Protein AF-0000000074209593 (afdb_homodimer)

Nearest PDB structures (foldseek):
  1hqg-assembly1_A  TM=8.660E-01  e=4.423E-20  Rattus norvegicus
  1p8m-assembly1_C  TM=8.486E-01  e=1.398E-20  Rattus norvegicus
  3e9b-assembly1_C  TM=8.714E-01  e=4.691E-19  Rattus norvegicus
  1p8q-assembly1_C  TM=8.360E-01  e=1.400E-19  Rattus norvegicus
  1p8r-assembly1_A  TM=8.738E-01  e=9.918E-19  Rattus norvegicus

Radius of gyration: 25.09 Å; Cα contacts (8 Å, |Δi|>4): 1438; chains: 2; bounding box: 45×84×55 Å

Sequence (590 aa):
MASTAGWAVVGVPSSAAAHSRGLEKAPAALRAAGLLDALRAAGVDVRDDGDLPTATWRAHRGPGEPNDVGRVIDGLRGVRHRVGAVLARGERALVLGGECTVALGVVDAVAERHPDVALVYVDGGQDLQLPPDHPDEPVLDSMGVAHLLDLPGTWGPLAAVDHRRPLLTADRLVYLGYSDDEEDVHGLVPAVRIPAAQVLADPEDAARRALMAVGGTPFVLHLDVDVLDYLTLPVADVPTYGRGLVPATLDRLLRALAAEPSLRAMTCVEVNPDHADEAGLRGVVRLLAGALAAGMASTAGWAVVGVPSSAAAHSRGLEKAPAALRAAGLLDALRAAGVDVRDDGDLPTATWRAHRGPGEPNDVGRVIDGLRGVRHRVGAVLARGERALVLGGECTVALGVVDAVAERHPDVALVYVDGGQDLQLPPDHPDEPVLDSMGVAHLLDLPGTWGPLAAVDHRRPLLTADRLVYLGYSDDEEDVHGLVPAVRIPAAQVLADPEDAARRALMAVGGTPFVLHLDVDVLDYLTLPVADVPTYGRGLVPATLDRLLRALAAEPSLRAMTCVEVNPDHADEAGLRGVVRLLAGALAAG

pLDDT: mean 94.93, std 7.93, range [33.31, 98.88]

Secondary structure (DSSP, 8-state):
----PPEEEEEE-B-TTSSSS-GGGHHHHHHHTTHHHHHHHTT--EEEEEEPPPB-----B-TTS-BTHHHHHHHHHHHHHHHHHHHHTT-EEEEEESSTTHHHHHHHHHHHH-TT-EEEEE-SS-----GGG-TT---GGGTHHHHHTT-TT--HHHHTSSS-SSS--GGGEEEES--SSP--TTS----EEE-HHHHHH-HHHHHHHHHHHHTTS-EEEEEEGGGB-TTTSTTBSS---SSSB-HHHHHHHHHHHHT-TTEEEEEEE-B-GGG--HHHHHHHHHHHHHHHHT-/----PPEEEEEE-B-TTSSSS-GGGHHHHHHHTTHHHHHHHTT--EEEEEEPPPB-----B-TTS-BTHHHHHHHHHHHHHHHHHHHHTT-EEEEEESSTTHHHHHHHHHHHH-TT-EEEEE-SS-----GGG-TT---GGGTHHHHHTT-TT--HHHHTSSS-SSS--GGGEEEES--SSP--TTS----EEE-HHHHHH-HHHHHHHHHHHHTTS-EEEEEEGGGB-TTT-TTBSS---SSSB-HHHHHHHHHHHHT-TTEEEEEEE-B-GGG--HHHHHHHHHHHHHHHHT-

InterPro domains:
  IPR006035 Ureohydrolase [PF00491] (7-277)
  IPR006035 Ureohydrolase [PS51409] (1-295)
  IPR006035 Ureohydrolase [PTHR43782] (6-281)
  IPR023696 Ureohydrolase domain superfamily [SSF52768] (5-289)

Solvent-accessible surface area (backbone atoms only — not comparable to full-atom values): 28598 Å² total; per-residue (Å²): 123,87,75,78,59,37,36,32,34,34,22,36,16,23,7,39,33,35,90,45,43,40,18,33,46,22,34,62,51,40,50,72,55,36,32,66,60,44,27,46,73,42,67,33,56,69,45,82,68,50,65,52,81,74,34,69,40,65,73,45,61,54,92,96,42,46,32,30,49,69,60,41,48,55,50,29,52,50,41,18,52,52,46,34,55,39,46,71,72,56,27,25,36,38,34,31,25,6,40,53,40,51,53,50,14,46,49,51,29,49,30,75,79,33,80,73,43,22,39,41,39,34,17,30,60,74,23,42,52,37,54,80,83,34,70,58,53,41,43,44,35,42,22,30,49,25,21,34,44,46,42,94,58,46,59,63,71,70,24,47,72,75,86,47,75,51,66,41,56,43,77,38,33,29,43,33,25,30,59,62,74,80,57,62,80,82,70,80,64,81,39,54,74,42,40,15,71,56,30,67,74,34,23,63,59,44,33,49,52,47,48,59,62,50,61,76,39,44,25,35,40,38,33,34,53,32,17,30,11,29,68,75,53,42,25,30,69,62,72,30,46,86,49,34,36,47,69,71,45,49,35,51,25,38,26,60,51,49,42,40,84,36,56,45,33,34,38,46,17,30,40,12,58,68,43,28,55,71,70,36,47,36,48,53,38,49,41,53,21,54,13,48,31,73,80,124,85,77,78,61,36,36,34,35,36,23,36,17,23,8,38,34,35,92,46,45,41,18,34,48,23,36,60,50,39,49,72,54,38,31,66,60,44,26,45,74,40,67,32,56,68,45,82,67,50,65,53,80,74,35,69,40,64,74,45,60,55,92,97,42,46,34,30,49,68,60,40,48,54,51,28,53,51,42,17,52,53,46,33,52,40,46,70,72,57,28,25,35,38,34,29,26,6,40,54,41,52,53,52,15,46,50,50,28,49,30,75,80,32,80,70,43,22,38,42,39,35,18,30,61,72,24,43,51,38,55,80,83,34,70,57,54,42,43,44,35,42,21,30,48,25,20,33,44,49,42,96,59,45,61,62,71,68,24,48,71,75,85,48,76,50,65,41,55,43,75,36,33,30,44,35,23,30,60,62,76,81,57,62,80,79,70,80,62,79,38,54,73,41,40,14,71,55,30,66,74,34,23,63,60,46,32,50,54,48,47,58,62,51,61,74,39,45,25,35,41,38,33,34,52,32,17,30,11,29,68,75,50,41,24,28,68,62,73,32,47,86,49,35,34,46,71,71,44,48,34,51,25,37,26,58,53,49,43,40,83,38,55,45,33,34,38,47,17,31,39,12,58,67,43,28,55,72,69,35,46,39,49,52,36,50,39,54,22,53,13,49,30,74,78

Structure (mmCIF, N/CA/C/O backbone):
data_AF-0000000074209593-model_v1
#
loop_
_entity.id
_entity.type
_entity.pdbx_description
1 polymer Arginase
#
loop_
_atom_site.group_PDB
_atom_site.id
_atom_site.type_symbol
_atom_site.label_atom_id
_atom_site.label_alt_id
_atom_site.label_comp_id
_atom_site.label_asym_id
_atom_site.label_entity_id
_atom_site.label_seq_id
_atom_site.pdbx_PDB_ins_code
_atom_site.Cartn_x
_atom_site.Cartn_y
_atom_site.Cartn_z
_atom_site.occupancy
_atom_site.B_iso_or_equiv
_atom_site.auth_seq_id
_atom_site.auth_comp_id
_atom_site.auth_asym_id
_atom_site.auth_atom_id
_atom_site.pdbx_PDB_model_num
ATOM 1 N N . MET A 1 1 ? -3.158 -47.656 -9.617 1 33.31 1 MET A N 1
ATOM 2 C CA . MET A 1 1 ? -3.748 -46.312 -9.469 1 33.31 1 MET A CA 1
ATOM 3 C C . MET A 1 1 ? -2.682 -45.25 -9.562 1 33.31 1 MET A C 1
ATOM 5 O O . MET A 1 1 ? -1.603 -45.375 -8.984 1 33.31 1 MET A O 1
ATOM 9 N N . ALA A 1 2 ? -2.525 -44.594 -10.594 1 43.81 2 ALA A N 1
ATOM 10 C CA . ALA A 1 2 ? -1.405 -43.656 -10.781 1 43.81 2 ALA A CA 1
ATOM 11 C C . ALA A 1 2 ? -1.171 -42.844 -9.531 1 43.81 2 ALA A C 1
ATOM 13 O O . ALA A 1 2 ? -2.09 -42.188 -9.031 1 43.81 2 ALA A O 1
ATOM 14 N N . SER A 1 3 ? -0.456 -43.062 -8.5 1 48.91 3 SER A N 1
ATOM 15 C CA . SER A 1 3 ? -0.186 -42.469 -7.195 1 48.91 3 SER A CA 1
ATOM 16 C C . SER A 1 3 ? -0.128 -40.969 -7.277 1 48.91 3 SER A C 1
ATOM 18 O O . SER A 1 3 ? 0.628 -40.406 -8.078 1 48.91 3 SER A O 1
ATOM 20 N N . THR A 1 4 ? -1.317 -40.25 -6.961 1 61.5 4 THR A N 1
ATOM 21 C CA . THR A 1 4 ? -1.372 -38.781 -7.031 1 61.5 4 THR A CA 1
ATOM 22 C C . THR A 1 4 ? -0.168 -38.188 -6.328 1 61.5 4 THR A C 1
ATOM 24 O O . THR A 1 4 ? 0.173 -38.562 -5.207 1 61.5 4 THR A O 1
ATOM 27 N N . ALA A 1 5 ? 0.755 -37.5 -7.059 1 81.88 5 ALA A N 1
ATOM 28 C CA . ALA A 1 5 ? 1.965 -36.875 -6.535 1 81.88 5 ALA A CA 1
ATOM 29 C C . ALA A 1 5 ? 1.644 -35.969 -5.348 1 81.88 5 ALA A C 1
ATOM 31 O O . ALA A 1 5 ? 0.637 -35.25 -5.355 1 81.88 5 ALA A O 1
ATOM 32 N N . GLY A 1 6 ? 2.238 -36.25 -4.203 1 94.75 6 GLY A N 1
ATOM 33 C CA . GLY A 1 6 ? 2.105 -35.438 -3.023 1 94.75 6 GLY A CA 1
ATOM 34 C C . GLY A 1 6 ? 2.559 -34 -3.254 1 94.75 6 GLY A C 1
ATOM 35 O O . GLY A 1 6 ? 3.109 -33.688 -4.309 1 94.75 6 GLY A O 1
ATOM 36 N N . TRP A 1 7 ? 2.148 -33.188 -2.389 1 97.81 7 TRP A N 1
ATOM 37 C CA . TRP A 1 7 ? 2.537 -31.781 -2.428 1 97.81 7 TRP A CA 1
ATOM 38 C C . TRP A 1 7 ? 3.619 -31.484 -1.395 1 97.81 7 TRP A C 1
ATOM 40 O O . TRP A 1 7 ? 3.59 -32.031 -0.284 1 97.81 7 TRP A O 1
ATOM 50 N N . ALA A 1 8 ? 4.562 -30.734 -1.728 1 98.56 8 ALA A N 1
ATOM 51 C CA . ALA A 1 8 ? 5.523 -30.156 -0.787 1 98.56 8 ALA A CA 1
ATOM 52 C C . ALA A 1 8 ? 5.328 -28.656 -0.653 1 98.56 8 ALA A C 1
ATOM 54 O O . ALA A 1 8 ? 5.289 -27.938 -1.654 1 98.56 8 ALA A O 1
ATOM 55 N N . VAL A 1 9 ? 5.203 -28.188 0.573 1 98.88 9 VAL A N 1
ATOM 56 C CA . VAL A 1 9 ? 5.043 -26.766 0.836 1 98.88 9 VAL A CA 1
ATOM 57 C C . VAL A 1 9 ? 6.414 -26.125 1.008 1 98.88 9 VAL A C 1
ATOM 59 O O . VAL A 1 9 ? 7.203 -26.531 1.859 1 98.88 9 VAL A O 1
ATOM 62 N N . VAL A 1 10 ? 6.691 -25.156 0.182 1 98.88 10 VAL A N 1
ATOM 63 C CA . VAL A 1 10 ? 7.934 -24.391 0.245 1 98.88 10 VAL A CA 1
ATOM 64 C C . VAL A 1 10 ? 7.621 -22.922 0.55 1 98.88 10 VAL A C 1
ATOM 66 O O . VAL A 1 10 ? 6.863 -22.281 -0.179 1 98.88 10 VAL A O 1
ATOM 69 N N . GLY A 1 11 ? 8.18 -22.406 1.601 1 98.88 11 GLY A N 1
ATOM 70 C CA . GLY A 1 11 ? 7.996 -21 1.929 1 98.88 11 GLY A CA 1
ATOM 71 C C . GLY A 1 11 ? 9.07 -20.109 1.339 1 98.88 11 GLY A C 1
ATOM 72 O O . GLY A 1 11 ? 10.258 -20.438 1.395 1 98.88 11 GLY A O 1
ATOM 73 N N . VAL A 1 12 ? 8.672 -19.047 0.752 1 98.81 12 VAL A N 1
ATOM 74 C CA . VAL A 1 12 ? 9.547 -17.984 0.257 1 98.81 12 VAL A CA 1
ATOM 75 C C . VAL A 1 12 ? 9.234 -16.672 0.971 1 98.81 12 VAL A C 1
ATOM 77 O O . VAL A 1 12 ? 8.547 -15.812 0.42 1 98.81 12 VAL A O 1
ATOM 80 N N . PRO A 1 13 ? 9.773 -16.5 2.197 1 98.75 13 PRO A N 1
ATOM 81 C CA . PRO A 1 13 ? 9.5 -15.281 2.973 1 98.75 13 PRO A CA 1
ATOM 82 C C . PRO A 1 13 ? 10.273 -14.07 2.459 1 98.75 13 PRO A C 1
ATOM 84 O O . PRO A 1 13 ? 11.297 -13.688 3.039 1 98.75 13 PRO A O 1
ATOM 87 N N . SER A 1 14 ? 9.734 -13.414 1.412 1 98.62 14 SER A N 1
ATOM 88 C CA . SER A 1 14 ? 10.477 -12.32 0.786 1 98.62 14 SER A CA 1
ATOM 89 C C . SER A 1 14 ? 9.555 -11.156 0.437 1 98.62 14 SER A C 1
ATOM 91 O O . SER A 1 14 ? 8.453 -11.367 -0.067 1 98.62 14 SER A O 1
ATOM 93 N N . SER A 1 15 ? 10.016 -9.969 0.782 1 98.44 15 SER A N 1
ATOM 94 C CA . SER A 1 15 ? 9.422 -8.734 0.289 1 98.44 15 SER A CA 1
ATOM 95 C C . SER A 1 15 ? 10.43 -7.91 -0.509 1 98.44 15 SER A C 1
ATOM 97 O O . SER A 1 15 ? 10.203 -6.727 -0.775 1 98.44 15 SER A O 1
ATOM 99 N N . ALA A 1 16 ? 11.492 -8.516 -0.944 1 97.81 16 ALA A N 1
ATOM 100 C CA . ALA A 1 16 ? 12.594 -7.793 -1.562 1 97.81 16 ALA A CA 1
ATOM 101 C C . ALA A 1 16 ? 12.141 -7.082 -2.834 1 97.81 16 ALA A C 1
ATOM 103 O O . ALA A 1 16 ? 12.586 -5.965 -3.123 1 97.81 16 ALA A O 1
ATOM 104 N N . ALA A 1 17 ? 11.234 -7.703 -3.537 1 97.44 17 ALA A N 1
ATOM 105 C CA . ALA A 1 17 ? 10.797 -7.141 -4.812 1 97.44 17 ALA A CA 1
ATOM 106 C C . ALA A 1 17 ? 9.508 -6.352 -4.645 1 97.44 17 ALA A C 1
ATOM 108 O O . ALA A 1 17 ? 8.961 -5.828 -5.621 1 97.44 17 ALA A O 1
ATOM 109 N N . ALA A 1 18 ? 8.984 -6.301 -3.391 1 97.31 18 ALA A N 1
ATOM 110 C CA . ALA A 1 18 ? 7.672 -5.719 -3.133 1 97.31 18 ALA A CA 1
ATOM 111 C C . ALA A 1 18 ? 7.77 -4.211 -2.934 1 97.31 18 ALA A C 1
ATOM 113 O O . ALA A 1 18 ? 8.844 -3.625 -3.088 1 97.31 18 ALA A O 1
ATOM 114 N N . HIS A 1 19 ? 6.66 -3.592 -2.689 1 95.56 19 HIS A N 1
ATOM 115 C CA . HIS A 1 19 ? 6.574 -2.152 -2.48 1 95.56 19 HIS A CA 1
ATOM 116 C C . HIS A 1 19 ? 7.07 -1.766 -1.091 1 95.56 19 HIS A C 1
ATOM 118 O O . HIS A 1 19 ? 7.523 -0.638 -0.88 1 95.56 19 HIS A O 1
ATOM 124 N N . SER A 1 20 ? 6.914 -2.609 -0.165 1 95.69 20 SER A N 1
ATOM 125 C CA . SER A 1 20 ? 7.309 -2.408 1.226 1 95.69 20 SER A CA 1
ATOM 126 C C . SER A 1 20 ? 7.438 -3.738 1.961 1 95.69 20 SER A C 1
ATOM 128 O O . SER A 1 20 ? 7.312 -4.805 1.354 1 95.69 20 SER A O 1
ATOM 130 N N . ARG A 1 21 ? 7.707 -3.674 3.227 1 96.31 21 ARG A N 1
ATOM 131 C CA . ARG A 1 21 ? 7.805 -4.832 4.109 1 96.31 21 ARG A CA 1
ATOM 132 C C . ARG A 1 21 ? 6.438 -5.461 4.34 1 96.31 21 ARG A C 1
ATOM 134 O O . ARG A 1 21 ? 5.406 -4.816 4.133 1 96.31 21 ARG A O 1
ATOM 141 N N . GLY A 1 22 ? 6.418 -6.711 4.742 1 97.44 22 GLY A N 1
ATOM 142 C CA . GLY A 1 22 ? 5.191 -7.355 5.191 1 97.44 22 GLY A CA 1
ATOM 143 C C . GLY A 1 22 ? 5.004 -8.742 4.609 1 97.44 22 GLY A C 1
ATOM 144 O O . GLY A 1 22 ? 4.664 -9.68 5.332 1 97.44 22 GLY A O 1
ATOM 145 N N . LEU A 1 23 ? 5.32 -8.891 3.361 1 98.44 23 LEU A N 1
ATOM 146 C CA . LEU A 1 23 ? 5.047 -10.125 2.641 1 98.44 23 LEU A CA 1
ATOM 147 C C . LEU A 1 23 ? 5.914 -11.266 3.17 1 98.44 23 LEU A C 1
ATOM 149 O O . LEU A 1 23 ? 5.527 -12.43 3.094 1 98.44 23 LEU A O 1
ATOM 153 N N . GLU A 1 24 ? 7.109 -10.93 3.701 1 98.5 24 GLU A N 1
ATOM 154 C CA . GLU A 1 24 ? 8.023 -11.953 4.195 1 98.5 24 GLU A CA 1
ATOM 155 C C . GLU A 1 24 ? 7.418 -12.711 5.379 1 98.5 24 GLU A C 1
ATOM 157 O O . GLU A 1 24 ? 7.895 -13.781 5.746 1 98.5 24 GLU A O 1
ATOM 162 N N . LYS A 1 25 ? 6.355 -12.234 5.898 1 98.44 25 LYS A N 1
ATOM 163 C CA . LYS A 1 25 ? 5.715 -12.852 7.055 1 98.44 25 LYS A CA 1
ATOM 164 C C . LYS A 1 25 ? 4.699 -13.906 6.625 1 98.44 25 LYS A C 1
ATOM 166 O O . LYS A 1 25 ? 4.23 -14.695 7.445 1 98.44 25 LYS A O 1
ATOM 171 N N . ALA A 1 26 ? 4.352 -14.023 5.402 1 98.69 26 ALA A N 1
ATOM 172 C CA . ALA A 1 26 ? 3.193 -14.766 4.914 1 98.69 26 ALA A CA 1
ATOM 173 C C . ALA A 1 26 ? 3.355 -16.266 5.16 1 98.69 26 ALA A C 1
ATOM 175 O O . ALA A 1 26 ? 2.445 -16.906 5.676 1 98.69 26 ALA A O 1
ATOM 176 N N . PRO A 1 27 ? 4.559 -16.844 4.82 1 98.81 27 PRO A N 1
ATOM 177 C CA . PRO A 1 27 ? 4.652 -18.297 5.02 1 98.81 27 PRO A CA 1
ATOM 178 C C . PRO A 1 27 ? 4.387 -18.703 6.465 1 98.81 27 PRO A C 1
ATOM 180 O O . PRO A 1 27 ? 3.594 -19.625 6.715 1 98.81 27 PRO A O 1
ATOM 183 N N . ALA A 1 28 ? 4.98 -18.016 7.363 1 98.69 28 ALA A N 1
ATOM 184 C CA . ALA A 1 28 ? 4.793 -18.344 8.773 1 98.69 28 ALA A CA 1
ATOM 185 C C . ALA A 1 28 ? 3.348 -18.094 9.203 1 98.69 28 ALA A C 1
ATOM 187 O O . ALA A 1 28 ? 2.771 -18.891 9.945 1 98.69 28 ALA A O 1
ATOM 188 N N . ALA A 1 29 ? 2.793 -17 8.75 1 98.69 29 ALA A N 1
ATOM 189 C CA . ALA A 1 29 ? 1.434 -16.641 9.141 1 98.69 29 ALA A CA 1
ATOM 190 C C . ALA A 1 29 ? 0.425 -17.672 8.633 1 98.69 29 ALA A C 1
ATOM 192 O O . ALA A 1 29 ? -0.509 -18.031 9.352 1 98.69 29 ALA A O 1
ATOM 193 N N . LEU A 1 30 ? 0.586 -18.156 7.441 1 98.81 30 LEU A N 1
ATOM 194 C CA . LEU A 1 30 ? -0.33 -19.141 6.871 1 98.81 30 LEU A CA 1
ATOM 195 C C . LEU A 1 30 ? -0.199 -20.484 7.582 1 98.81 30 LEU A C 1
ATOM 197 O O . LEU A 1 30 ? -1.199 -21.156 7.824 1 98.81 30 LEU A O 1
ATOM 201 N N . ARG A 1 31 ? 1.032 -20.891 7.906 1 98.81 31 ARG A N 1
ATOM 202 C CA . ARG A 1 31 ? 1.226 -22.094 8.695 1 98.81 31 ARG A CA 1
ATOM 203 C C . ARG A 1 31 ? 0.547 -21.969 10.055 1 98.81 31 ARG A C 1
ATOM 205 O O . ARG A 1 31 ? -0.139 -22.891 10.5 1 98.81 31 ARG A O 1
ATOM 212 N N . ALA A 1 32 ? 0.765 -20.781 10.648 1 98.62 32 ALA A N 1
ATOM 213 C CA . ALA A 1 32 ? 0.166 -20.547 11.953 1 98.62 32 ALA A CA 1
ATOM 214 C C . ALA A 1 32 ? -1.357 -20.547 11.875 1 98.62 32 ALA A C 1
ATOM 216 O O . ALA A 1 32 ? -2.037 -20.938 12.82 1 98.62 32 ALA A O 1
ATOM 217 N N . ALA A 1 33 ? -1.859 -20.188 10.742 1 98.69 33 ALA A N 1
ATOM 218 C CA . ALA A 1 33 ? -3.305 -20.141 10.539 1 98.69 33 ALA A CA 1
ATOM 219 C C . ALA A 1 33 ? -3.848 -21.547 10.242 1 98.69 33 ALA A C 1
ATOM 221 O O . ALA A 1 33 ? -5.047 -21.719 10.016 1 98.69 33 ALA A O 1
ATOM 222 N N . GLY A 1 34 ? -2.988 -22.531 10.148 1 98.69 34 GLY A N 1
ATOM 223 C CA . GLY A 1 34 ? -3.432 -23.922 10.078 1 98.69 34 GLY A CA 1
ATOM 224 C C . GLY A 1 34 ? -3.375 -24.5 8.68 1 98.69 34 GLY A C 1
ATOM 225 O O . GLY A 1 34 ? -4.109 -25.438 8.367 1 98.69 34 GLY A O 1
ATOM 226 N N . LEU A 1 35 ? -2.523 -23.984 7.879 1 98.75 35 LEU A N 1
ATOM 227 C CA . LEU A 1 35 ? -2.512 -24.375 6.473 1 98.75 35 LEU A CA 1
ATOM 228 C C . LEU A 1 35 ? -2.252 -25.875 6.332 1 98.75 35 LEU A C 1
ATOM 230 O O . LEU A 1 35 ? -3.004 -26.578 5.652 1 98.75 35 LEU A O 1
ATOM 234 N N . LEU A 1 36 ? -1.218 -26.391 6.973 1 98.69 36 LEU A N 1
ATOM 235 C CA . LEU A 1 36 ? -0.842 -27.797 6.809 1 98.69 36 LEU A CA 1
ATOM 236 C C . LEU A 1 36 ? -1.941 -28.719 7.324 1 98.69 36 LEU A C 1
ATOM 238 O O . LEU A 1 36 ? -2.281 -29.703 6.676 1 98.69 36 LEU A O 1
ATOM 242 N N . ASP A 1 37 ? -2.488 -28.359 8.438 1 98.62 37 ASP A N 1
ATOM 243 C CA . ASP A 1 37 ? -3.584 -29.156 8.992 1 98.62 37 ASP A CA 1
ATOM 244 C C . ASP A 1 37 ? -4.797 -29.141 8.062 1 98.62 37 ASP A C 1
ATOM 246 O O . ASP A 1 37 ? -5.449 -30.172 7.867 1 98.62 37 ASP A O 1
ATOM 250 N N . ALA A 1 38 ? -5.086 -28 7.531 1 98.69 38 ALA A N 1
ATOM 251 C CA . ALA A 1 38 ? -6.223 -27.875 6.625 1 98.69 38 ALA A CA 1
ATOM 252 C C . ALA A 1 38 ? -6.02 -28.719 5.363 1 98.69 38 ALA A C 1
ATOM 254 O O . ALA A 1 38 ? -6.957 -29.359 4.879 1 98.69 38 ALA A O 1
ATOM 255 N N . LEU A 1 39 ? -4.82 -28.688 4.844 1 98.38 39 LEU A N 1
ATOM 256 C CA . LEU A 1 39 ? -4.504 -29.484 3.664 1 98.38 39 LEU A CA 1
ATOM 257 C C . LEU A 1 39 ? -4.66 -30.969 3.955 1 98.38 39 LEU A C 1
ATOM 259 O O . LEU A 1 39 ? -5.281 -31.703 3.178 1 98.38 39 LEU A O 1
ATOM 263 N N . ARG A 1 40 ? -4.164 -31.422 5.047 1 97.88 40 ARG A N 1
ATOM 264 C CA . ARG A 1 40 ? -4.281 -32.812 5.43 1 97.88 40 ARG A CA 1
ATOM 265 C C . ARG A 1 40 ? -5.738 -33.219 5.645 1 97.88 40 ARG A C 1
ATOM 267 O O . ARG A 1 40 ? -6.172 -34.281 5.207 1 97.88 40 ARG A O 1
ATOM 274 N N . ALA A 1 41 ? -6.43 -32.344 6.27 1 97.81 41 ALA A N 1
ATOM 275 C CA . ALA A 1 41 ? -7.848 -32.594 6.52 1 97.81 41 ALA A CA 1
ATOM 276 C C . ALA A 1 41 ? -8.625 -32.688 5.211 1 97.81 41 ALA A C 1
ATOM 278 O O . ALA A 1 41 ? -9.617 -33.438 5.129 1 97.81 41 ALA A O 1
ATOM 279 N N . ALA A 1 42 ? -8.141 -32.031 4.242 1 97 42 ALA A N 1
ATOM 280 C CA . ALA A 1 42 ? -8.781 -32.062 2.932 1 97 42 ALA A CA 1
ATOM 281 C C . ALA A 1 42 ? -8.352 -33.281 2.125 1 97 42 ALA A C 1
ATOM 283 O O . ALA A 1 42 ? -8.758 -33.469 0.974 1 97 42 ALA A O 1
ATOM 284 N N . GLY A 1 43 ? -7.492 -34.094 2.65 1 95.75 43 GLY A N 1
ATOM 285 C CA . GLY A 1 43 ? -7.07 -35.312 2.01 1 95.75 43 GLY A CA 1
ATOM 286 C C . GLY A 1 43 ? -5.824 -35.156 1.157 1 95.75 43 GLY A C 1
ATOM 287 O O . GLY A 1 43 ? -5.492 -36.031 0.357 1 95.75 43 GLY A O 1
ATOM 288 N N . VAL A 1 44 ? -5.16 -34.031 1.326 1 96.44 44 VAL A N 1
ATOM 289 C CA . VAL A 1 44 ? -3.961 -33.781 0.541 1 96.44 44 VAL A CA 1
ATOM 290 C C . VAL A 1 44 ? -2.75 -34.406 1.207 1 96.44 44 VAL A C 1
ATOM 292 O O . VAL A 1 44 ? -2.541 -34.25 2.412 1 96.44 44 VAL A O 1
ATOM 295 N N . ASP A 1 45 ? -2.045 -35.25 0.46 1 96.5 45 ASP A N 1
ATOM 296 C CA . ASP A 1 45 ? -0.731 -35.688 0.917 1 96.5 45 ASP A CA 1
ATOM 297 C C . ASP A 1 45 ? 0.286 -34.562 0.847 1 96.5 45 ASP A C 1
ATOM 299 O O . ASP A 1 45 ? 0.713 -34.156 -0.241 1 96.5 45 ASP A O 1
ATOM 303 N N . VAL A 1 46 ? 0.614 -34 2.039 1 97.5 46 VAL A N 1
ATOM 304 C CA . VAL A 1 46 ? 1.41 -32.781 2.029 1 97.5 46 VAL A CA 1
ATOM 305 C C . VAL A 1 46 ? 2.574 -32.906 3.008 1 97.5 46 VAL A C 1
ATOM 307 O O . VAL A 1 46 ? 2.416 -33.469 4.098 1 97.5 46 VAL A O 1
ATOM 310 N N . ARG A 1 47 ? 3.682 -32.469 2.619 1 96.81 47 ARG A N 1
ATOM 311 C CA . ARG A 1 47 ? 4.859 -32.344 3.469 1 96.81 47 ARG A CA 1
ATOM 312 C C . ARG A 1 47 ? 5.324 -30.891 3.539 1 96.81 47 ARG A C 1
ATOM 314 O O . ARG A 1 47 ? 5.215 -30.156 2.559 1 96.81 47 ARG A O 1
ATOM 321 N N . ASP A 1 48 ? 5.871 -30.531 4.664 1 98.56 48 ASP A N 1
ATOM 322 C CA . ASP A 1 48 ? 6.43 -29.188 4.84 1 98.56 48 ASP A CA 1
ATOM 323 C C . ASP A 1 48 ? 7.926 -29.172 4.539 1 98.56 48 ASP A C 1
ATOM 325 O O . ASP A 1 48 ? 8.719 -29.781 5.266 1 98.56 48 ASP A O 1
ATOM 329 N N . ASP A 1 49 ? 8.258 -28.5 3.494 1 98.19 49 ASP A N 1
ATOM 330 C CA . ASP A 1 49 ? 9.648 -28.469 3.061 1 98.19 49 ASP A CA 1
ATOM 331 C C . ASP A 1 49 ? 10.352 -27.219 3.572 1 98.19 49 ASP A C 1
ATOM 333 O O . ASP A 1 49 ? 11.398 -26.812 3.045 1 98.19 49 ASP A O 1
ATOM 337 N N . GLY A 1 50 ? 9.781 -26.547 4.5 1 98.38 50 GLY A N 1
ATOM 338 C CA . GLY A 1 50 ? 10.391 -25.422 5.207 1 98.38 50 GLY A CA 1
ATOM 339 C C . GLY A 1 50 ? 10.445 -24.156 4.387 1 98.38 50 GLY A C 1
ATOM 340 O O . GLY A 1 50 ? 9.625 -23.953 3.484 1 98.38 50 GLY A O 1
ATOM 341 N N . ASP A 1 51 ? 11.297 -23.219 4.824 1 98.69 51 ASP A N 1
ATOM 342 C CA . ASP A 1 51 ? 11.375 -21.891 4.234 1 98.69 51 ASP A CA 1
ATOM 343 C C . ASP A 1 51 ? 12.758 -21.625 3.648 1 98.69 51 ASP A C 1
ATOM 345 O O . ASP A 1 51 ? 13.758 -22.141 4.16 1 98.69 51 ASP A O 1
ATOM 349 N N . LEU A 1 52 ? 12.719 -20.906 2.543 1 98.62 52 LEU A N 1
ATOM 350 C CA . LEU A 1 52 ? 13.961 -20.266 2.104 1 98.62 52 LEU A CA 1
ATOM 351 C C . LEU A 1 52 ? 14.367 -19.156 3.055 1 98.62 52 LEU A C 1
ATOM 353 O O . LEU A 1 52 ? 13.586 -18.766 3.934 1 98.62 52 LEU A O 1
ATOM 357 N N . PRO A 1 53 ? 15.617 -18.625 2.9 1 98.06 53 PRO A N 1
ATOM 358 C CA . PRO A 1 53 ? 16.031 -17.5 3.742 1 98.06 53 PRO A CA 1
ATOM 359 C C . PRO A 1 53 ? 15.133 -16.266 3.57 1 98.06 53 PRO A C 1
ATOM 361 O O . PRO A 1 53 ? 14.703 -15.969 2.453 1 98.06 53 PRO A O 1
ATOM 364 N N . THR A 1 54 ? 14.883 -15.617 4.668 1 98.44 54 THR A N 1
ATOM 365 C CA . THR A 1 54 ? 14.016 -14.445 4.664 1 98.44 54 THR A CA 1
ATOM 366 C C . THR A 1 54 ? 14.711 -13.266 3.984 1 98.44 54 THR A C 1
ATOM 368 O O . THR A 1 54 ? 15.898 -13.031 4.199 1 98.44 54 THR A O 1
ATOM 371 N N . ALA A 1 55 ? 14.039 -12.57 3.137 1 98.38 55 ALA A N 1
ATOM 372 C CA . ALA A 1 55 ? 14.5 -11.328 2.52 1 98.38 55 ALA A CA 1
ATOM 373 C C . ALA A 1 55 ? 13.492 -10.203 2.725 1 98.38 55 ALA A C 1
ATOM 375 O O . ALA A 1 55 ? 12.492 -10.125 2.018 1 98.38 55 ALA A O 1
ATOM 376 N N . THR A 1 56 ? 13.805 -9.305 3.658 1 98.12 56 THR A N 1
ATOM 377 C CA . THR A 1 56 ? 12.922 -8.188 3.967 1 98.12 56 THR A CA 1
ATOM 378 C C . THR A 1 56 ? 13.273 -6.969 3.115 1 98.12 56 THR A C 1
ATOM 380 O O . THR A 1 56 ? 14.445 -6.66 2.92 1 98.12 56 THR A O 1
ATOM 383 N N . TRP A 1 57 ? 12.32 -6.297 2.666 1 97.94 57 TRP A N 1
ATOM 384 C CA . TRP A 1 57 ? 12.5 -5.109 1.84 1 97.94 57 TRP A CA 1
ATOM 385 C C . TRP A 1 57 ? 13.539 -4.172 2.445 1 97.94 57 TRP A C 1
ATOM 387 O O . TRP A 1 57 ? 13.578 -3.984 3.664 1 97.94 57 TRP A O 1
ATOM 397 N N . ARG A 1 58 ? 14.305 -3.574 1.656 1 97.38 58 ARG A N 1
ATOM 398 C CA . ARG A 1 58 ? 15.242 -2.518 2.02 1 97.38 58 ARG A CA 1
ATOM 399 C C . ARG A 1 58 ? 15.5 -1.584 0.841 1 97.38 58 ARG A C 1
ATOM 401 O O . ARG A 1 58 ? 15.344 -1.979 -0.316 1 97.38 58 ARG A O 1
ATOM 408 N N . ALA A 1 59 ? 15.844 -0.394 1.169 1 96.12 59 ALA A N 1
ATOM 409 C CA . ALA A 1 59 ? 16.25 0.545 0.128 1 96.12 59 ALA A CA 1
ATOM 410 C C . ALA A 1 59 ? 17.641 0.22 -0.387 1 96.12 59 ALA A C 1
ATOM 412 O O . ALA A 1 59 ? 18.625 0.356 0.343 1 96.12 59 ALA A O 1
ATOM 413 N N . HIS A 1 60 ? 17.734 -0.255 -1.533 1 96 60 HIS A N 1
ATOM 414 C CA . HIS A 1 60 ? 19 -0.582 -2.199 1 96 60 HIS A CA 1
ATOM 415 C C . HIS A 1 60 ? 18.844 -0.503 -3.715 1 96 60 HIS A C 1
ATOM 417 O O . HIS A 1 60 ? 18.766 -1.532 -4.391 1 96 60 HIS A O 1
ATOM 423 N N . ARG A 1 61 ? 18.828 0.698 -4.191 1 93.12 61 ARG A N 1
ATOM 424 C CA . ARG A 1 61 ? 18.625 0.893 -5.625 1 93.12 61 ARG A CA 1
ATOM 425 C C . ARG A 1 61 ? 19.859 1.508 -6.266 1 93.12 61 ARG A C 1
ATOM 427 O O . ARG A 1 61 ? 20.312 2.58 -5.855 1 93.12 61 ARG A O 1
ATOM 434 N N . GLY A 1 62 ? 20.406 0.77 -7.195 1 88.25 62 GLY A N 1
ATOM 435 C CA . GLY A 1 62 ? 21.469 1.35 -8.016 1 88.25 62 GLY A CA 1
ATOM 436 C C . GLY A 1 62 ? 20.922 2.221 -9.141 1 88.25 62 GLY A C 1
ATOM 437 O O . GLY A 1 62 ? 19.719 2.223 -9.414 1 88.25 62 GLY A O 1
ATOM 438 N N . PRO A 1 63 ? 21.797 3.051 -9.781 1 85.25 63 PRO A N 1
ATOM 439 C CA . PRO A 1 63 ? 21.359 3.908 -10.883 1 85.25 63 PRO A CA 1
ATOM 440 C C . PRO A 1 63 ? 20.734 3.121 -12.031 1 85.25 63 PRO A C 1
ATOM 442 O O . PRO A 1 63 ? 21.375 2.227 -12.594 1 85.25 63 PRO A O 1
ATOM 445 N N . GLY A 1 64 ? 19.531 3.445 -12.281 1 84.44 64 GLY A N 1
ATOM 446 C CA . GLY A 1 64 ? 18.844 2.842 -13.422 1 84.44 64 GLY A CA 1
ATOM 447 C C . GLY A 1 64 ? 18.391 1.416 -13.156 1 84.44 64 GLY A C 1
ATOM 448 O O . GLY A 1 64 ? 17.984 0.709 -14.078 1 84.44 64 GLY A O 1
ATOM 449 N N . GLU A 1 65 ? 18.531 0.957 -11.953 1 90.12 65 GLU A N 1
ATOM 450 C CA . GLU A 1 65 ? 18.172 -0.419 -11.617 1 90.12 65 GLU A CA 1
ATOM 451 C C . GLU A 1 65 ? 16.906 -0.471 -10.766 1 90.12 65 GLU A C 1
ATOM 453 O O . GLU A 1 65 ? 16.578 0.486 -10.062 1 90.12 65 GLU A O 1
ATOM 458 N N . PRO A 1 66 ? 16.188 -1.592 -10.945 1 94.62 66 PRO A N 1
ATOM 459 C CA . PRO A 1 66 ? 15.133 -1.801 -9.953 1 94.62 66 PRO A CA 1
ATOM 460 C C . PRO A 1 66 ? 15.68 -1.929 -8.531 1 94.62 66 PRO A C 1
ATOM 462 O O . PRO A 1 66 ? 16.859 -2.213 -8.344 1 94.62 66 PRO A O 1
ATOM 465 N N . ASN A 1 67 ? 14.867 -1.69 -7.562 1 96.19 67 ASN A N 1
ATOM 466 C CA . ASN A 1 67 ? 15.289 -1.734 -6.164 1 96.19 67 ASN A CA 1
ATOM 467 C C . ASN A 1 67 ? 15.688 -3.145 -5.746 1 96.19 67 ASN A C 1
ATOM 469 O O . ASN A 1 67 ? 14.953 -4.102 -5.984 1 96.19 67 ASN A O 1
ATOM 473 N N . ASP A 1 68 ? 16.891 -3.377 -5.207 1 96.56 68 ASP A N 1
ATOM 474 C CA . ASP A 1 68 ? 17.406 -4.574 -4.555 1 96.56 68 ASP A CA 1
ATOM 475 C C . ASP A 1 68 ? 17.422 -5.762 -5.516 1 96.56 68 ASP A C 1
ATOM 477 O O . ASP A 1 68 ? 17.188 -6.902 -5.105 1 96.56 68 ASP A O 1
ATOM 481 N N . VAL A 1 69 ? 17.594 -5.539 -6.773 1 95.06 69 VAL A N 1
ATOM 482 C CA . VAL A 1 69 ? 17.469 -6.527 -7.836 1 95.06 69 VAL A CA 1
ATOM 483 C C . VAL A 1 69 ? 18.422 -7.688 -7.59 1 95.06 69 VAL A C 1
ATOM 485 O O . VAL A 1 69 ? 18.094 -8.844 -7.855 1 95.06 69 VAL A O 1
ATOM 488 N N . GLY A 1 70 ? 19.656 -7.445 -7.086 1 94.44 70 GLY A N 1
ATOM 489 C CA . GLY A 1 70 ? 20.594 -8.516 -6.801 1 94.44 70 GLY A CA 1
ATOM 490 C C . GLY A 1 70 ? 20.062 -9.539 -5.82 1 94.44 70 GLY A C 1
ATOM 491 O O . GLY A 1 70 ? 20.156 -10.742 -6.051 1 94.44 70 GLY A O 1
ATOM 492 N N . ARG A 1 71 ? 19.531 -9.078 -4.789 1 96.81 71 ARG A N 1
ATOM 493 C CA . ARG A 1 71 ? 18.984 -9.969 -3.773 1 96.81 71 ARG A CA 1
ATOM 494 C C . ARG A 1 71 ? 17.766 -10.703 -4.297 1 96.81 71 ARG A C 1
ATOM 496 O O . ARG A 1 71 ? 17.531 -11.867 -3.945 1 96.81 71 ARG A O 1
ATOM 503 N N . VAL A 1 72 ? 16.906 -10.078 -5.125 1 96.69 72 VAL A N 1
ATOM 504 C CA . VAL A 1 72 ? 15.766 -10.727 -5.746 1 96.69 72 VAL A CA 1
ATOM 505 C C . VAL A 1 72 ? 16.234 -11.906 -6.598 1 96.69 72 VAL A C 1
ATOM 507 O O . VAL A 1 72 ? 15.711 -13.016 -6.473 1 96.69 72 VAL A O 1
ATOM 510 N N . ILE A 1 73 ? 17.266 -11.68 -7.375 1 95.5 73 ILE A N 1
ATOM 511 C CA . ILE A 1 73 ? 17.797 -12.711 -8.258 1 95.5 73 ILE A CA 1
ATOM 512 C C . ILE A 1 73 ? 18.312 -13.891 -7.43 1 95.5 73 ILE A C 1
ATOM 514 O O . ILE A 1 73 ? 18.031 -15.047 -7.742 1 95.5 73 ILE A O 1
ATOM 518 N N . ASP A 1 74 ? 19.016 -13.57 -6.367 1 96.31 74 ASP A N 1
ATOM 519 C CA . ASP A 1 74 ? 19.531 -14.617 -5.484 1 96.31 74 ASP A CA 1
ATOM 520 C C . ASP A 1 74 ? 18.391 -15.445 -4.891 1 96.31 74 ASP A C 1
ATOM 522 O O . ASP A 1 74 ? 18.484 -16.672 -4.812 1 96.31 74 ASP A O 1
ATOM 526 N N . GLY A 1 75 ? 17.359 -14.773 -4.465 1 96.69 75 GLY A N 1
ATOM 527 C CA . GLY A 1 75 ? 16.188 -15.461 -3.94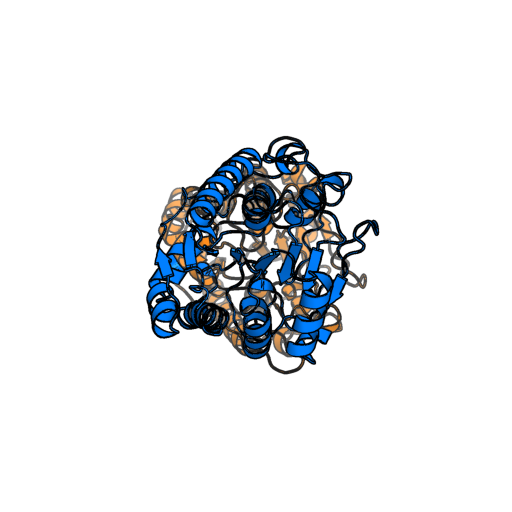3 1 96.69 75 GLY A CA 1
ATOM 528 C C . GLY A 1 75 ? 15.539 -16.375 -4.961 1 96.69 75 GLY A C 1
ATOM 529 O O . GLY A 1 75 ? 15.133 -17.5 -4.633 1 96.69 75 GLY A O 1
ATOM 530 N N . LEU A 1 76 ? 15.453 -15.93 -6.188 1 96.12 76 LEU A N 1
ATOM 531 C CA . LEU A 1 76 ? 14.82 -16.703 -7.246 1 96.12 76 LEU A CA 1
ATOM 532 C C . LEU A 1 76 ? 15.641 -17.938 -7.59 1 96.12 76 LEU A C 1
ATOM 534 O O . LEU A 1 76 ? 15.086 -18.984 -7.914 1 96.12 76 LEU A O 1
ATOM 538 N N . ARG A 1 77 ? 16.969 -17.812 -7.516 1 96.19 77 ARG A N 1
ATOM 539 C CA . ARG A 1 77 ? 17.812 -18.984 -7.691 1 96.19 77 ARG A CA 1
ATOM 540 C C . ARG A 1 77 ? 17.531 -20.031 -6.613 1 96.19 77 ARG A C 1
ATOM 542 O O . ARG A 1 77 ? 17.5 -21.234 -6.891 1 96.19 77 ARG A O 1
ATOM 549 N N . GLY A 1 78 ? 17.359 -19.5 -5.406 1 97.25 78 GLY A N 1
ATOM 550 C CA . GLY A 1 78 ? 16.984 -20.391 -4.32 1 97.25 78 GLY A CA 1
ATOM 551 C C . GLY A 1 78 ? 15.648 -21.078 -4.555 1 97.25 78 GLY A C 1
ATOM 552 O O . GLY A 1 78 ? 15.523 -22.281 -4.305 1 97.25 78 GLY A O 1
ATOM 553 N N . VAL A 1 79 ? 14.672 -20.344 -5.016 1 97.75 79 VAL A N 1
ATOM 554 C CA . VAL A 1 79 ? 13.352 -20.906 -5.32 1 97.75 79 VAL A CA 1
ATOM 555 C C . VAL A 1 79 ? 13.492 -22 -6.375 1 97.75 79 VAL A C 1
ATOM 557 O O . VAL A 1 79 ? 12.938 -23.094 -6.215 1 97.75 79 VAL A O 1
ATOM 560 N N . ARG A 1 80 ? 14.211 -21.672 -7.434 1 97.06 80 ARG A N 1
ATOM 561 C CA . ARG A 1 80 ? 14.422 -22.625 -8.516 1 97.06 80 ARG A CA 1
ATOM 562 C C . ARG A 1 80 ? 15.016 -23.922 -7.98 1 97.06 80 ARG A C 1
ATOM 564 O O . ARG A 1 80 ? 14.531 -25.016 -8.305 1 97.06 80 ARG A O 1
ATOM 571 N N . HIS A 1 81 ? 16.031 -23.797 -7.172 1 97.56 81 HIS A N 1
ATOM 572 C CA . HIS A 1 81 ? 16.703 -24.953 -6.637 1 97.56 81 HIS A CA 1
ATOM 573 C C . HIS A 1 81 ? 15.781 -25.781 -5.75 1 97.56 81 HIS A C 1
ATOM 575 O O . HIS A 1 81 ? 15.695 -27 -5.902 1 97.56 81 HIS A O 1
ATOM 581 N N . ARG A 1 82 ? 15.094 -25.141 -4.895 1 98.38 82 ARG A N 1
ATOM 582 C CA . ARG A 1 82 ? 14.234 -25.844 -3.943 1 98.38 82 ARG A CA 1
ATOM 583 C C . ARG A 1 82 ? 13.062 -26.516 -4.656 1 98.38 82 ARG A C 1
ATOM 585 O O . ARG A 1 82 ? 12.719 -27.656 -4.363 1 98.38 82 ARG A O 1
ATOM 592 N N . VAL A 1 83 ? 12.414 -25.766 -5.523 1 98.12 83 VAL A N 1
ATOM 593 C CA . VAL A 1 83 ? 11.297 -26.328 -6.277 1 98.12 83 VAL A CA 1
ATOM 594 C C . VAL A 1 83 ? 11.797 -27.469 -7.168 1 98.12 83 VAL A C 1
ATOM 596 O O . VAL A 1 83 ? 11.141 -28.5 -7.289 1 98.12 83 VAL A O 1
ATOM 599 N N . GLY A 1 84 ? 12.977 -27.25 -7.781 1 97.62 84 GLY A N 1
ATOM 600 C CA . GLY A 1 84 ? 13.586 -28.328 -8.547 1 97.62 84 GLY A CA 1
ATOM 601 C C . GLY A 1 84 ? 13.75 -29.609 -7.746 1 97.62 84 GLY A C 1
ATOM 602 O O . GLY A 1 84 ? 13.484 -30.703 -8.25 1 97.62 84 GLY A O 1
ATOM 603 N N . ALA A 1 85 ? 14.188 -29.484 -6.52 1 98.38 85 ALA A N 1
ATOM 604 C CA . ALA A 1 85 ? 14.367 -30.625 -5.641 1 98.38 85 ALA A CA 1
ATOM 605 C C . ALA A 1 85 ? 13.039 -31.312 -5.34 1 98.38 85 ALA A C 1
ATOM 607 O O . ALA A 1 85 ? 12.961 -32.531 -5.277 1 98.38 85 ALA A O 1
ATOM 608 N N . VAL A 1 86 ? 12.008 -30.547 -5.113 1 98.38 86 VAL A N 1
ATOM 609 C CA . VAL A 1 86 ? 10.672 -31.078 -4.867 1 98.38 86 VAL A CA 1
ATOM 610 C C . VAL A 1 86 ? 10.219 -31.906 -6.07 1 98.38 86 VAL A C 1
ATOM 612 O O . VAL A 1 86 ? 9.75 -33.031 -5.918 1 98.38 86 VAL A O 1
ATOM 615 N N . LEU A 1 87 ? 10.398 -31.344 -7.258 1 97.94 87 LEU A N 1
ATOM 616 C CA . LEU A 1 87 ? 9.977 -32 -8.492 1 97.94 87 LEU A CA 1
ATOM 617 C C . LEU A 1 87 ? 10.789 -33.281 -8.734 1 97.94 87 LEU A C 1
ATOM 619 O O . LEU A 1 87 ? 10.258 -34.25 -9.242 1 97.94 87 LEU A O 1
ATOM 623 N N . ALA A 1 88 ? 12.039 -33.25 -8.328 1 97.44 88 ALA A N 1
ATOM 624 C CA . ALA A 1 88 ? 12.914 -34.406 -8.5 1 97.44 88 ALA A CA 1
ATOM 625 C C . ALA A 1 88 ? 12.445 -35.562 -7.648 1 97.44 88 ALA A C 1
ATOM 627 O O . ALA A 1 88 ? 12.68 -36.719 -7.992 1 97.44 88 ALA A O 1
ATOM 628 N N . ARG A 1 89 ? 11.773 -35.281 -6.598 1 96.81 89 ARG A N 1
ATOM 629 C CA . ARG A 1 89 ? 11.234 -36.312 -5.723 1 96.81 89 ARG A CA 1
ATOM 630 C C . ARG A 1 89 ? 9.891 -36.812 -6.238 1 96.81 89 ARG A C 1
ATOM 632 O O . ARG A 1 89 ? 9.273 -37.688 -5.613 1 96.81 89 ARG A O 1
ATOM 639 N N . GLY A 1 90 ? 9.406 -36.25 -7.344 1 96.12 90 GLY A N 1
ATOM 640 C CA . GLY A 1 90 ? 8.133 -36.656 -7.922 1 96.12 90 GLY A CA 1
ATOM 641 C C . GLY A 1 90 ? 6.941 -36 -7.277 1 96.12 90 GLY A C 1
ATOM 642 O O . GLY A 1 90 ? 5.801 -36.375 -7.496 1 96.12 90 GLY A O 1
ATOM 643 N N . GLU A 1 91 ? 7.18 -34.969 -6.473 1 97.31 91 GLU A N 1
ATOM 644 C CA . GLU A 1 91 ? 6.125 -34.25 -5.781 1 97.31 91 GLU A CA 1
ATOM 645 C C . GLU A 1 91 ? 5.777 -32.969 -6.523 1 97.31 91 GLU A C 1
ATOM 647 O O . GLU A 1 91 ? 6.52 -32.531 -7.406 1 97.31 91 GLU A O 1
ATOM 652 N N . ARG A 1 92 ? 4.625 -32.438 -6.258 1 97.94 92 ARG A N 1
ATOM 653 C CA . ARG A 1 92 ? 4.242 -31.094 -6.695 1 97.94 92 ARG A CA 1
ATOM 654 C C . ARG A 1 92 ? 4.582 -30.047 -5.637 1 97.94 92 ARG A C 1
ATOM 656 O O . ARG A 1 92 ? 4.656 -30.359 -4.445 1 97.94 92 ARG A O 1
ATOM 663 N N . ALA A 1 93 ? 4.812 -28.859 -6.059 1 98.44 93 ALA A N 1
ATOM 664 C CA . ALA A 1 93 ? 5.223 -27.828 -5.117 1 98.44 93 ALA A CA 1
ATOM 665 C C . ALA A 1 93 ? 4.098 -26.828 -4.871 1 98.44 93 ALA A C 1
ATOM 667 O O . ALA A 1 93 ? 3.465 -26.344 -5.816 1 98.44 93 ALA A O 1
ATOM 668 N N . LEU A 1 94 ? 3.738 -26.547 -3.654 1 98.81 94 LEU A N 1
ATOM 669 C CA . LEU A 1 94 ? 2.992 -25.375 -3.229 1 98.81 94 LEU A CA 1
ATOM 670 C C . LEU A 1 94 ? 3.926 -24.328 -2.625 1 98.81 94 LEU A C 1
ATOM 672 O O . LEU A 1 94 ? 4.445 -24.516 -1.523 1 98.81 94 LEU A O 1
ATOM 676 N N . VAL A 1 95 ? 4.129 -23.281 -3.342 1 98.88 95 VAL A N 1
ATOM 677 C CA . VAL A 1 95 ? 5.078 -22.266 -2.928 1 98.88 95 VAL A CA 1
ATOM 678 C C . VAL A 1 95 ? 4.332 -21.094 -2.27 1 98.88 95 VAL A C 1
ATOM 680 O O . VAL A 1 95 ? 3.492 -20.453 -2.904 1 98.88 95 VAL A O 1
ATOM 683 N N . LEU A 1 96 ? 4.527 -20.906 -0.979 1 98.62 96 LEU A N 1
ATOM 684 C CA . LEU A 1 96 ? 3.99 -19.766 -0.242 1 98.62 96 LEU A CA 1
ATOM 685 C C . LEU A 1 96 ? 4.957 -18.594 -0.28 1 98.62 96 LEU A C 1
ATOM 687 O O . LEU A 1 96 ? 6.008 -18.625 0.361 1 98.62 96 LEU A O 1
ATOM 691 N N . GLY A 1 97 ? 4.559 -17.719 -1.052 1 88.5 97 GLY A N 1
ATOM 692 C CA . GLY A 1 97 ? 5.59 -16.766 -1.413 1 88.5 97 GLY A CA 1
ATOM 693 C C . GLY A 1 97 ? 5.301 -15.359 -0.909 1 88.5 97 GLY A C 1
ATOM 694 O O . GLY A 1 97 ? 4.184 -15.07 -0.482 1 88.5 97 GLY A O 1
ATOM 695 N N . GLY A 1 98 ? 5.98 -14.648 -0.799 1 91.19 98 GLY A N 1
ATOM 696 C CA . GLY A 1 98 ? 6.336 -13.25 -0.997 1 91.19 98 GLY A CA 1
ATOM 697 C C . GLY A 1 98 ? 5.59 -12.602 -2.148 1 91.19 98 GLY A C 1
ATOM 698 O O . GLY A 1 98 ? 4.367 -12.703 -2.238 1 91.19 98 GLY A O 1
ATOM 699 N N . GLU A 1 99 ? 6.297 -12.102 -3.139 1 96.25 99 GLU A N 1
ATOM 700 C CA . GLU A 1 99 ? 5.777 -11.281 -4.23 1 96.25 99 GLU A CA 1
ATOM 701 C C . GLU A 1 99 ? 5.816 -12.039 -5.555 1 96.25 99 GLU A C 1
ATOM 703 O O . GLU A 1 99 ? 6.172 -13.219 -5.594 1 96.25 99 GLU A O 1
ATOM 708 N N . CYS A 1 100 ? 5.359 -11.5 -6.613 1 97.81 100 CYS A N 1
ATOM 709 C CA . CYS A 1 100 ? 4.988 -12.195 -7.844 1 97.81 100 CYS A CA 1
ATOM 710 C C . CYS A 1 100 ? 6.227 -12.648 -8.609 1 97.81 100 CYS A C 1
ATOM 712 O O . CYS A 1 100 ? 6.148 -13.539 -9.453 1 97.81 100 CYS A O 1
ATOM 714 N N . THR A 1 101 ? 7.438 -12.125 -8.344 1 97.12 101 THR A N 1
ATOM 715 C CA . THR A 1 101 ? 8.625 -12.57 -9.062 1 97.12 101 THR A CA 1
ATOM 716 C C . THR A 1 101 ? 8.922 -14.031 -8.773 1 97.12 101 THR A C 1
ATOM 718 O O . THR A 1 101 ? 9.656 -14.688 -9.516 1 97.12 101 THR A O 1
ATOM 721 N N . VAL A 1 102 ? 8.391 -14.586 -7.691 1 97.25 102 VAL A N 1
ATOM 722 C CA . VAL A 1 102 ? 8.586 -15.977 -7.293 1 97.25 102 VAL A CA 1
ATOM 723 C C . VAL A 1 102 ? 8.203 -16.906 -8.445 1 97.25 102 VAL A C 1
ATOM 725 O O . VAL A 1 102 ? 8.812 -17.953 -8.633 1 97.25 102 VAL A O 1
ATOM 728 N N . ALA A 1 103 ? 7.246 -16.469 -9.227 1 97.06 103 ALA A N 1
ATOM 729 C CA . ALA A 1 103 ? 6.781 -17.25 -10.375 1 97.06 103 ALA A CA 1
ATOM 730 C C . ALA A 1 103 ? 7.926 -17.531 -11.344 1 97.06 103 ALA A C 1
ATOM 732 O O . ALA A 1 103 ? 7.969 -18.594 -11.969 1 97.06 103 ALA A O 1
ATOM 733 N N . LEU A 1 104 ? 8.914 -16.578 -11.477 1 96.5 104 LEU A N 1
ATOM 734 C CA . LEU A 1 104 ? 10.047 -16.766 -12.375 1 96.5 104 LEU A CA 1
ATOM 735 C C . LEU A 1 104 ? 10.875 -17.984 -11.961 1 96.5 104 LEU A C 1
ATOM 737 O O . LEU A 1 104 ? 11.195 -18.844 -12.789 1 96.5 104 LEU A O 1
ATOM 741 N N . GLY A 1 105 ? 11.188 -18.047 -10.648 1 96.44 105 GLY A N 1
ATOM 742 C CA . GLY A 1 105 ? 11.969 -19.172 -10.148 1 96.44 105 GLY A CA 1
ATOM 743 C C . GLY A 1 105 ? 11.242 -20.5 -10.273 1 96.44 105 GLY A C 1
ATOM 744 O O . GLY A 1 105 ? 11.852 -21.516 -10.609 1 96.44 105 GLY A O 1
ATOM 745 N N . VAL A 1 106 ? 9.93 -20.469 -10.023 1 97.75 106 VAL A N 1
ATOM 746 C CA . VAL A 1 106 ? 9.133 -21.688 -10.07 1 97.75 106 VAL A CA 1
ATOM 747 C C . VAL A 1 106 ? 9.023 -22.188 -11.516 1 97.75 106 VAL A C 1
ATOM 749 O O . VAL A 1 106 ? 9.234 -23.359 -11.789 1 97.75 106 VAL A O 1
ATOM 752 N N . VAL A 1 107 ? 8.688 -21.25 -12.453 1 97.62 107 VAL A N 1
ATOM 753 C CA . VAL A 1 107 ? 8.57 -21.609 -13.859 1 97.62 107 VAL A CA 1
ATOM 754 C C . VAL A 1 107 ? 9.906 -22.156 -14.367 1 97.62 107 VAL A C 1
ATOM 756 O O . VAL A 1 107 ? 9.945 -23.141 -15.102 1 97.62 107 VAL A O 1
ATOM 759 N N . ASP A 1 108 ? 10.969 -21.484 -13.961 1 96.5 108 ASP A N 1
ATOM 760 C CA . ASP A 1 108 ? 12.305 -21.922 -14.367 1 96.5 108 ASP A CA 1
ATOM 761 C C . ASP A 1 108 ? 12.57 -23.359 -13.922 1 96.5 108 ASP A C 1
ATOM 763 O O . ASP A 1 108 ? 13.07 -24.172 -14.703 1 96.5 108 ASP A O 1
ATOM 767 N N . ALA A 1 109 ? 12.258 -23.688 -12.695 1 97.06 109 ALA A N 1
ATOM 768 C CA . ALA A 1 109 ? 12.445 -25.031 -12.164 1 97.06 109 ALA A CA 1
ATOM 769 C C . ALA A 1 109 ? 11.648 -26.047 -12.961 1 97.06 109 ALA A C 1
ATOM 771 O O . ALA A 1 109 ? 12.164 -27.125 -13.305 1 97.06 109 ALA A O 1
ATOM 772 N N . VAL A 1 110 ? 10.383 -25.734 -13.25 1 97.12 110 VAL A N 1
ATOM 773 C CA . VAL A 1 110 ? 9.516 -26.656 -13.977 1 97.12 110 VAL A CA 1
ATOM 774 C C . VAL A 1 110 ? 10.008 -26.797 -15.422 1 97.12 110 VAL A C 1
ATOM 776 O O . VAL A 1 110 ? 10 -27.891 -15.984 1 97.12 110 VAL A O 1
ATOM 779 N N . ALA A 1 111 ? 10.469 -25.703 -16 1 95.75 111 ALA A N 1
ATOM 780 C CA . ALA A 1 111 ? 10.906 -25.672 -17.391 1 95.75 111 ALA A CA 1
ATOM 781 C C . ALA A 1 111 ? 12.109 -26.578 -17.609 1 95.75 111 ALA A C 1
ATOM 783 O O . ALA A 1 111 ? 12.289 -27.125 -18.703 1 95.75 111 ALA A O 1
ATOM 784 N N . GLU A 1 112 ? 12.922 -26.703 -16.609 1 93.38 112 GLU A N 1
ATOM 785 C CA . GLU A 1 112 ? 14.086 -27.578 -16.719 1 93.38 112 GLU A CA 1
ATOM 786 C C . GLU A 1 112 ? 13.672 -29.016 -17.031 1 93.38 112 GLU A C 1
ATOM 788 O O . GLU A 1 112 ? 14.367 -29.719 -17.75 1 93.38 112 GLU A O 1
ATOM 793 N N . ARG A 1 113 ? 12.547 -29.406 -16.547 1 94 113 ARG A N 1
ATOM 794 C CA . ARG A 1 113 ? 12.055 -30.766 -16.703 1 94 113 ARG A CA 1
ATOM 795 C C . ARG A 1 113 ? 11.016 -30.859 -17.812 1 94 113 ARG A C 1
ATOM 797 O O . ARG A 1 113 ? 10.859 -31.906 -18.453 1 94 113 ARG A O 1
ATOM 804 N N . HIS A 1 114 ? 10.375 -29.766 -17.953 1 95.31 114 HIS A N 1
ATOM 805 C CA . HIS A 1 114 ? 9.305 -29.672 -18.938 1 95.31 114 HIS A CA 1
ATOM 806 C C . HIS A 1 114 ? 9.445 -28.422 -19.797 1 95.31 114 HIS A C 1
ATOM 808 O O . HIS A 1 114 ? 8.828 -27.391 -19.516 1 95.31 114 HIS A O 1
ATOM 814 N N . PRO A 1 115 ? 10.156 -28.531 -20.891 1 94.12 115 PRO A N 1
ATOM 815 C CA . PRO A 1 115 ? 10.469 -27.359 -21.703 1 94.12 115 PRO A CA 1
ATOM 816 C C . PRO A 1 115 ? 9.219 -26.688 -22.281 1 94.12 115 PRO A C 1
ATOM 818 O O . PRO A 1 115 ? 9.266 -25.516 -22.672 1 94.12 115 PRO A O 1
ATOM 821 N N . ASP A 1 116 ? 8.117 -27.422 -22.344 1 95.62 116 ASP A N 1
ATOM 822 C CA . ASP A 1 116 ? 6.883 -26.875 -22.906 1 95.62 116 ASP A CA 1
ATOM 823 C C . ASP A 1 116 ? 5.949 -26.391 -21.797 1 95.62 116 ASP A C 1
ATOM 825 O O . ASP A 1 116 ? 4.738 -26.297 -22 1 95.62 116 ASP A O 1
ATOM 829 N N . VAL A 1 117 ? 6.508 -26.047 -20.672 1 97.31 117 VAL A N 1
ATOM 830 C CA . VAL A 1 117 ? 5.738 -25.625 -19.516 1 97.31 117 VAL A CA 1
ATOM 831 C C . VAL A 1 117 ? 4.852 -24.438 -19.891 1 97.31 117 VAL A C 1
ATOM 833 O O . VAL A 1 117 ? 5.246 -23.594 -20.688 1 97.31 117 VAL A O 1
ATOM 836 N N . ALA A 1 118 ? 3.645 -24.406 -19.344 1 98.56 118 ALA A N 1
ATOM 837 C CA . ALA A 1 118 ? 2.746 -23.25 -19.438 1 98.56 118 ALA A CA 1
ATOM 838 C C . ALA A 1 118 ? 2.568 -22.578 -18.078 1 98.56 118 ALA A C 1
ATOM 840 O O . ALA A 1 118 ? 2.93 -23.156 -17.047 1 98.56 118 ALA A O 1
ATOM 841 N N . LEU A 1 119 ? 2.162 -21.375 -18.125 1 98.75 119 LEU A N 1
ATOM 842 C CA . LEU A 1 119 ? 1.876 -20.594 -16.922 1 98.75 119 LEU A CA 1
ATOM 843 C C . LEU A 1 119 ? 0.44 -20.094 -16.938 1 98.75 119 LEU A C 1
ATOM 845 O O . LEU A 1 119 ? 0.041 -19.375 -17.844 1 98.75 119 LEU A O 1
ATOM 849 N N . VAL A 1 120 ? -0.357 -20.547 -16 1 98.88 120 VAL A N 1
ATOM 850 C CA . VAL A 1 120 ? -1.665 -19.969 -15.727 1 98.88 120 VAL A CA 1
ATOM 851 C C . VAL A 1 120 ? -1.541 -18.922 -14.609 1 98.88 120 VAL A C 1
ATOM 853 O O . VAL A 1 120 ? -1.229 -19.266 -13.461 1 98.88 120 VAL A O 1
ATOM 856 N N . TYR A 1 121 ? -1.772 -17.703 -14.969 1 98.69 121 TYR A N 1
ATOM 857 C CA . TYR A 1 121 ? -1.47 -16.547 -14.125 1 98.69 121 TYR A CA 1
ATOM 858 C C . TYR A 1 121 ? -2.746 -15.922 -13.57 1 98.69 121 TYR A C 1
ATOM 860 O O . TYR A 1 121 ? -3.309 -15 -14.172 1 98.69 121 TYR A O 1
ATOM 868 N N . VAL A 1 122 ? -3.199 -16.391 -12.391 1 98.75 122 VAL A N 1
ATOM 869 C CA . VAL A 1 122 ? -4.359 -15.852 -11.695 1 98.75 122 VAL A CA 1
ATOM 870 C C . VAL A 1 122 ? -3.932 -14.672 -10.828 1 98.75 122 VAL A C 1
ATOM 872 O O . VAL A 1 122 ? -3.408 -14.852 -9.727 1 98.75 122 VAL A O 1
ATOM 875 N N . ASP A 1 123 ? -4.164 -13.539 -11.305 1 98 123 ASP A N 1
ATOM 876 C CA . ASP A 1 123 ? -3.627 -12.312 -10.727 1 98 123 ASP A CA 1
ATOM 877 C C . ASP A 1 123 ? -4.457 -11.102 -11.141 1 98 123 ASP A C 1
ATOM 879 O O . ASP A 1 123 ? -4.953 -11.039 -12.266 1 98 123 ASP A O 1
ATOM 883 N N . GLY A 1 124 ? -4.609 -10.203 -10.172 1 96.88 124 GLY A N 1
ATOM 884 C CA . GLY A 1 124 ? -5.273 -8.953 -10.492 1 96.88 124 GLY A CA 1
ATOM 885 C C . GLY A 1 124 ? -4.477 -8.094 -11.453 1 96.88 124 GLY A C 1
ATOM 886 O O . GLY A 1 124 ? -5.031 -7.199 -12.102 1 96.88 124 GLY A O 1
ATOM 887 N N . GLY A 1 125 ? -3.227 -8.273 -11.523 1 95.44 125 GLY A N 1
ATOM 888 C CA . GLY A 1 125 ? -2.336 -7.609 -12.453 1 95.44 125 GLY A CA 1
ATOM 889 C C . GLY A 1 125 ? -1.744 -8.547 -13.492 1 95.44 125 GLY A C 1
ATOM 890 O O . GLY A 1 125 ? -1.899 -9.766 -13.391 1 95.44 125 GLY A O 1
ATOM 891 N N . GLN A 1 126 ? -1.142 -7.918 -14.523 1 96.69 126 GLN A N 1
ATOM 892 C CA . GLN A 1 126 ? -0.528 -8.734 -15.57 1 96.69 126 GLN A CA 1
ATOM 893 C C . GLN A 1 126 ? 0.994 -8.695 -15.469 1 96.69 126 GLN A C 1
ATOM 895 O O . GLN A 1 126 ? 1.683 -9.461 -16.156 1 96.69 126 GLN A O 1
ATOM 900 N N . ASP A 1 127 ? 1.521 -7.82 -14.625 1 96.56 127 ASP A N 1
ATOM 901 C CA . ASP A 1 127 ? 2.939 -7.727 -14.281 1 96.56 127 ASP A CA 1
ATOM 902 C C . ASP A 1 127 ? 3.795 -7.59 -15.539 1 96.56 127 ASP A C 1
ATOM 904 O O . ASP A 1 127 ? 4.777 -8.32 -15.711 1 96.56 127 ASP A O 1
ATOM 908 N N . LEU A 1 128 ? 3.367 -6.656 -16.375 1 96.75 128 LEU A N 1
ATOM 909 C CA . LEU A 1 128 ? 4.039 -6.426 -17.656 1 96.75 128 LEU A CA 1
ATOM 910 C C . LEU A 1 128 ? 4.738 -5.066 -17.656 1 96.75 128 LEU A C 1
ATOM 912 O O . LEU A 1 128 ? 5.102 -4.555 -18.719 1 96.75 128 LEU A O 1
ATOM 916 N N . GLN A 1 129 ? 4.879 -4.492 -16.438 1 94.56 129 GLN A N 1
ATOM 917 C CA . GLN A 1 129 ? 5.582 -3.217 -16.375 1 94.56 129 GLN A CA 1
ATOM 918 C C . GLN A 1 129 ? 7.051 -3.381 -16.766 1 94.56 129 GLN A C 1
ATOM 920 O O . GLN A 1 129 ? 7.652 -4.426 -16.5 1 94.56 129 GLN A O 1
ATOM 925 N N . LEU A 1 130 ? 7.559 -2.43 -17.375 1 93.75 130 LEU A N 1
ATOM 926 C CA . LEU A 1 130 ? 8.953 -2.402 -17.797 1 93.75 130 LEU A CA 1
ATOM 927 C C . LEU A 1 130 ? 9.695 -1.227 -17.172 1 93.75 130 LEU A C 1
ATOM 929 O O . LEU A 1 130 ? 9.133 -0.134 -17.047 1 93.75 130 LEU A O 1
ATOM 933 N N . PRO A 1 131 ? 10.953 -1.457 -16.797 1 90.56 131 PRO A N 1
ATOM 934 C CA . PRO A 1 131 ? 11.719 -0.405 -16.125 1 90.56 131 PRO A CA 1
ATOM 935 C C . PRO A 1 131 ? 11.742 0.904 -16.922 1 90.56 131 PRO A C 1
ATOM 937 O O . PRO A 1 131 ? 11.547 1.978 -16.344 1 90.56 131 PRO A O 1
ATOM 940 N N . PRO A 1 132 ? 11.906 0.913 -18.188 1 90.06 132 PRO A N 1
ATOM 941 C CA . PRO A 1 132 ? 11.984 2.184 -18.922 1 90.06 132 PRO A CA 1
ATOM 942 C C . PRO A 1 132 ? 10.656 2.938 -18.922 1 90.06 132 PRO A C 1
ATOM 944 O O . PRO A 1 132 ? 10.641 4.168 -19.031 1 90.06 132 PRO A O 1
ATOM 947 N N . ASP A 1 133 ? 9.516 2.188 -18.859 1 89.94 133 ASP A N 1
ATOM 948 C CA . ASP A 1 133 ? 8.195 2.807 -18.938 1 89.94 133 ASP A CA 1
ATOM 949 C C . ASP A 1 133 ? 7.766 3.359 -17.578 1 89.94 133 ASP A C 1
ATOM 951 O O . ASP A 1 133 ? 6.852 4.184 -17.5 1 89.94 133 ASP A O 1
ATOM 955 N N . HIS A 1 134 ? 8.375 2.881 -16.547 1 86.62 134 HIS A N 1
ATOM 956 C CA . HIS A 1 134 ? 8.016 3.291 -15.195 1 86.62 134 HIS A CA 1
ATOM 957 C C . HIS A 1 134 ? 9.258 3.506 -14.344 1 86.62 134 HIS A C 1
ATOM 959 O O . HIS A 1 134 ? 9.43 2.842 -13.312 1 86.62 134 HIS A O 1
ATOM 965 N N . PRO A 1 135 ? 10.07 4.457 -14.75 1 83.38 135 PRO A N 1
ATOM 966 C CA . PRO A 1 135 ? 11.352 4.641 -14.062 1 83.38 135 PRO A CA 1
ATOM 967 C C . PRO A 1 135 ? 11.18 5.012 -12.594 1 83.38 135 PRO A C 1
ATOM 969 O O . PRO A 1 135 ? 12.07 4.754 -11.781 1 83.38 135 PRO A O 1
ATOM 972 N N . ASP A 1 136 ? 10.055 5.562 -12.234 1 84.88 136 ASP A N 1
ATOM 973 C CA . ASP A 1 136 ? 9.812 6.008 -10.867 1 84.88 136 ASP A CA 1
ATOM 974 C C . ASP A 1 136 ? 9.148 4.906 -10.039 1 84.88 136 ASP A C 1
ATOM 976 O O . ASP A 1 136 ? 8.719 5.145 -8.914 1 84.88 136 ASP A O 1
ATOM 980 N N . GLU A 1 137 ? 9.016 3.77 -10.609 1 88.94 137 GLU A N 1
ATOM 981 C CA . GLU A 1 137 ? 8.508 2.588 -9.922 1 88.94 137 GLU A CA 1
ATOM 982 C C . GLU A 1 137 ? 9.477 1.415 -10.047 1 88.94 137 GLU A C 1
ATOM 984 O O . GLU A 1 137 ? 9.195 0.445 -10.758 1 88.94 137 GLU A O 1
ATOM 989 N N . PRO A 1 138 ? 10.57 1.493 -9.281 1 93.38 138 PRO A N 1
ATOM 990 C CA . PRO A 1 138 ? 11.609 0.468 -9.383 1 93.38 138 PRO A CA 1
ATOM 991 C C . PRO A 1 138 ? 11.234 -0.825 -8.656 1 93.38 138 PRO A C 1
ATOM 993 O O . PRO A 1 138 ? 12.086 -1.441 -8.008 1 93.38 138 PRO A O 1
ATOM 996 N N . VAL A 1 139 ? 10.031 -1.244 -8.664 1 95.38 139 VAL A N 1
ATOM 997 C CA . VAL A 1 139 ? 9.461 -2.385 -7.949 1 95.38 139 VAL A CA 1
ATOM 998 C C . VAL A 1 139 ? 9.359 -3.584 -8.891 1 95.38 139 VAL A C 1
ATOM 1000 O O . VAL A 1 139 ? 8.602 -3.559 -9.859 1 95.38 139 VAL A O 1
ATOM 1003 N N . LEU A 1 140 ? 10.055 -4.582 -8.617 1 96.69 140 LEU A N 1
ATOM 1004 C CA . LEU A 1 140 ? 10.133 -5.738 -9.508 1 96.69 140 LEU A CA 1
ATOM 1005 C C . LEU A 1 140 ? 8.844 -6.551 -9.461 1 96.69 140 LEU A C 1
ATOM 1007 O O . LEU A 1 140 ? 8.555 -7.312 -10.383 1 96.69 140 LEU A O 1
ATOM 1011 N N . ASP A 1 141 ? 8.125 -6.398 -8.398 1 96.56 141 ASP A N 1
ATOM 1012 C CA . ASP A 1 141 ? 6.898 -7.148 -8.148 1 96.56 141 ASP A CA 1
ATOM 1013 C C . ASP A 1 141 ? 5.914 -7.012 -9.305 1 96.56 141 ASP A C 1
ATOM 1015 O O . ASP A 1 141 ? 5.121 -7.918 -9.57 1 96.56 141 ASP A O 1
ATOM 1019 N N . SER A 1 142 ? 5.918 -5.938 -10.062 1 95.44 142 SER A N 1
ATOM 1020 C CA . SER A 1 142 ? 4.977 -5.68 -11.148 1 95.44 142 SER A CA 1
ATOM 1021 C C . SER A 1 142 ? 5.59 -6.016 -12.508 1 95.44 142 SER A C 1
ATOM 1023 O O . SER A 1 142 ? 4.992 -5.75 -13.547 1 95.44 142 SER A O 1
ATOM 1025 N N . MET A 1 143 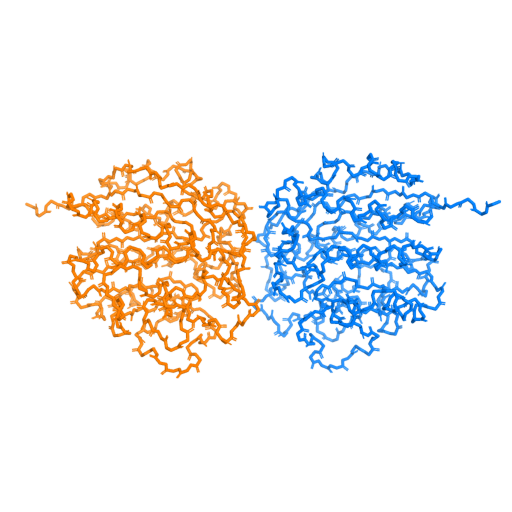? 6.797 -6.668 -12.516 1 96.25 143 MET A N 1
ATOM 1026 C CA . MET A 1 143 ? 7.559 -6.785 -13.75 1 96.25 143 MET A CA 1
ATOM 1027 C C . MET A 1 143 ? 7.824 -8.25 -14.094 1 96.25 143 MET A C 1
ATOM 1029 O O . MET A 1 143 ? 8.422 -8.555 -15.125 1 96.25 143 MET A O 1
ATOM 1033 N N . GLY A 1 144 ? 7.398 -9.141 -13.273 1 96.12 144 GLY A N 1
ATOM 1034 C CA . GLY A 1 144 ? 7.789 -10.539 -13.352 1 96.12 144 GLY A CA 1
ATOM 1035 C C . GLY A 1 144 ? 7.492 -11.164 -14.703 1 96.12 144 GLY A C 1
ATOM 1036 O O . GLY A 1 144 ? 8.352 -11.828 -15.289 1 96.12 144 GLY A O 1
ATOM 1037 N N . VAL A 1 145 ? 6.27 -10.977 -15.234 1 97.38 145 VAL A N 1
ATOM 1038 C CA . VAL A 1 145 ? 5.871 -11.625 -16.484 1 97.38 145 VAL A CA 1
ATOM 1039 C C . VAL A 1 145 ? 6.625 -11 -17.656 1 97.38 145 VAL A C 1
ATOM 1041 O O . VAL A 1 145 ? 7.043 -11.711 -18.578 1 97.38 145 VAL A O 1
ATOM 1044 N N . ALA A 1 146 ? 6.809 -9.664 -17.594 1 97 146 ALA A N 1
ATOM 1045 C CA . ALA A 1 146 ? 7.613 -9.023 -18.625 1 97 146 ALA A CA 1
ATOM 1046 C C . ALA A 1 146 ? 8.992 -9.672 -18.75 1 97 146 ALA A C 1
ATOM 1048 O O . ALA A 1 146 ? 9.484 -9.898 -19.844 1 97 146 ALA A O 1
ATOM 1049 N N . HIS A 1 147 ? 9.578 -9.992 -17.625 1 96.12 147 HIS A N 1
ATOM 1050 C CA . HIS A 1 147 ? 10.914 -10.578 -17.594 1 96.12 147 HIS A CA 1
ATOM 1051 C C . HIS A 1 147 ? 10.875 -12.055 -17.984 1 96.12 147 HIS A C 1
ATOM 1053 O O . HIS A 1 147 ? 11.781 -12.547 -18.656 1 96.12 147 HIS A O 1
ATOM 1059 N N . LEU A 1 148 ? 9.812 -12.703 -17.531 1 96.19 148 LEU A N 1
ATOM 1060 C CA . LEU A 1 148 ? 9.594 -14.094 -17.938 1 96.19 148 LEU A CA 1
ATOM 1061 C C . LEU A 1 148 ? 9.586 -14.227 -19.453 1 96.19 148 LEU A C 1
ATOM 1063 O O . LEU A 1 148 ? 10.094 -15.203 -20 1 96.19 148 LEU A O 1
ATOM 1067 N N . LEU A 1 149 ? 9.023 -13.227 -20.141 1 96.88 149 LEU A N 1
ATOM 1068 C CA . LEU A 1 149 ? 8.867 -13.227 -21.578 1 96.88 149 LEU A CA 1
ATOM 1069 C C . LEU A 1 149 ? 10.062 -12.57 -22.266 1 96.88 149 LEU A C 1
ATOM 1071 O O . LEU A 1 149 ? 10.164 -12.578 -23.484 1 96.88 149 LEU A O 1
ATOM 1075 N N . ASP A 1 150 ? 10.922 -11.992 -21.453 1 96.12 150 ASP A N 1
ATOM 1076 C CA . ASP A 1 150 ? 12.086 -11.258 -21.922 1 96.12 150 ASP A CA 1
ATOM 1077 C C . ASP A 1 150 ? 11.688 -10.18 -22.938 1 96.12 150 ASP A C 1
ATOM 1079 O O . ASP A 1 150 ? 12.227 -10.125 -24.047 1 96.12 150 ASP A O 1
ATOM 1083 N N . LEU A 1 151 ? 10.703 -9.398 -22.609 1 96.25 151 LEU A N 1
ATOM 1084 C CA . LEU A 1 151 ? 10.258 -8.32 -23.469 1 96.25 151 LEU A CA 1
ATOM 1085 C C . LEU A 1 151 ? 11.344 -7.262 -23.641 1 96.25 151 LEU A C 1
ATOM 1087 O O . LEU A 1 151 ? 12.227 -7.141 -22.781 1 96.25 151 LEU A O 1
ATOM 1091 N N . PRO A 1 152 ? 11.281 -6.465 -24.734 1 95.19 152 PRO A N 1
ATOM 1092 C CA . PRO A 1 152 ? 12.227 -5.348 -24.859 1 95.19 152 PRO A CA 1
ATOM 1093 C C . PRO A 1 152 ? 12.133 -4.371 -23.688 1 95.19 152 PRO A C 1
ATOM 1095 O O . PRO A 1 152 ? 11.039 -3.902 -23.359 1 95.19 152 PRO A O 1
ATOM 1098 N N . GLY A 1 153 ? 13.25 -4.125 -23.031 1 93.12 153 GLY A N 1
ATOM 1099 C CA . GLY A 1 153 ? 13.266 -3.178 -21.922 1 93.12 153 GLY A CA 1
ATOM 1100 C C . GLY A 1 153 ? 13.422 -3.846 -20.562 1 93.12 153 GLY A C 1
ATOM 1101 O O . GLY A 1 153 ? 13.578 -3.168 -19.547 1 93.12 153 GLY A O 1
ATOM 1102 N N . THR A 1 154 ? 13.359 -5.16 -20.531 1 94 154 THR A N 1
ATOM 1103 C CA . THR A 1 154 ? 13.555 -5.891 -19.281 1 94 154 THR A CA 1
ATOM 1104 C C . THR A 1 154 ? 14.992 -5.727 -18.781 1 94 154 THR A C 1
ATOM 1106 O O . THR A 1 154 ? 15.867 -5.309 -19.531 1 94 154 THR A O 1
ATOM 1109 N N . TRP A 1 155 ? 15.141 -5.934 -17.547 1 90.88 155 TRP A N 1
ATOM 1110 C CA . TRP A 1 155 ? 16.469 -5.984 -16.953 1 90.88 155 TRP A CA 1
ATOM 1111 C C . TRP A 1 155 ? 17.109 -7.355 -17.141 1 90.88 155 TRP A C 1
ATOM 1113 O O . TRP A 1 155 ? 16.625 -8.352 -16.594 1 90.88 155 TRP A O 1
ATOM 1123 N N . GLY A 1 156 ? 18.156 -7.469 -17.859 1 88.88 156 GLY A N 1
ATOM 1124 C CA . GLY A 1 156 ? 18.766 -8.688 -18.375 1 88.88 156 GLY A CA 1
ATOM 1125 C C . GLY A 1 156 ? 19 -9.742 -17.312 1 88.88 156 GLY A C 1
ATOM 1126 O O . GLY A 1 156 ? 18.578 -10.891 -17.453 1 88.88 156 GLY A O 1
ATOM 1127 N N . PRO A 1 157 ? 19.625 -9.375 -16.281 1 87 157 PRO A N 1
ATOM 1128 C CA . PRO A 1 157 ? 19.969 -10.367 -15.266 1 87 157 PRO A CA 1
ATOM 1129 C C . PRO A 1 157 ? 18.75 -11.039 -14.656 1 87 157 PRO A C 1
ATOM 1131 O O . PRO A 1 157 ? 18.812 -12.203 -14.25 1 87 157 PRO A O 1
ATOM 1134 N N . LEU A 1 158 ? 17.578 -10.375 -14.594 1 89.38 158 LEU A N 1
ATOM 1135 C CA . LEU A 1 158 ? 16.375 -10.992 -14.062 1 89.38 158 LEU A CA 1
ATOM 1136 C C . LEU A 1 158 ? 15.719 -11.883 -15.109 1 89.38 158 LEU A C 1
ATOM 1138 O O . LEU A 1 158 ? 15.125 -12.914 -14.773 1 89.38 158 LEU A O 1
ATOM 1142 N N . ALA A 1 159 ? 15.859 -11.461 -16.375 1 87.69 159 ALA A N 1
ATOM 1143 C CA . ALA A 1 159 ? 15.281 -12.227 -17.469 1 87.69 159 ALA A CA 1
ATOM 1144 C C . ALA A 1 159 ? 16.062 -13.516 -17.703 1 87.69 159 ALA A C 1
ATOM 1146 O O . ALA A 1 159 ? 15.57 -14.43 -18.375 1 87.69 159 ALA A O 1
ATOM 1147 N N . ALA A 1 160 ? 17.312 -13.578 -17.234 1 78.94 160 ALA A N 1
ATOM 1148 C CA . ALA A 1 160 ? 18.188 -14.734 -17.406 1 78.94 160 ALA A CA 1
ATOM 1149 C C . ALA A 1 160 ? 18.547 -15.375 -16.078 1 78.94 160 ALA A C 1
ATOM 1151 O O . ALA A 1 160 ? 19.719 -15.438 -15.695 1 78.94 160 ALA A O 1
ATOM 1152 N N . VAL A 1 161 ? 17.594 -15.781 -15.445 1 69.31 161 VAL A N 1
ATOM 1153 C CA . VAL A 1 161 ? 17.875 -16.328 -14.125 1 69.31 161 VAL A CA 1
ATOM 1154 C C . VAL A 1 161 ? 18.781 -17.547 -14.25 1 69.31 161 VAL A C 1
ATOM 1156 O O . VAL A 1 161 ? 19.781 -17.672 -13.547 1 69.31 161 VAL A O 1
ATOM 1159 N N . ASP A 1 162 ? 18.406 -18.5 -15.164 1 72.25 162 ASP A N 1
ATOM 1160 C CA . ASP A 1 162 ? 19.359 -19.594 -15.25 1 72.25 162 ASP A CA 1
ATOM 1161 C C . ASP A 1 162 ? 19.281 -20.297 -16.609 1 72.25 162 ASP A C 1
ATOM 1163 O O . ASP A 1 162 ? 20.219 -20.219 -17.406 1 72.25 162 ASP A O 1
ATOM 1167 N N . HIS A 1 163 ? 18.156 -20.719 -16.922 1 69.5 163 HIS A N 1
ATOM 1168 C CA . HIS A 1 163 ? 18.125 -21.828 -17.875 1 69.5 163 HIS A CA 1
ATOM 1169 C C . HIS A 1 163 ? 18.016 -21.312 -19.312 1 69.5 163 HIS A C 1
ATOM 1171 O O . HIS A 1 163 ? 18.781 -21.734 -20.188 1 69.5 163 HIS A O 1
ATOM 1177 N N . ARG A 1 164 ? 17 -20.547 -19.531 1 84.56 164 ARG A N 1
ATOM 1178 C CA . ARG A 1 164 ? 16.797 -20.094 -20.906 1 84.56 164 ARG A CA 1
ATOM 1179 C C . ARG A 1 164 ? 16.172 -18.719 -20.938 1 84.56 164 ARG A C 1
ATOM 1181 O O . ARG A 1 164 ? 15.57 -18.266 -19.953 1 84.56 164 ARG A O 1
ATOM 1188 N N . ARG A 1 165 ? 16.375 -18.125 -22.016 1 90.31 165 ARG A N 1
ATOM 1189 C CA . ARG A 1 165 ? 15.859 -16.797 -22.328 1 90.31 165 ARG A CA 1
ATOM 1190 C C . ARG A 1 165 ? 15.305 -16.734 -23.75 1 90.31 165 ARG A C 1
ATOM 1192 O O . ARG A 1 165 ? 16.031 -17 -24.703 1 90.31 165 ARG A O 1
ATOM 1199 N N . PRO A 1 166 ? 13.891 -16.438 -23.859 1 93.81 166 PRO A N 1
ATOM 1200 C CA . PRO A 1 166 ? 12.906 -16.219 -22.797 1 93.81 166 PRO A CA 1
ATOM 1201 C C . PRO A 1 166 ? 12.547 -17.516 -22.062 1 93.81 166 PRO A C 1
ATOM 1203 O O . PRO A 1 166 ? 12.672 -18.609 -22.625 1 93.81 166 PRO A O 1
ATOM 1206 N N . LEU A 1 167 ? 12.172 -17.359 -20.922 1 93.94 167 LEU A N 1
ATOM 1207 C CA . LEU A 1 167 ? 11.773 -18.5 -20.109 1 93.94 167 LEU A CA 1
ATOM 1208 C C . LEU A 1 167 ? 10.43 -19.047 -20.562 1 93.94 167 LEU A C 1
ATOM 1210 O O . LEU A 1 167 ? 10.164 -20.25 -20.438 1 93.94 167 LEU A O 1
ATOM 1214 N N . LEU A 1 168 ? 9.617 -18.188 -21.047 1 95.12 168 LEU A N 1
ATOM 1215 C CA . LEU A 1 168 ? 8.273 -18.516 -21.516 1 95.12 168 LEU A CA 1
ATOM 1216 C C . LEU A 1 168 ? 7.918 -17.703 -22.766 1 95.12 168 LEU A C 1
ATOM 1218 O O . LEU A 1 168 ? 8.375 -16.578 -22.922 1 95.12 168 LEU A O 1
ATOM 1222 N N . THR A 1 169 ? 7.16 -18.344 -23.641 1 95.75 169 THR A N 1
ATOM 1223 C CA . THR A 1 169 ? 6.586 -17.594 -24.75 1 95.75 169 THR A CA 1
ATOM 1224 C C . THR A 1 169 ? 5.121 -17.25 -24.484 1 95.75 169 THR A C 1
ATOM 1226 O O . THR A 1 169 ? 4.457 -17.938 -23.703 1 95.75 169 THR A O 1
ATOM 1229 N N . ALA A 1 170 ? 4.648 -16.172 -25.062 1 97 170 ALA A N 1
ATOM 1230 C CA . ALA A 1 170 ? 3.332 -15.617 -24.766 1 97 170 ALA A CA 1
ATOM 1231 C C . ALA A 1 170 ? 2.232 -16.641 -25.016 1 97 170 ALA A C 1
ATOM 1233 O O . ALA A 1 170 ? 1.2 -16.641 -24.344 1 97 170 ALA A O 1
ATOM 1234 N N . ASP A 1 171 ? 2.436 -17.547 -25.969 1 96.69 171 ASP A N 1
ATOM 1235 C CA . ASP A 1 171 ? 1.418 -18.531 -26.312 1 96.69 171 ASP A CA 1
ATOM 1236 C C . ASP A 1 171 ? 1.304 -19.594 -25.219 1 96.69 171 ASP A C 1
ATOM 1238 O O . ASP A 1 171 ? 0.367 -20.406 -25.234 1 96.69 171 ASP A O 1
ATOM 1242 N N . ARG A 1 172 ? 2.225 -19.609 -24.25 1 97.5 172 ARG A N 1
ATOM 1243 C CA . ARG A 1 172 ? 2.197 -20.547 -23.125 1 97.5 172 ARG A CA 1
ATOM 1244 C C . ARG A 1 172 ? 1.725 -19.875 -21.844 1 97.5 172 ARG A C 1
ATOM 1246 O O . ARG A 1 172 ? 1.833 -20.438 -20.766 1 97.5 172 ARG A O 1
ATOM 1253 N N . LEU A 1 173 ? 1.246 -18.656 -22 1 98.31 173 LEU A N 1
ATOM 1254 C CA . LEU A 1 173 ? 0.772 -17.844 -20.891 1 98.31 173 LEU A CA 1
ATOM 1255 C C . LEU A 1 173 ? -0.735 -17.641 -20.969 1 98.31 173 LEU A C 1
ATOM 1257 O O . LEU A 1 173 ? -1.267 -17.344 -22.047 1 98.31 173 LEU A O 1
ATOM 1261 N N . VAL A 1 174 ? -1.459 -17.828 -19.859 1 98.56 174 VAL A N 1
ATOM 1262 C CA . VAL A 1 174 ? -2.881 -17.516 -19.734 1 98.56 174 VAL A CA 1
ATOM 1263 C C . VAL A 1 174 ? -3.115 -16.594 -18.547 1 98.56 174 VAL A C 1
ATOM 1265 O O . VAL A 1 174 ? -2.721 -16.922 -17.422 1 98.56 174 VAL A O 1
ATOM 1268 N N . TYR A 1 175 ? -3.713 -15.438 -18.797 1 98.25 175 TYR A N 1
ATOM 1269 C CA . TYR A 1 175 ? -4.105 -14.531 -17.719 1 98.25 175 TYR A CA 1
ATOM 1270 C C . TYR A 1 175 ? -5.539 -14.805 -17.281 1 98.25 175 TYR A C 1
ATOM 1272 O O . TYR A 1 175 ? -6.438 -14.938 -18.109 1 98.25 175 TYR A O 1
ATOM 1280 N N . LEU A 1 176 ? -5.75 -14.875 -15.969 1 98.25 176 LEU A N 1
ATOM 1281 C CA . LEU A 1 176 ? -7.082 -15.047 -15.398 1 98.25 176 LEU A CA 1
ATOM 1282 C C . LEU A 1 176 ? -7.34 -14.031 -14.289 1 98.25 176 LEU A C 1
ATOM 1284 O O . LEU A 1 176 ? -6.559 -13.938 -13.336 1 98.25 176 LEU A O 1
ATOM 1288 N N . GLY A 1 177 ? -8.383 -13.258 -14.445 1 97.69 177 GLY A N 1
ATOM 1289 C CA . GLY A 1 177 ? -8.922 -12.531 -13.305 1 97.69 177 GLY A CA 1
ATOM 1290 C C . GLY A 1 177 ? -8.414 -11.109 -13.203 1 97.69 177 GLY A C 1
ATOM 1291 O O . GLY A 1 177 ? -8.719 -10.398 -12.25 1 97.69 177 GLY A O 1
ATOM 1292 N N . TYR A 1 178 ? -7.664 -10.594 -14.195 1 95.06 178 TYR A N 1
ATOM 1293 C CA . TYR A 1 178 ? -7.176 -9.219 -14.148 1 95.06 178 TYR A CA 1
ATOM 1294 C C . TYR A 1 178 ? -8.32 -8.227 -14.344 1 95.06 178 TYR A C 1
ATOM 1296 O O . TYR A 1 178 ? -9.289 -8.523 -15.039 1 95.06 178 TYR A O 1
ATOM 1304 N N . SER A 1 179 ? -8.32 -7.152 -13.57 1 87.44 179 SER A N 1
ATOM 1305 C CA . SER A 1 179 ? -9.43 -6.203 -13.625 1 87.44 179 SER A CA 1
ATOM 1306 C C . SER A 1 179 ? -8.969 -4.84 -14.117 1 87.44 179 SER A C 1
ATOM 1308 O O . SER A 1 179 ? -9.781 -3.938 -14.32 1 87.44 179 SER A O 1
ATOM 1310 N N . ASP A 1 180 ? -7.648 -4.625 -14.164 1 77.12 180 ASP A N 1
ATOM 1311 C CA . ASP A 1 180 ? -7.168 -3.314 -14.586 1 77.12 180 ASP A CA 1
ATOM 1312 C C . ASP A 1 180 ? -6.996 -3.256 -16.109 1 77.12 180 ASP A C 1
ATOM 1314 O O . ASP A 1 180 ? -7.195 -4.254 -16.797 1 77.12 180 ASP A O 1
ATOM 1318 N N . ASP A 1 181 ? -6.762 -2.016 -16.469 1 78 181 ASP A N 1
ATOM 1319 C CA . ASP A 1 181 ? -6.531 -1.804 -17.891 1 78 181 ASP A CA 1
ATOM 1320 C C . ASP A 1 181 ? -5.34 -2.623 -18.375 1 78 181 ASP A C 1
ATOM 1322 O O . ASP A 1 181 ? -4.508 -3.059 -17.578 1 78 181 ASP A O 1
ATOM 1326 N N . GLU A 1 182 ? -5.457 -2.902 -19.531 1 80 182 GLU A N 1
ATOM 1327 C CA . GLU A 1 182 ? -4.414 -3.732 -20.125 1 80 182 GLU A CA 1
ATOM 1328 C C . GLU A 1 182 ? -3.033 -3.117 -19.938 1 80 182 GLU A C 1
ATOM 1330 O O . GLU A 1 182 ? -2.795 -1.975 -20.328 1 80 182 GLU A O 1
ATOM 1335 N N . GLU A 1 183 ? -2.172 -3.848 -19.203 1 90.25 183 GLU A N 1
ATOM 1336 C CA . GLU A 1 183 ? -0.791 -3.457 -18.938 1 90.25 183 GLU A CA 1
ATOM 1337 C C . GLU A 1 183 ? 0.095 -3.703 -20.156 1 90.25 183 GLU A C 1
ATOM 1339 O O . GLU A 1 183 ? 1.243 -3.254 -20.203 1 90.25 183 GLU A O 1
ATOM 1344 N N . ASP A 1 184 ? -0.412 -4.449 -21.156 1 92.12 184 ASP A N 1
ATOM 1345 C CA . ASP A 1 184 ? 0.339 -4.695 -22.375 1 92.12 184 ASP A CA 1
ATOM 1346 C C . ASP A 1 184 ? 0.323 -3.469 -23.281 1 92.12 184 ASP A C 1
ATOM 1348 O O . ASP A 1 184 ? -0.264 -3.5 -24.375 1 92.12 184 ASP A O 1
ATOM 1352 N N . VAL A 1 185 ? 1.113 -2.533 -22.938 1 89.25 185 VAL A N 1
ATOM 1353 C CA . VAL A 1 185 ? 1.03 -1.221 -23.578 1 89.25 185 VAL A CA 1
ATOM 1354 C C . VAL A 1 185 ? 1.668 -1.274 -24.969 1 89.25 185 VAL A C 1
ATOM 1356 O O . VAL A 1 185 ? 1.324 -0.481 -25.844 1 89.25 185 VAL A O 1
ATOM 1359 N N . HIS A 1 186 ? 2.471 -2.229 -25.281 1 92.25 186 HIS A N 1
ATOM 1360 C CA . HIS A 1 186 ? 3.188 -2.287 -26.562 1 92.25 186 HIS A CA 1
ATOM 1361 C C . HIS A 1 186 ? 2.59 -3.346 -27.484 1 92.25 186 HIS A C 1
ATOM 1363 O O . HIS A 1 186 ? 3.031 -3.502 -28.625 1 92.25 186 HIS A O 1
ATOM 1369 N N . GLY A 1 187 ? 1.574 -4.078 -26.922 1 93.75 187 GLY A N 1
ATOM 1370 C CA . GLY A 1 187 ? 0.91 -5.09 -27.734 1 93.75 187 GLY A CA 1
ATOM 1371 C C . GLY A 1 187 ? 1.81 -6.258 -28.078 1 93.75 187 GLY A C 1
ATOM 1372 O O . GLY A 1 187 ? 1.696 -6.832 -29.172 1 93.75 187 GLY A O 1
ATOM 1373 N N . LEU A 1 188 ? 2.705 -6.645 -27.188 1 94.62 188 LEU A N 1
ATOM 1374 C CA . LEU A 1 188 ? 3.729 -7.633 -27.516 1 94.62 188 LEU A CA 1
ATOM 1375 C C . LEU A 1 188 ? 3.398 -8.984 -26.875 1 94.62 188 LEU A C 1
ATOM 1377 O O . LEU A 1 188 ? 4.16 -9.945 -27.031 1 94.62 188 LEU A O 1
ATOM 1381 N N . VAL A 1 189 ? 2.27 -9.125 -26.219 1 97.38 189 VAL A N 1
ATOM 1382 C CA . VAL A 1 189 ? 1.965 -10.336 -25.453 1 97.38 189 VAL A CA 1
ATOM 1383 C C . VAL A 1 189 ? 0.624 -10.906 -25.906 1 97.38 189 VAL A C 1
ATOM 1385 O O . VAL A 1 189 ? -0.393 -10.727 -25.234 1 97.38 189 VAL A O 1
ATOM 1388 N N . PRO A 1 190 ? 0.627 -11.641 -26.969 1 96.5 190 PRO A N 1
ATOM 1389 C CA . PRO A 1 190 ? -0.612 -12.234 -27.484 1 96.5 190 PRO A CA 1
ATOM 1390 C C . PRO A 1 190 ? -1.034 -13.477 -26.688 1 96.5 190 PRO A C 1
ATOM 1392 O O . PRO A 1 190 ? -1.276 -14.531 -27.266 1 96.5 190 PRO A O 1
ATOM 1395 N N . ALA A 1 191 ? -1.171 -13.359 -25.406 1 97 191 ALA A N 1
ATOM 1396 C CA . ALA A 1 191 ? -1.587 -14.43 -24.5 1 97 191 ALA A CA 1
ATOM 1397 C C . ALA A 1 191 ? -3.109 -14.516 -24.422 1 97 191 ALA A C 1
ATOM 1399 O O . ALA A 1 191 ? -3.809 -13.547 -24.719 1 97 191 ALA A O 1
ATOM 1400 N N . VAL A 1 192 ? -3.611 -15.695 -24.078 1 97.31 192 VAL A N 1
ATOM 1401 C CA . VAL A 1 192 ? -5.023 -15.844 -23.734 1 97.31 192 VAL A CA 1
ATOM 1402 C C . VAL A 1 19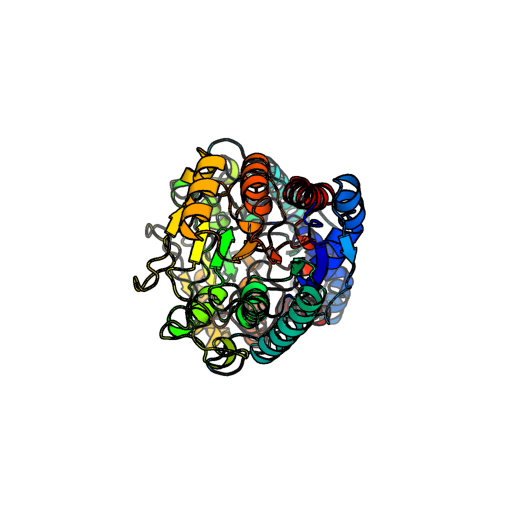2 ? -5.328 -15.055 -22.469 1 97.31 192 VAL A C 1
ATOM 1404 O O . VAL A 1 192 ? -4.57 -15.109 -21.5 1 97.31 192 VAL A O 1
ATOM 1407 N N . ARG A 1 193 ? -6.402 -14.258 -22.531 1 97.19 193 ARG A N 1
ATOM 1408 C CA . ARG A 1 193 ? -6.789 -13.398 -21.422 1 97.19 193 ARG A CA 1
ATOM 1409 C C . ARG A 1 193 ? -8.266 -13.578 -21.078 1 97.19 193 ARG A C 1
ATOM 1411 O O . ARG A 1 193 ? -9.125 -13.531 -21.969 1 97.19 193 ARG A O 1
ATOM 1418 N N . ILE A 1 194 ? -8.531 -13.859 -19.859 1 97.94 194 ILE A N 1
ATOM 1419 C CA . ILE A 1 194 ? -9.891 -13.953 -19.328 1 97.94 194 ILE A CA 1
ATOM 1420 C C . ILE A 1 194 ? -10.055 -13.016 -18.141 1 97.94 194 ILE A C 1
ATOM 1422 O O . ILE A 1 194 ? -9.656 -13.344 -17.031 1 97.94 194 ILE A O 1
ATOM 1426 N N . PRO A 1 195 ? -10.625 -11.828 -18.312 1 97.12 195 PRO A N 1
ATOM 1427 C CA . PRO A 1 195 ? -10.68 -10.812 -17.25 1 97.12 195 PRO A CA 1
ATOM 1428 C C . PRO A 1 195 ? -11.586 -11.211 -16.094 1 97.12 195 PRO A C 1
ATOM 1430 O O . PRO A 1 195 ? -12.352 -12.172 -16.203 1 97.12 195 PRO A O 1
ATOM 1433 N N . ALA A 1 196 ? -11.516 -10.492 -15.07 1 97.56 196 ALA A N 1
ATOM 1434 C CA . ALA A 1 196 ? -12.25 -10.766 -13.836 1 97.56 196 ALA A CA 1
ATOM 1435 C C . ALA A 1 196 ? -13.75 -10.867 -14.102 1 97.56 196 ALA A C 1
ATOM 1437 O O . ALA A 1 196 ? -14.43 -11.734 -13.539 1 97.56 196 ALA A O 1
ATOM 1438 N N . ALA A 1 197 ? -14.266 -10.008 -14.93 1 96.5 197 ALA A N 1
ATOM 1439 C CA . ALA A 1 197 ? -15.703 -9.992 -15.211 1 96.5 197 ALA A CA 1
ATOM 1440 C C . ALA A 1 197 ? -16.172 -11.328 -15.773 1 96.5 197 ALA A C 1
ATOM 1442 O O . ALA A 1 197 ? -17.234 -11.82 -15.422 1 96.5 197 ALA A O 1
ATOM 1443 N N . GLN A 1 198 ? -15.328 -11.891 -16.672 1 97.88 198 GLN A N 1
ATOM 1444 C CA . GLN A 1 198 ? -15.672 -13.172 -17.281 1 97.88 198 GLN A CA 1
ATOM 1445 C C . GLN A 1 198 ? -15.516 -14.312 -16.281 1 97.88 198 GLN A C 1
ATOM 1447 O O . GLN A 1 198 ? -16.312 -15.25 -16.266 1 97.88 198 GLN A O 1
ATOM 1452 N N . VAL A 1 199 ? -14.508 -14.266 -15.438 1 98.75 199 VAL A N 1
ATOM 1453 C CA . VAL A 1 199 ? -14.32 -15.289 -14.414 1 98.75 199 VAL A CA 1
ATOM 1454 C C . VAL A 1 199 ? -15.492 -15.242 -13.422 1 98.75 199 VAL A C 1
ATOM 1456 O O . VAL A 1 199 ? -16.016 -16.281 -13.039 1 98.75 199 VAL A O 1
ATOM 1459 N N . LEU A 1 200 ? -15.906 -14.039 -13.031 1 98.19 200 LEU A N 1
ATOM 1460 C CA . LEU A 1 200 ? -17.016 -13.859 -12.109 1 98.19 200 LEU A CA 1
ATOM 1461 C C . LEU A 1 200 ? -18.297 -14.453 -12.688 1 98.19 200 LEU A C 1
ATOM 1463 O O . LEU A 1 200 ? -19.109 -15.031 -11.953 1 98.19 200 LEU A O 1
ATOM 1467 N N . ALA A 1 201 ? -18.453 -14.281 -13.961 1 98.19 201 ALA A N 1
ATOM 1468 C CA . ALA A 1 201 ? -19.656 -14.742 -14.625 1 98.19 201 ALA A CA 1
ATOM 1469 C C . ALA A 1 201 ? -19.719 -16.266 -14.664 1 98.19 201 ALA A C 1
ATOM 1471 O O . ALA A 1 201 ? -20.781 -16.859 -14.484 1 98.19 201 ALA A O 1
ATOM 1472 N N . ASP A 1 202 ? -18.547 -16.922 -14.922 1 98.69 202 ASP A N 1
ATOM 1473 C CA . ASP A 1 202 ? -18.516 -18.375 -15.039 1 98.69 202 ASP A CA 1
ATOM 1474 C C . ASP A 1 202 ? -17.094 -18.906 -14.797 1 98.69 202 ASP A C 1
ATOM 1476 O O . ASP A 1 202 ? -16.359 -19.156 -15.742 1 98.69 202 ASP A O 1
ATOM 1480 N N . PRO A 1 203 ? -16.781 -19.141 -13.508 1 98.56 203 PRO A N 1
ATOM 1481 C CA . PRO A 1 203 ? -15.422 -19.578 -13.18 1 98.56 203 PRO A CA 1
ATOM 1482 C C . PRO A 1 203 ? -15.062 -20.938 -13.797 1 98.56 203 PRO A C 1
ATOM 1484 O O . PRO A 1 203 ? -13.906 -21.172 -14.156 1 98.56 203 PRO A O 1
ATOM 1487 N N . GLU A 1 204 ? -16.016 -21.828 -14.008 1 98 204 GLU A N 1
ATOM 1488 C CA . GLU A 1 204 ? -15.75 -23.125 -14.609 1 98 204 GLU A CA 1
ATOM 1489 C C . GLU A 1 204 ? -15.398 -22.984 -16.094 1 98 204 GLU A C 1
ATOM 1491 O O . GLU A 1 204 ? -14.5 -23.656 -16.594 1 98 204 GLU A O 1
ATOM 1496 N N . ASP A 1 205 ? -16.156 -22.156 -16.75 1 98.62 205 ASP A N 1
ATOM 1497 C CA . ASP A 1 205 ? -15.844 -21.906 -18.156 1 98.62 205 ASP A CA 1
ATOM 1498 C C . ASP A 1 205 ? -14.469 -21.25 -18.297 1 98.62 205 ASP A C 1
ATOM 1500 O O . ASP A 1 205 ? -13.719 -21.578 -19.219 1 98.62 205 ASP A O 1
ATOM 1504 N N . ALA A 1 206 ? -14.188 -20.281 -17.453 1 98.81 206 ALA A N 1
ATOM 1505 C CA . ALA A 1 206 ? -12.875 -19.641 -17.453 1 98.81 206 ALA A CA 1
ATOM 1506 C C . ALA A 1 206 ? -11.766 -20.672 -17.281 1 98.81 206 ALA A C 1
ATOM 1508 O O . ALA A 1 206 ? -10.766 -20.641 -18.016 1 98.81 206 ALA A O 1
ATOM 1509 N N . ALA A 1 207 ? -11.938 -21.578 -16.312 1 98.75 207 ALA A N 1
ATOM 1510 C CA . ALA A 1 207 ? -10.945 -22.625 -16.078 1 98.75 207 ALA A CA 1
ATOM 1511 C C . ALA A 1 207 ? -10.797 -23.531 -17.312 1 98.75 207 ALA A C 1
ATOM 1513 O O . ALA A 1 207 ? -9.68 -23.875 -17.703 1 98.75 207 ALA A O 1
ATOM 1514 N N . ARG A 1 208 ? -11.938 -23.891 -17.875 1 98.5 208 ARG A N 1
ATOM 1515 C CA . ARG A 1 208 ? -11.914 -24.75 -19.062 1 98.5 208 ARG A CA 1
ATOM 1516 C C . ARG A 1 208 ? -11.133 -24.094 -20.188 1 98.5 208 ARG A C 1
ATOM 1518 O O . ARG A 1 208 ? -10.297 -24.734 -20.828 1 98.5 208 ARG A O 1
ATOM 1525 N N . ARG A 1 209 ? -11.383 -22.844 -20.438 1 98.69 209 ARG A N 1
ATOM 1526 C CA . ARG A 1 209 ? -10.695 -22.109 -21.484 1 98.69 209 ARG A CA 1
ATOM 1527 C C . ARG A 1 209 ? -9.203 -22.031 -21.203 1 98.69 209 ARG A C 1
ATOM 1529 O O . ARG A 1 209 ? -8.383 -22.172 -22.125 1 98.69 209 ARG A O 1
ATOM 1536 N N . ALA A 1 210 ? -8.867 -21.75 -19.984 1 98.69 210 ALA A N 1
ATOM 1537 C CA . ALA A 1 210 ? -7.457 -21.703 -19.594 1 98.69 210 ALA A CA 1
ATOM 1538 C C . ALA A 1 210 ? -6.773 -23.047 -19.844 1 98.69 210 ALA A C 1
ATOM 1540 O O . ALA A 1 210 ? -5.676 -23.094 -20.406 1 98.69 210 ALA A O 1
ATOM 1541 N N . LEU A 1 211 ? -7.426 -24.109 -19.453 1 98.38 211 LEU A N 1
ATOM 1542 C CA . LEU A 1 211 ? -6.852 -25.453 -19.578 1 98.38 211 LEU A CA 1
ATOM 1543 C C . LEU A 1 211 ? -6.742 -25.859 -21.047 1 98.38 211 LEU A C 1
ATOM 1545 O O . LEU A 1 211 ? -5.801 -26.547 -21.438 1 98.38 211 LEU A O 1
ATOM 1549 N N . MET A 1 212 ? -7.746 -25.422 -21.797 1 98.31 212 MET A N 1
ATOM 1550 C CA . MET A 1 212 ? -7.664 -25.672 -23.234 1 98.31 212 MET A CA 1
ATOM 1551 C C . MET A 1 212 ? -6.438 -24.984 -23.844 1 98.31 212 MET A C 1
ATOM 1553 O O . MET A 1 212 ? -5.75 -25.562 -24.688 1 98.31 212 MET A O 1
ATOM 1557 N N . ALA A 1 213 ? -6.172 -23.812 -23.422 1 97.19 213 ALA A N 1
ATOM 1558 C CA . ALA A 1 213 ? -5.02 -23.062 -23.906 1 97.19 213 ALA A CA 1
ATOM 1559 C C . ALA A 1 213 ? -3.713 -23.734 -23.469 1 97.19 213 ALA A C 1
ATOM 1561 O O . ALA A 1 213 ? -2.732 -23.719 -24.219 1 97.19 213 ALA A O 1
ATOM 1562 N N . VAL A 1 214 ? -3.635 -24.25 -22.25 1 95.94 214 VAL A N 1
ATOM 1563 C CA . VAL A 1 214 ? -2.473 -24.953 -21.719 1 95.94 214 VAL A CA 1
ATOM 1564 C C . VAL A 1 214 ? -2.225 -26.219 -22.531 1 95.94 214 VAL A C 1
ATOM 1566 O O . VAL A 1 214 ? -1.075 -26.625 -22.719 1 95.94 214 VAL A O 1
ATOM 1569 N N . GLY A 1 215 ? -3.27 -26.922 -22.906 1 95.12 215 GLY A N 1
ATOM 1570 C CA . GLY A 1 215 ? -3.197 -28.031 -23.844 1 95.12 215 GLY A CA 1
ATOM 1571 C C . GLY A 1 215 ? -2.656 -29.312 -23.234 1 95.12 215 GLY A C 1
ATOM 1572 O O . GLY A 1 215 ? -1.937 -30.062 -23.875 1 95.12 215 GLY A O 1
ATOM 1573 N N . GLY A 1 216 ? -2.809 -29.484 -21.953 1 94.69 216 GLY A N 1
ATOM 1574 C CA . GLY A 1 216 ? -2.42 -30.734 -21.312 1 94.69 216 GLY A CA 1
ATOM 1575 C C . GLY A 1 216 ? -0.94 -30.797 -20.984 1 94.69 216 GLY A C 1
ATOM 1576 O O . GLY A 1 216 ? -0.463 -31.781 -20.422 1 94.69 216 GLY A O 1
ATOM 1577 N N . THR A 1 217 ? -0.242 -29.766 -21.266 1 96.69 217 THR A N 1
ATOM 1578 C CA . THR A 1 217 ? 1.176 -29.719 -20.922 1 96.69 217 THR A CA 1
ATOM 1579 C C . THR A 1 217 ? 1.37 -29.375 -19.453 1 96.69 217 THR A C 1
ATOM 1581 O O . THR A 1 217 ? 0.461 -28.844 -18.812 1 96.69 217 THR A O 1
ATOM 1584 N N . PRO A 1 218 ? 2.512 -29.797 -18.938 1 98.06 218 PRO A N 1
ATOM 1585 C CA . PRO A 1 218 ? 2.777 -29.375 -17.562 1 98.06 218 PRO A CA 1
ATOM 1586 C C . PRO A 1 218 ? 2.691 -27.875 -17.375 1 98.06 218 PRO A C 1
ATOM 1588 O O . PRO A 1 218 ? 3.107 -27.109 -18.266 1 98.06 218 PRO A O 1
ATOM 1591 N N . PHE A 1 219 ? 2.125 -27.422 -16.25 1 98.56 219 PHE A N 1
ATOM 1592 C CA . PHE A 1 219 ? 1.982 -25.984 -16.094 1 98.56 219 PHE A CA 1
ATOM 1593 C C . PHE A 1 219 ? 2.133 -25.594 -14.625 1 98.56 219 PHE A C 1
ATOM 1595 O O . PHE A 1 219 ? 2.109 -26.453 -13.742 1 98.56 219 PHE A O 1
ATOM 1602 N N . VAL A 1 220 ? 2.463 -24.344 -14.438 1 98.75 220 VAL A N 1
ATOM 1603 C CA . VAL A 1 220 ? 2.5 -23.672 -13.141 1 98.75 220 VAL A CA 1
ATOM 1604 C C . VAL A 1 220 ? 1.243 -22.828 -12.969 1 98.75 220 VAL A C 1
ATOM 1606 O O . VAL A 1 220 ? 0.8 -22.156 -13.906 1 98.75 220 VAL A O 1
ATOM 1609 N N . LEU A 1 221 ? 0.625 -22.953 -11.812 1 98.88 221 LEU A N 1
ATOM 1610 C CA . LEU A 1 221 ? -0.495 -22.094 -11.43 1 98.88 221 LEU A CA 1
ATOM 1611 C C . LEU A 1 221 ? -0.046 -21.016 -10.445 1 98.88 221 LEU A C 1
ATOM 1613 O O . LEU A 1 221 ? 0.276 -21.328 -9.289 1 98.88 221 LEU A O 1
ATOM 1617 N N . HIS A 1 222 ? 0.041 -19.812 -10.938 1 98.81 222 HIS A N 1
ATOM 1618 C CA . HIS A 1 222 ? 0.399 -18.688 -10.086 1 98.81 222 HIS A CA 1
ATOM 1619 C C . HIS A 1 222 ? -0.845 -17.984 -9.539 1 98.81 222 HIS A C 1
ATOM 1621 O O . HIS A 1 222 ? -1.702 -17.547 -10.297 1 98.81 222 HIS A O 1
ATOM 1627 N N . LEU A 1 223 ? -0.929 -17.875 -8.242 1 98.88 223 LEU A N 1
ATOM 1628 C CA . LEU A 1 223 ? -2.021 -17.172 -7.594 1 98.88 223 LEU A CA 1
ATOM 1629 C C . LEU A 1 223 ? -1.498 -15.961 -6.816 1 98.88 223 LEU A C 1
ATOM 1631 O O . LEU A 1 223 ? -0.743 -16.125 -5.855 1 98.88 223 LEU A O 1
ATOM 1635 N N . ASP A 1 224 ? -1.806 -14.844 -7.293 1 98.62 224 ASP A N 1
ATOM 1636 C CA . ASP A 1 224 ? -1.733 -13.633 -6.484 1 98.62 224 ASP A CA 1
ATOM 1637 C C . ASP A 1 224 ? -3.086 -13.312 -5.852 1 98.62 224 ASP A C 1
ATOM 1639 O O . ASP A 1 224 ? -4.082 -13.141 -6.559 1 98.62 224 ASP A O 1
ATOM 1643 N N . VAL A 1 225 ? -3.107 -13.156 -4.551 1 98.56 225 VAL A N 1
ATOM 1644 C CA . VAL A 1 225 ? -4.371 -13 -3.838 1 98.56 225 VAL A CA 1
ATOM 1645 C C . VAL A 1 225 ? -4.973 -11.633 -4.145 1 98.56 225 VAL A C 1
ATOM 1647 O O . VAL A 1 225 ? -6.145 -11.383 -3.842 1 98.56 225 VAL A O 1
ATOM 1650 N N . ASP A 1 226 ? -4.227 -10.727 -4.801 1 97.38 226 ASP A N 1
ATOM 1651 C CA . ASP A 1 226 ? -4.781 -9.422 -5.117 1 97.38 226 ASP A CA 1
ATOM 1652 C C . ASP A 1 226 ? -5.824 -9.516 -6.23 1 97.38 226 ASP A C 1
ATOM 1654 O O . ASP A 1 226 ? -6.484 -8.531 -6.559 1 97.38 226 ASP A O 1
ATOM 1658 N N . VAL A 1 227 ? -6.004 -10.727 -6.785 1 98.12 227 VAL A N 1
ATOM 1659 C CA . VAL A 1 227 ? -7.078 -10.977 -7.742 1 98.12 227 VAL A CA 1
ATOM 1660 C C . VAL A 1 227 ? -8.43 -10.836 -7.051 1 98.12 227 VAL A C 1
ATOM 1662 O O . VAL A 1 227 ? -9.453 -10.625 -7.707 1 98.12 227 VAL A O 1
ATOM 1665 N N . LEU A 1 228 ? -8.398 -10.969 -5.727 1 98.06 228 LEU A N 1
ATOM 1666 C CA . LEU A 1 228 ? -9.617 -10.852 -4.926 1 98.06 228 LEU A CA 1
ATOM 1667 C C . LEU A 1 228 ? -9.953 -9.383 -4.672 1 98.06 228 LEU A C 1
ATOM 1669 O O . LEU A 1 228 ? -9.062 -8.555 -4.484 1 98.06 228 LEU A O 1
ATOM 1673 N N . ASP A 1 229 ? -11.258 -9.125 -4.633 1 96.94 229 ASP A N 1
ATOM 1674 C CA . ASP A 1 229 ? -11.742 -7.848 -4.125 1 96.94 229 ASP A CA 1
ATOM 1675 C C . ASP A 1 229 ? -11.398 -7.68 -2.645 1 96.94 229 ASP A C 1
ATOM 1677 O O . ASP A 1 229 ? -11.82 -8.484 -1.81 1 96.94 229 ASP A O 1
ATOM 1681 N N . TYR A 1 230 ? -10.672 -6.668 -2.355 1 97.38 230 TYR A N 1
ATOM 1682 C CA . TYR A 1 230 ? -10.164 -6.43 -1.01 1 97.38 230 TYR A CA 1
ATOM 1683 C C . TYR A 1 230 ? -11.312 -6.281 -0.013 1 97.38 230 TYR A C 1
ATOM 1685 O O . TYR A 1 230 ? -11.148 -6.582 1.172 1 97.38 230 TYR A O 1
ATOM 1693 N N . LEU A 1 231 ? -12.5 -5.844 -0.445 1 96.5 231 LEU A N 1
ATOM 1694 C CA . LEU A 1 231 ? -13.656 -5.672 0.424 1 96.5 231 LEU A CA 1
ATOM 1695 C C . LEU A 1 231 ? -14.234 -7.02 0.831 1 96.5 231 LEU A C 1
ATOM 1697 O O . LEU A 1 231 ? -14.992 -7.109 1.798 1 96.5 231 LEU A O 1
ATOM 1701 N N . THR A 1 232 ? -13.852 -8.094 0.117 1 97.25 232 THR A N 1
ATOM 1702 C CA . THR A 1 232 ? -14.406 -9.414 0.402 1 97.25 232 THR A CA 1
ATOM 1703 C C . THR A 1 232 ? -13.422 -10.258 1.199 1 97.25 232 THR A C 1
ATOM 1705 O O . THR A 1 232 ? -13.82 -11.039 2.064 1 97.25 232 THR A O 1
ATOM 1708 N N . LEU A 1 233 ? -12.172 -10.109 0.95 1 98 233 LEU A N 1
ATOM 1709 C CA . LEU A 1 233 ? -11.094 -10.75 1.7 1 98 233 LEU A CA 1
ATOM 1710 C C . LEU A 1 233 ? -9.859 -9.852 1.754 1 98 233 LEU A C 1
ATOM 1712 O O . LEU A 1 233 ? -9.047 -9.852 0.83 1 98 233 LEU A O 1
ATOM 1716 N N . PRO A 1 234 ? -9.695 -9.086 2.793 1 97.44 234 PRO A N 1
ATOM 1717 C CA . PRO A 1 234 ? -8.641 -8.078 2.881 1 97.44 234 PRO A CA 1
ATOM 1718 C C . PRO A 1 234 ? -7.301 -8.656 3.34 1 97.44 234 PRO A C 1
ATOM 1720 O O . PRO A 1 234 ? -6.934 -8.516 4.508 1 97.44 234 PRO A O 1
ATOM 1723 N N . VAL A 1 235 ? -6.535 -9.234 2.387 1 98 235 VAL A N 1
ATOM 1724 C CA . VAL A 1 235 ? -5.289 -9.883 2.777 1 98 235 VAL A CA 1
ATOM 1725 C C . VAL A 1 235 ? -4.16 -9.438 1.854 1 98 235 VAL A C 1
ATOM 1727 O O . VAL A 1 235 ? -2.98 -9.617 2.172 1 98 235 VAL A O 1
ATOM 1730 N N . ALA A 1 236 ? -4.492 -8.93 0.689 1 98 236 ALA A N 1
ATOM 1731 C CA . ALA A 1 236 ? -3.49 -8.625 -0.33 1 98 236 ALA A CA 1
ATOM 1732 C C . ALA A 1 236 ? -2.621 -7.445 0.09 1 98 236 ALA A C 1
ATOM 1734 O O . ALA A 1 236 ? -3.084 -6.547 0.792 1 98 236 ALA A O 1
ATOM 1735 N N . ASP A 1 237 ? -1.428 -7.43 -0.335 1 97 237 ASP A N 1
ATOM 1736 C CA . ASP A 1 237 ? -0.491 -6.336 -0.093 1 97 237 ASP A CA 1
ATOM 1737 C C . ASP A 1 237 ? -0.936 -5.062 -0.809 1 97 237 ASP A C 1
ATOM 1739 O O . ASP A 1 237 ? -0.936 -3.98 -0.218 1 97 237 ASP A O 1
ATOM 1743 N N . VAL A 1 238 ? -1.295 -5.191 -2.035 1 93.62 238 VAL A N 1
ATOM 1744 C CA . VAL A 1 238 ? -1.845 -4.109 -2.846 1 93.62 238 VAL A CA 1
ATOM 1745 C C . VAL A 1 238 ? -3.326 -4.363 -3.111 1 93.62 238 VAL A C 1
ATOM 1747 O O . VAL A 1 238 ? -3.68 -5.25 -3.895 1 93.62 238 VAL A O 1
ATOM 1750 N N . PRO A 1 239 ? -4.16 -3.574 -2.555 1 93.5 239 PRO A N 1
ATOM 1751 C CA . PRO A 1 239 ? -5.598 -3.855 -2.617 1 93.5 239 PRO A CA 1
ATOM 1752 C C . PRO A 1 239 ? -6.215 -3.459 -3.957 1 93.5 239 PRO A C 1
ATOM 1754 O O . PRO A 1 239 ? -5.777 -2.49 -4.582 1 93.5 239 PRO A O 1
ATOM 1757 N N . THR A 1 240 ? -7.168 -4.199 -4.398 1 92 240 THR A N 1
ATOM 1758 C CA . THR A 1 240 ? -8.117 -3.871 -5.453 1 92 240 THR A CA 1
ATOM 1759 C C . THR A 1 240 ? -9.539 -3.824 -4.906 1 92 240 THR A C 1
ATOM 1761 O O . THR A 1 240 ? -9.977 -4.75 -4.219 1 92 240 THR A O 1
ATOM 1764 N N . TYR A 1 241 ? -10.234 -2.721 -5.195 1 93.38 241 TYR A N 1
ATOM 1765 C CA . TYR A 1 241 ? -11.562 -2.566 -4.609 1 93.38 241 TYR A CA 1
ATOM 1766 C C . TYR A 1 241 ? -12.648 -2.643 -5.68 1 93.38 241 TYR A C 1
ATOM 1768 O O . TYR A 1 241 ? -12.617 -1.888 -6.656 1 93.38 241 TYR A O 1
ATOM 1776 N N . GLY A 1 242 ? -13.547 -3.525 -5.508 1 89.81 242 GLY A N 1
ATOM 1777 C CA . GLY A 1 242 ? -14.789 -3.518 -6.262 1 89.81 242 GLY A CA 1
ATOM 1778 C C . GLY A 1 242 ? -14.664 -4.152 -7.633 1 89.81 242 GLY A C 1
ATOM 1779 O O . GLY A 1 242 ? -15.641 -4.246 -8.375 1 89.81 242 GLY A O 1
ATOM 1780 N N . ARG A 1 243 ? -13.523 -4.574 -7.941 1 90.62 243 ARG A N 1
ATOM 1781 C CA . ARG A 1 243 ? -13.328 -5.066 -9.297 1 90.62 243 ARG A CA 1
ATOM 1782 C C . ARG A 1 243 ? -12.695 -6.457 -9.289 1 90.62 243 ARG A C 1
ATOM 1784 O O . ARG A 1 243 ? -12.531 -7.074 -10.344 1 90.62 243 ARG A O 1
ATOM 1791 N N . GLY A 1 244 ? -12.312 -6.941 -8.156 1 96 244 GLY A N 1
ATOM 1792 C CA . GLY A 1 244 ? -11.688 -8.25 -8.07 1 96 244 GLY A CA 1
ATOM 1793 C C . GLY A 1 244 ? -12.688 -9.383 -7.93 1 96 244 GLY A C 1
ATOM 1794 O O . GLY A 1 244 ? -13.898 -9.148 -7.91 1 96 244 GLY A O 1
ATOM 1795 N N . LEU A 1 245 ? -12.203 -10.586 -7.957 1 98.19 245 LEU A N 1
ATOM 1796 C CA . LEU A 1 245 ? -13.008 -11.773 -7.711 1 98.19 245 LEU A CA 1
ATOM 1797 C C . LEU A 1 245 ? -13.484 -11.82 -6.262 1 98.19 245 LEU A C 1
ATOM 1799 O O . LEU A 1 245 ? -13.016 -11.039 -5.43 1 98.19 245 LEU A O 1
ATOM 1803 N N . VAL A 1 246 ? -14.438 -12.656 -5.973 1 98.06 246 VAL A N 1
ATOM 1804 C CA . VAL A 1 246 ? -14.836 -12.961 -4.602 1 98.06 246 VAL A CA 1
ATOM 1805 C C . VAL A 1 246 ? -14.359 -14.367 -4.227 1 98.06 246 VAL A C 1
ATOM 1807 O O . VAL A 1 246 ? -14.109 -15.195 -5.102 1 98.06 246 VAL A O 1
ATOM 1810 N N . PRO A 1 247 ? -14.227 -14.656 -2.977 1 98.5 247 PRO A N 1
ATOM 1811 C CA . PRO A 1 247 ? -13.633 -15.922 -2.537 1 98.5 247 PRO A CA 1
ATOM 1812 C C . PRO A 1 247 ? -14.352 -17.141 -3.117 1 98.5 247 PRO A C 1
ATOM 1814 O O . PRO A 1 247 ? -13.703 -18.094 -3.547 1 98.5 247 PRO A O 1
ATOM 1817 N N . ALA A 1 248 ? -15.633 -17.125 -3.232 1 98.5 248 ALA A N 1
ATOM 1818 C CA . ALA A 1 248 ? -16.375 -18.266 -3.744 1 98.5 248 ALA A CA 1
ATOM 1819 C C . ALA A 1 248 ? -16.031 -18.547 -5.203 1 98.5 248 ALA A C 1
ATOM 1821 O O . ALA A 1 248 ? -15.883 -19.703 -5.602 1 98.5 248 ALA A O 1
ATOM 1822 N N . THR A 1 249 ? -15.945 -17.516 -5.973 1 98.75 249 THR A N 1
ATOM 1823 C CA . THR A 1 249 ? -15.594 -17.641 -7.383 1 98.75 249 THR A CA 1
ATOM 1824 C C . THR A 1 249 ? -14.164 -18.156 -7.539 1 98.75 249 THR A C 1
ATOM 1826 O O . THR A 1 249 ? -13.906 -19.047 -8.344 1 98.75 249 THR A O 1
ATOM 1829 N N . LEU A 1 250 ? -13.273 -17.578 -6.758 1 98.81 250 LEU A N 1
ATOM 1830 C CA . LEU A 1 250 ? -11.875 -18 -6.824 1 98.81 250 LEU A CA 1
ATOM 1831 C C . LEU A 1 250 ? -11.734 -19.469 -6.414 1 98.81 250 LEU A C 1
ATOM 1833 O O . LEU A 1 250 ? -10.945 -20.203 -7.008 1 98.81 250 LEU A O 1
ATOM 1837 N N . ASP A 1 251 ? -12.461 -19.828 -5.414 1 98.44 251 ASP A N 1
ATOM 1838 C CA . ASP A 1 251 ? -12.445 -21.203 -4.957 1 98.44 251 ASP A CA 1
ATOM 1839 C C . ASP A 1 251 ? -12.812 -22.172 -6.086 1 98.44 251 ASP A C 1
ATOM 1841 O O . ASP A 1 251 ? -12.117 -23.156 -6.324 1 98.44 251 ASP A O 1
ATOM 1845 N N . ARG A 1 252 ? -13.859 -21.891 -6.805 1 98.38 252 ARG A N 1
ATOM 1846 C CA . ARG A 1 252 ? -14.32 -22.719 -7.91 1 98.38 252 ARG A CA 1
ATOM 1847 C C . ARG A 1 252 ? -13.289 -22.75 -9.031 1 98.38 252 ARG A C 1
ATOM 1849 O O . ARG A 1 252 ? -13.016 -23.812 -9.609 1 98.38 252 ARG A O 1
ATOM 1856 N N . LEU A 1 253 ? -12.766 -21.609 -9.32 1 98.81 253 LEU A N 1
ATOM 1857 C CA . LEU A 1 253 ? -11.742 -21.516 -10.359 1 98.81 253 LEU A CA 1
ATOM 1858 C C . LEU A 1 253 ? -10.531 -22.359 -10.016 1 98.81 253 LEU A C 1
ATOM 1860 O O . LEU A 1 253 ? -10.07 -23.156 -10.836 1 98.81 253 LEU A O 1
ATOM 1864 N N . LEU A 1 254 ? -10.047 -22.234 -8.781 1 98.69 254 LEU A N 1
ATOM 1865 C CA . LEU A 1 254 ? -8.82 -22.906 -8.359 1 98.69 254 LEU A CA 1
ATOM 1866 C C . LEU A 1 254 ? -9.031 -24.422 -8.305 1 98.69 254 LEU A C 1
ATOM 1868 O O . LEU A 1 254 ? -8.141 -25.188 -8.672 1 98.69 254 LEU A O 1
ATOM 1872 N N . ARG A 1 255 ? -10.164 -24.828 -7.84 1 97.75 255 ARG A N 1
ATOM 1873 C CA . ARG A 1 255 ? -10.461 -26.266 -7.781 1 97.75 255 ARG A CA 1
ATOM 1874 C C . ARG A 1 255 ? -10.406 -26.891 -9.164 1 97.75 255 ARG A C 1
ATOM 1876 O O . ARG A 1 255 ? -9.844 -27.969 -9.344 1 97.75 255 ARG A O 1
ATOM 1883 N N . ALA A 1 256 ? -11.023 -26.172 -10.094 1 97.75 256 ALA A N 1
ATOM 1884 C CA . ALA A 1 256 ? -11.047 -26.672 -11.469 1 97.75 256 ALA A CA 1
ATOM 1885 C C . ALA A 1 256 ? -9.633 -26.75 -12.039 1 97.75 256 ALA A C 1
ATOM 1887 O O . ALA A 1 256 ? -9.266 -27.734 -12.688 1 97.75 256 ALA A O 1
ATOM 1888 N N . LEU A 1 257 ? -8.805 -25.766 -11.805 1 98.19 257 LEU A N 1
ATOM 1889 C CA . LEU A 1 257 ? -7.457 -25.703 -12.352 1 98.19 257 LEU A CA 1
ATOM 1890 C C . LEU A 1 257 ? -6.543 -26.703 -11.656 1 98.19 257 LEU A C 1
ATOM 1892 O O . LEU A 1 257 ? -5.754 -27.391 -12.312 1 98.19 257 LEU A O 1
ATOM 1896 N N . ALA A 1 258 ? -6.676 -26.781 -10.344 1 97.19 258 ALA A N 1
ATOM 1897 C CA . ALA A 1 258 ? -5.746 -27.578 -9.547 1 97.19 258 ALA A CA 1
ATOM 1898 C C . ALA A 1 258 ? -6.023 -29.078 -9.711 1 97.19 258 ALA A C 1
ATOM 1900 O O . ALA A 1 258 ? -5.188 -29.906 -9.359 1 97.19 258 ALA A O 1
ATOM 1901 N N . ALA A 1 259 ? -7.18 -29.438 -10.242 1 95 259 ALA A N 1
ATOM 1902 C CA . ALA A 1 259 ? -7.543 -30.844 -10.461 1 95 259 ALA A CA 1
ATOM 1903 C C . ALA A 1 259 ? -6.809 -31.422 -11.664 1 95 259 ALA A C 1
ATOM 1905 O O . ALA A 1 259 ? -6.777 -32.625 -11.859 1 95 259 ALA A O 1
ATOM 1906 N N . GLU A 1 260 ? -6.223 -30.547 -12.438 1 95.69 260 GLU A N 1
ATOM 1907 C CA . GLU A 1 260 ? -5.551 -31 -13.648 1 95.69 260 GLU A CA 1
ATOM 1908 C C . GLU A 1 260 ? -4.266 -31.766 -13.32 1 95.69 260 GLU A C 1
ATOM 1910 O O . GLU A 1 260 ? -3.387 -31.234 -12.633 1 95.69 260 GLU A O 1
ATOM 1915 N N . PRO A 1 261 ? -4.078 -32.969 -13.859 1 94.69 261 PRO A N 1
ATOM 1916 C CA . PRO A 1 261 ? -2.922 -33.781 -13.508 1 94.69 261 PRO A CA 1
ATOM 1917 C C . PRO A 1 261 ? -1.601 -33.188 -13.977 1 94.69 261 PRO A C 1
ATOM 1919 O O . PRO A 1 261 ? -0.542 -33.5 -13.438 1 94.69 261 PRO A O 1
ATOM 1922 N N . SER A 1 262 ? -1.669 -32.312 -14.945 1 96.44 262 SER A N 1
ATOM 1923 C CA . SER A 1 262 ? -0.45 -31.766 -15.508 1 96.44 262 SER A CA 1
ATOM 1924 C C . SER A 1 262 ? 0.056 -30.594 -14.68 1 96.44 262 SER A C 1
ATOM 1926 O O . SER A 1 262 ? 1.126 -30.047 -14.953 1 96.44 262 SER A O 1
ATOM 1928 N N . LEU A 1 263 ? -0.646 -30.203 -13.578 1 97.88 263 LEU A N 1
ATOM 1929 C CA . LEU A 1 263 ? -0.172 -29.172 -12.672 1 97.88 263 LEU A CA 1
ATOM 1930 C C . LEU A 1 263 ? 1.066 -29.625 -11.914 1 97.88 263 LEU A C 1
ATOM 1932 O O . LEU A 1 263 ? 1.063 -30.703 -11.305 1 97.88 263 LEU A O 1
ATOM 1936 N N . ARG A 1 264 ? 2.105 -28.828 -11.961 1 98.06 264 ARG A N 1
ATOM 1937 C CA . ARG A 1 264 ? 3.363 -29.234 -11.344 1 98.06 264 ARG A CA 1
ATOM 1938 C C . ARG A 1 264 ? 3.652 -28.406 -10.094 1 98.06 264 ARG A C 1
ATOM 1940 O O . ARG A 1 264 ? 4.297 -28.891 -9.164 1 98.06 264 ARG A O 1
ATOM 1947 N N . ALA A 1 265 ? 3.254 -27.172 -10.125 1 98.44 265 ALA A N 1
ATOM 1948 C CA . ALA A 1 265 ? 3.498 -26.266 -9.008 1 98.44 265 ALA A CA 1
ATOM 1949 C C . ALA A 1 265 ? 2.438 -25.172 -8.945 1 98.44 265 ALA A C 1
ATOM 1951 O O . ALA A 1 265 ? 1.869 -24.781 -9.969 1 98.44 265 ALA A O 1
ATOM 1952 N N . MET A 1 266 ? 2.145 -24.703 -7.785 1 98.69 266 MET A N 1
ATOM 1953 C CA . MET A 1 266 ? 1.242 -23.594 -7.527 1 98.69 266 MET A CA 1
ATOM 1954 C C . MET A 1 266 ? 1.882 -22.578 -6.574 1 98.69 266 MET A C 1
ATOM 1956 O O . MET A 1 266 ? 2.547 -22.969 -5.613 1 98.69 266 MET A O 1
ATOM 1960 N N . THR A 1 267 ? 1.779 -21.359 -6.891 1 98.81 267 THR A N 1
ATOM 1961 C CA . THR A 1 267 ? 2.219 -20.312 -5.965 1 98.81 267 THR A CA 1
ATOM 1962 C C . THR A 1 267 ? 1.021 -19.625 -5.324 1 98.81 267 THR A C 1
ATOM 1964 O O . THR A 1 267 ? -0.059 -19.562 -5.918 1 98.81 267 THR A O 1
ATOM 1967 N N . CYS A 1 268 ? 1.116 -19.219 -4.145 1 98.88 268 CYS A N 1
ATOM 1968 C CA . CYS A 1 268 ? 0.257 -18.25 -3.467 1 98.88 268 CYS A CA 1
ATOM 1969 C C . CYS A 1 268 ? 1.072 -17.078 -2.916 1 98.88 268 CYS A C 1
ATOM 1971 O O . CYS A 1 268 ? 1.832 -17.25 -1.96 1 98.88 268 CYS A O 1
ATOM 1973 N N . VAL A 1 269 ? 0.883 -15.922 -3.594 1 98.75 269 VAL A N 1
ATOM 1974 C CA . VAL A 1 269 ? 1.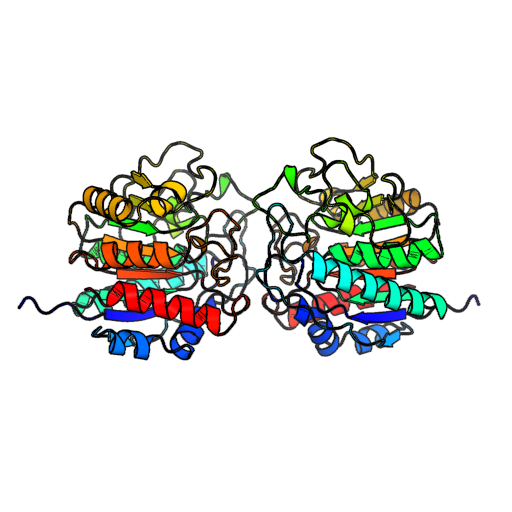761 -14.812 -3.25 1 98.75 269 VAL A CA 1
ATOM 1975 C C . VAL A 1 269 ? 0.923 -13.594 -2.869 1 98.75 269 VAL A C 1
ATOM 1977 O O . VAL A 1 269 ? -0.299 -13.594 -3.035 1 98.75 269 VAL A O 1
ATOM 1980 N N . GLU A 1 270 ? 1.557 -12.609 -2.25 1 98.5 270 GLU A N 1
ATOM 1981 C CA . GLU A 1 270 ? 1.077 -11.266 -1.959 1 98.5 270 GLU A CA 1
ATOM 1982 C C . GLU A 1 270 ? 0.131 -11.258 -0.762 1 98.5 270 GLU A C 1
ATOM 1984 O O . GLU A 1 270 ? -0.609 -10.297 -0.551 1 98.5 270 GLU A O 1
ATOM 1989 N N . VAL A 1 271 ? 0.094 -12.367 -0.006 1 98.75 271 VAL A N 1
ATOM 1990 C CA . VAL A 1 271 ? -0.564 -12.305 1.295 1 98.75 271 VAL A CA 1
ATOM 1991 C C . VAL A 1 271 ? 0.26 -11.445 2.252 1 98.75 271 VAL A C 1
ATOM 1993 O O . VAL A 1 271 ? 1.445 -11.711 2.467 1 98.75 271 VAL A O 1
ATOM 1996 N N . ASN A 1 272 ? -0.302 -10.43 2.744 1 98.5 272 ASN A N 1
ATOM 1997 C CA . ASN A 1 272 ? 0.366 -9.586 3.732 1 98.5 272 ASN A CA 1
ATOM 1998 C C . ASN A 1 272 ? -0.309 -9.68 5.098 1 98.5 272 ASN A C 1
ATOM 2000 O O . ASN A 1 272 ? -1.36 -9.078 5.316 1 98.5 272 ASN A O 1
ATOM 2004 N N . PRO A 1 273 ? 0.257 -10.367 6.027 1 98.12 273 PRO A N 1
ATOM 2005 C CA . PRO A 1 273 ? -0.358 -10.57 7.344 1 98.12 273 PRO A CA 1
ATOM 2006 C C . PRO A 1 273 ? -0.607 -9.258 8.086 1 98.12 273 PRO A C 1
ATOM 2008 O O . PRO A 1 273 ? -1.461 -9.195 8.977 1 98.12 273 PRO A O 1
ATOM 2011 N N . ASP A 1 274 ? 0.129 -8.188 7.723 1 97.38 274 ASP A N 1
ATOM 2012 C CA . ASP A 1 274 ? -0.067 -6.895 8.367 1 97.38 274 ASP A CA 1
ATOM 2013 C C . ASP A 1 274 ? -1.371 -6.246 7.906 1 97.38 274 ASP A C 1
ATOM 2015 O O . ASP A 1 274 ? -1.858 -5.305 8.539 1 97.38 274 ASP A O 1
ATOM 2019 N N . HIS A 1 275 ? -1.916 -6.684 6.812 1 96.81 275 HIS A N 1
ATOM 2020 C CA . HIS A 1 275 ? -3.176 -6.168 6.289 1 96.81 275 HIS A CA 1
ATOM 2021 C C . HIS A 1 275 ? -4.352 -7.043 6.723 1 96.81 275 HIS A C 1
ATOM 2023 O O . HIS A 1 275 ? -5.508 -6.684 6.496 1 96.81 275 HIS A O 1
ATOM 2029 N N . ALA A 1 276 ? -4.066 -8.148 7.34 1 96.75 276 ALA A N 1
ATOM 2030 C CA . ALA A 1 276 ? -5.086 -9.172 7.539 1 96.75 276 ALA A CA 1
ATOM 2031 C C . ALA A 1 276 ? -5.363 -9.391 9.023 1 96.75 276 ALA A C 1
ATOM 2033 O O . ALA A 1 276 ? -4.504 -9.125 9.867 1 96.75 276 ALA A O 1
ATOM 2034 N N . ASP A 1 277 ? -6.516 -9.797 9.328 1 96.31 277 ASP A N 1
ATOM 2035 C CA . ASP A 1 277 ? -6.789 -10.406 10.625 1 96.31 277 ASP A CA 1
ATOM 2036 C C . ASP A 1 277 ? -6.812 -11.93 10.531 1 96.31 277 ASP A C 1
ATOM 2038 O O . ASP A 1 277 ? -6.484 -12.492 9.484 1 96.31 277 ASP A O 1
ATOM 2042 N N . GLU A 1 278 ? -7.137 -12.531 11.594 1 97.12 278 GLU A N 1
ATOM 2043 C CA . GLU A 1 278 ? -7.129 -13.984 11.641 1 97.12 278 GLU A CA 1
ATOM 2044 C C . GLU A 1 278 ? -8.117 -14.57 10.641 1 97.12 278 GLU A C 1
ATOM 2046 O O . GLU A 1 278 ? -7.82 -15.562 9.969 1 97.12 278 GLU A O 1
ATOM 2051 N N . ALA A 1 279 ? -9.266 -14.016 10.531 1 97.5 279 ALA A N 1
ATOM 2052 C CA . ALA A 1 279 ? -10.289 -14.5 9.617 1 97.5 279 ALA A CA 1
ATOM 2053 C C . ALA A 1 279 ? -9.82 -14.422 8.172 1 97.5 279 ALA A C 1
ATOM 2055 O O . ALA A 1 279 ? -10.125 -15.305 7.363 1 97.5 279 ALA A O 1
ATOM 2056 N N . GLY A 1 280 ? -9.117 -13.352 7.863 1 98.19 280 GLY A N 1
ATOM 2057 C CA . GLY A 1 280 ? -8.57 -13.211 6.523 1 98.19 280 GLY A CA 1
ATOM 2058 C C . GLY A 1 280 ? -7.559 -14.289 6.18 1 98.19 280 GLY A C 1
ATOM 2059 O O . GLY A 1 280 ? -7.629 -14.898 5.109 1 98.19 280 GLY A O 1
ATOM 2060 N N . LEU A 1 281 ? -6.617 -14.555 7.09 1 98.62 281 LEU A N 1
ATOM 2061 C CA . LEU A 1 281 ? -5.605 -15.578 6.867 1 98.62 281 LEU A CA 1
ATOM 2062 C C . LEU A 1 281 ? -6.242 -16.953 6.746 1 98.62 281 LEU A C 1
ATOM 2064 O O . LEU A 1 281 ? -5.859 -17.75 5.883 1 98.62 281 LEU A O 1
ATOM 2068 N N . ARG A 1 282 ? -7.246 -17.219 7.547 1 98.69 282 ARG A N 1
ATOM 2069 C CA . ARG A 1 282 ? -7.965 -18.484 7.465 1 98.69 282 ARG A CA 1
ATOM 2070 C C . ARG A 1 282 ? -8.711 -18.609 6.137 1 98.69 282 ARG A C 1
ATOM 2072 O O . ARG A 1 282 ? -8.859 -19.703 5.602 1 98.69 282 ARG A O 1
ATOM 2079 N N . GLY A 1 283 ? -9.172 -17.469 5.676 1 98.75 283 GLY A N 1
ATOM 2080 C CA . GLY A 1 283 ? -9.789 -17.469 4.359 1 98.75 283 GLY A CA 1
ATOM 2081 C C . GLY A 1 283 ? -8.859 -17.938 3.26 1 98.75 283 GLY A C 1
ATOM 2082 O O . GLY A 1 283 ? -9.258 -18.719 2.395 1 98.75 283 GLY A O 1
ATOM 2083 N N . VAL A 1 284 ? -7.621 -17.516 3.314 1 98.81 284 VAL A N 1
ATOM 2084 C CA . VAL A 1 284 ? -6.625 -17.938 2.34 1 98.81 284 VAL A CA 1
ATOM 2085 C C . VAL A 1 284 ? -6.363 -19.438 2.494 1 98.81 284 VAL A C 1
ATOM 2087 O O . VAL A 1 284 ? -6.289 -20.156 1.502 1 98.81 284 VAL A O 1
ATOM 2090 N N . VAL A 1 285 ? -6.242 -19.859 3.729 1 98.81 285 VAL A N 1
ATOM 2091 C CA . VAL A 1 285 ? -6.008 -21.266 4.031 1 98.81 285 VAL A CA 1
ATOM 2092 C C . VAL A 1 285 ? -7.141 -22.125 3.449 1 98.81 285 VAL A C 1
ATOM 2094 O O . VAL A 1 285 ? -6.891 -23.156 2.826 1 98.81 285 VAL A O 1
ATOM 2097 N N . ARG A 1 286 ? -8.359 -21.688 3.609 1 98.56 286 ARG A N 1
ATOM 2098 C CA . ARG A 1 286 ? -9.516 -22.406 3.084 1 98.56 286 ARG A CA 1
ATOM 2099 C C . ARG A 1 286 ? -9.461 -22.484 1.562 1 98.56 286 ARG A C 1
ATOM 2101 O O . ARG A 1 286 ? -9.766 -23.531 0.979 1 98.56 286 ARG A O 1
ATOM 2108 N N . LEU A 1 287 ? -9.109 -21.422 0.953 1 98.62 287 LEU A N 1
ATOM 2109 C CA . LEU A 1 287 ? -9.016 -21.391 -0.503 1 98.62 287 LEU A CA 1
ATOM 2110 C C . LEU A 1 287 ? -7.98 -22.406 -0.996 1 98.62 287 LEU A C 1
ATOM 2112 O O . LEU A 1 287 ? -8.242 -23.156 -1.935 1 98.62 287 LEU A O 1
ATOM 2116 N N . LEU A 1 288 ? -6.809 -22.422 -0.358 1 98.69 288 LEU A N 1
ATOM 2117 C CA . LEU A 1 288 ? -5.73 -23.312 -0.78 1 98.69 288 LEU A CA 1
ATOM 2118 C C . LEU A 1 288 ? -6.09 -24.766 -0.517 1 98.69 288 LEU A C 1
ATOM 2120 O O . LEU A 1 288 ? -5.871 -25.625 -1.37 1 98.69 288 LEU A O 1
ATOM 2124 N N . ALA A 1 289 ? -6.668 -25.016 0.642 1 98.31 289 ALA A N 1
ATOM 2125 C CA . ALA A 1 289 ? -7.09 -26.375 0.961 1 98.31 289 ALA A CA 1
ATOM 2126 C C . ALA A 1 289 ? -8.18 -26.859 0.003 1 98.31 289 ALA A C 1
ATOM 2128 O O . ALA A 1 289 ? -8.148 -28 -0.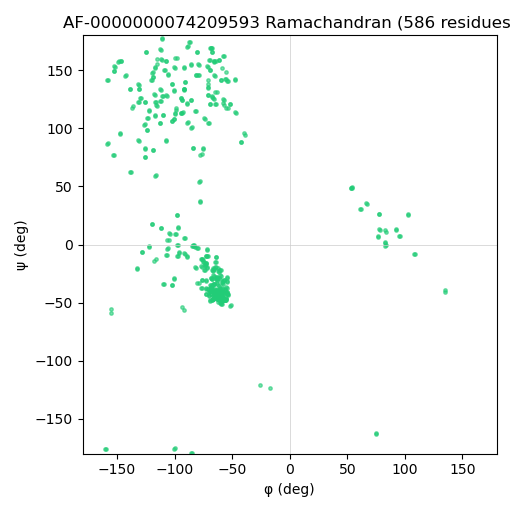465 1 98.31 289 ALA A O 1
ATOM 2129 N N . GLY A 1 290 ? -9.109 -26.016 -0.244 1 97.31 290 GLY A N 1
ATOM 2130 C CA . GLY A 1 290 ? -10.164 -26.344 -1.193 1 97.31 290 GLY A CA 1
ATOM 2131 C C . GLY A 1 290 ? -9.641 -26.625 -2.59 1 97.31 290 GLY A C 1
ATOM 2132 O O . GLY A 1 290 ? -10.086 -27.562 -3.254 1 97.31 290 GLY A O 1
ATOM 2133 N N . ALA A 1 291 ? -8.734 -25.797 -3 1 96.56 291 ALA A N 1
ATOM 2134 C CA . ALA A 1 291 ? -8.164 -25.906 -4.34 1 96.56 291 ALA A CA 1
ATOM 2135 C C . ALA A 1 291 ? -7.465 -27.234 -4.535 1 96.56 291 ALA A C 1
ATOM 2137 O O . ALA A 1 291 ? -7.57 -27.859 -5.598 1 96.56 291 ALA A O 1
ATOM 2138 N N . LEU A 1 292 ? -6.738 -27.734 -3.514 1 96 292 LEU A N 1
ATOM 2139 C CA . LEU A 1 292 ? -5.855 -28.891 -3.686 1 96 292 LEU A CA 1
ATOM 2140 C C . LEU A 1 292 ? -6.543 -30.172 -3.238 1 96 292 LEU A C 1
ATOM 2142 O O . LEU A 1 292 ? -6.004 -31.266 -3.416 1 96 292 LEU A O 1
ATOM 2146 N N . ALA A 1 293 ? -7.781 -30.078 -2.537 1 89.62 293 ALA A N 1
ATOM 2147 C CA . ALA A 1 293 ? -8.523 -31.25 -2.111 1 89.62 293 ALA A CA 1
ATOM 2148 C C . ALA A 1 293 ? -8.906 -32.125 -3.307 1 89.62 293 ALA A C 1
ATOM 2150 O O . ALA A 1 293 ? -8.93 -33.344 -3.201 1 89.62 293 ALA A O 1
ATOM 2151 N N . ALA A 1 294 ? -9.523 -31.562 -4.367 1 64.56 294 ALA A N 1
ATOM 2152 C CA . ALA A 1 294 ? -10.125 -32.281 -5.48 1 64.56 294 ALA A CA 1
ATOM 2153 C C . ALA A 1 294 ? -9.062 -33.062 -6.266 1 64.56 294 ALA A C 1
ATOM 2155 O O . ALA A 1 294 ? -9.398 -33.875 -7.121 1 64.56 294 ALA A O 1
ATOM 2156 N N . GLY A 1 295 ? -7.762 -32.781 -6.082 1 53.59 295 GLY A N 1
ATOM 2157 C CA . GLY A 1 295 ? -6.789 -33.5 -6.887 1 53.59 295 GLY A CA 1
ATOM 2158 C C . GLY A 1 295 ? -6.426 -34.844 -6.312 1 53.59 295 GLY A C 1
ATOM 2159 O O . GLY A 1 295 ? -6.668 -35.125 -5.133 1 53.59 295 GLY A O 1
ATOM 2160 N N . MET B 1 1 ? 7.406 38.594 27.703 1 33.56 1 MET B N 1
ATOM 2161 C CA . MET B 1 1 ? 7.773 37.75 26.578 1 33.56 1 MET B CA 1
ATOM 2162 C C . MET B 1 1 ? 6.562 36.938 26.078 1 33.56 1 MET B C 1
ATOM 2164 O O . MET B 1 1 ? 5.762 36.469 26.875 1 33.56 1 MET B O 1
ATOM 2168 N N . ALA B 1 2 ? 5.996 37.25 25.047 1 43.81 2 ALA B N 1
ATOM 2169 C CA . ALA B 1 2 ? 4.75 36.625 24.625 1 43.81 2 ALA B CA 1
ATOM 2170 C C . ALA B 1 2 ? 4.809 35.125 24.859 1 43.81 2 ALA B C 1
ATOM 2172 O O . ALA B 1 2 ? 5.727 34.438 24.375 1 43.81 2 ALA B O 1
ATOM 2173 N N . SER B 1 3 ? 4.523 34.406 25.859 1 48.81 3 SER B N 1
ATOM 2174 C CA . SER B 1 3 ? 4.613 33.031 26.312 1 48.81 3 SER B CA 1
ATOM 2175 C C . SER B 1 3 ? 4.312 32.062 25.172 1 48.81 3 SER B C 1
ATOM 2177 O O . SER B 1 3 ? 3.262 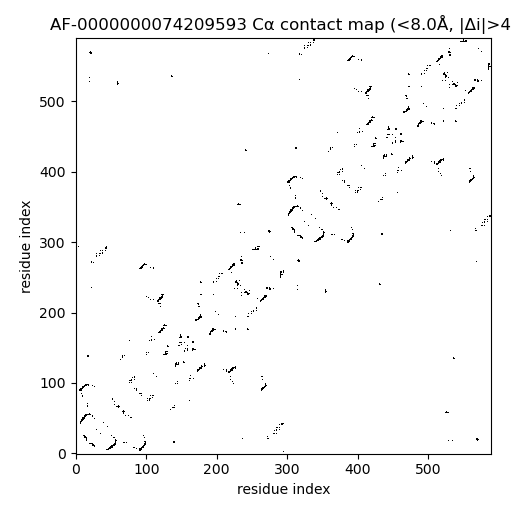32.156 24.531 1 48.81 3 SER B O 1
ATOM 2179 N N . THR B 1 4 ? 5.426 31.547 24.438 1 61.12 4 THR B N 1
ATOM 2180 C CA . THR B 1 4 ? 5.242 30.625 23.328 1 61.12 4 THR B CA 1
ATOM 2181 C C . THR B 1 4 ? 4.262 29.516 23.688 1 61.12 4 THR B C 1
ATOM 2183 O O . THR B 1 4 ? 4.379 28.906 24.75 1 61.12 4 THR B O 1
ATOM 2186 N N . ALA B 1 5 ? 3.053 29.453 23.047 1 82.06 5 ALA B N 1
ATOM 2187 C CA . ALA B 1 5 ? 2.008 28.469 23.312 1 82.06 5 ALA B CA 1
ATOM 2188 C C . ALA B 1 5 ? 2.568 27.047 23.25 1 82.06 5 ALA B C 1
ATOM 2190 O O . ALA B 1 5 ? 3.391 26.734 22.391 1 82.06 5 ALA B O 1
ATOM 2191 N N . GLY B 1 6 ? 2.451 26.312 24.359 1 94.69 6 GLY B N 1
ATOM 2192 C CA . GLY B 1 6 ? 2.846 24.922 24.406 1 94.69 6 GLY B CA 1
ATOM 2193 C C . GLY B 1 6 ? 2.131 24.062 23.375 1 94.69 6 GLY B C 1
ATOM 2194 O O . GLY B 1 6 ? 1.213 24.531 22.703 1 94.69 6 GLY B O 1
ATOM 2195 N N . TRP B 1 7 ? 2.684 22.953 23.156 1 97.81 7 TRP B N 1
ATOM 2196 C CA . TRP B 1 7 ? 2.096 21.984 22.234 1 97.81 7 TRP B CA 1
ATOM 2197 C C . TRP B 1 7 ? 1.394 20.875 23 1 97.81 7 TRP B C 1
ATOM 2199 O O . TRP B 1 7 ? 1.879 20.422 24.047 1 97.81 7 TRP B O 1
ATOM 2209 N N . ALA B 1 8 ? 0.291 20.469 22.578 1 98.56 8 ALA B N 1
ATOM 2210 C CA . ALA B 1 8 ? -0.371 19.266 23.047 1 98.56 8 ALA B CA 1
ATOM 2211 C C . ALA B 1 8 ? -0.378 18.188 21.953 1 98.56 8 ALA B C 1
ATOM 2213 O O . ALA B 1 8 ? -0.785 18.438 20.812 1 98.56 8 ALA B O 1
ATOM 2214 N N . VAL B 1 9 ? 0.082 17 22.312 1 98.81 9 VAL B N 1
ATOM 2215 C CA . VAL B 1 9 ? 0.102 15.883 21.375 1 98.81 9 VAL B CA 1
ATOM 2216 C C . VAL B 1 9 ? -1.212 15.109 21.453 1 98.81 9 VAL B C 1
ATOM 2218 O O . VAL B 1 9 ? -1.591 14.641 22.531 1 98.81 9 VAL B O 1
ATOM 2221 N N . VAL B 1 10 ? -1.901 15.031 20.359 1 98.88 10 VAL B N 1
ATOM 2222 C CA . VAL B 1 10 ? -3.15 14.289 20.25 1 98.88 10 VAL B CA 1
ATOM 2223 C C . VAL B 1 10 ? -2.982 13.133 19.266 1 98.88 10 VAL B C 1
ATOM 2225 O O . VAL B 1 10 ? -2.627 13.352 18.109 1 98.88 10 VAL B O 1
ATOM 2228 N N . GLY B 1 11 ? -3.223 11.938 19.703 1 98.88 11 GLY B N 1
ATOM 2229 C CA . GLY B 1 11 ? -3.158 10.789 18.812 1 98.88 11 GLY B CA 1
ATOM 2230 C C . GLY B 1 11 ? -4.492 10.453 18.172 1 98.88 11 GLY B C 1
ATOM 2231 O O . GLY B 1 11 ? -5.527 10.453 18.844 1 98.88 11 GLY B O 1
ATOM 2232 N N . VAL B 1 12 ? -4.48 10.227 16.906 1 98.81 12 VAL B N 1
ATOM 2233 C CA . VAL B 1 12 ? -5.625 9.75 16.141 1 98.81 12 VAL B CA 1
ATOM 2234 C C . VAL B 1 12 ? -5.293 8.398 15.5 1 98.81 12 VAL B C 1
ATOM 2236 O O . VAL B 1 12 ? -4.973 8.328 14.312 1 98.81 12 VAL B O 1
ATOM 2239 N N . PRO B 1 13 ? -5.406 7.309 16.297 1 98.75 13 PRO B N 1
ATOM 2240 C CA . PRO B 1 13 ? -5.078 5.973 15.781 1 98.75 13 PRO B CA 1
ATOM 2241 C C . PRO B 1 13 ? -6.152 5.418 14.852 1 98.75 13 PRO B C 1
ATOM 2243 O O . PRO B 1 13 ? -6.961 4.582 15.266 1 98.75 13 PRO B O 1
ATOM 2246 N N . SER B 1 14 ? -6.105 5.828 13.57 1 98.62 14 SER B N 1
ATOM 2247 C CA . SER B 1 14 ? -7.172 5.445 12.648 1 98.62 14 SER B CA 1
ATOM 2248 C C . SER B 1 14 ? -6.609 5.062 11.289 1 98.62 14 SER B C 1
ATOM 2250 O O . SER B 1 14 ? -5.715 5.738 10.766 1 98.62 14 SER B O 1
ATOM 2252 N N . SER B 1 15 ? -7.102 3.949 10.773 1 98.44 15 SER B N 1
ATOM 2253 C CA . SER B 1 15 ? -6.902 3.576 9.375 1 98.44 15 SER B CA 1
ATOM 2254 C C . SER B 1 15 ? -8.234 3.453 8.641 1 98.44 15 SER B C 1
ATOM 2256 O O . SER B 1 15 ? -8.297 2.887 7.547 1 98.44 15 SER B O 1
ATOM 2258 N N . ALA B 1 16 ? -9.273 4.012 9.188 1 97.81 16 ALA B N 1
ATOM 2259 C CA . ALA B 1 16 ? -10.625 3.807 8.664 1 97.81 16 ALA B CA 1
ATOM 2260 C C . ALA B 1 16 ? -10.742 4.324 7.23 1 97.81 16 ALA B C 1
ATOM 2262 O O . ALA B 1 16 ? -11.414 3.719 6.395 1 97.81 16 ALA B O 1
ATOM 2263 N N . ALA B 1 17 ? -10.055 5.395 6.969 1 97.44 17 ALA B N 1
ATOM 2264 C CA . ALA B 1 17 ? -10.164 6.012 5.648 1 97.44 17 ALA B CA 1
ATOM 2265 C C . ALA B 1 17 ? -9.023 5.566 4.738 1 97.44 17 ALA B C 1
ATOM 2267 O O . ALA B 1 17 ? -8.93 6.008 3.59 1 97.44 17 ALA B O 1
ATOM 2268 N N . ALA B 1 18 ? -8.117 4.715 5.273 1 97.31 18 ALA B N 1
ATOM 2269 C CA . ALA B 1 18 ? -6.895 4.344 4.562 1 97.31 18 ALA B CA 1
ATOM 2270 C C . ALA B 1 18 ? -7.148 3.182 3.609 1 97.31 18 ALA B C 1
ATOM 2272 O O . ALA B 1 18 ? -8.289 2.742 3.443 1 97.31 18 ALA B O 1
ATOM 2273 N N . HIS B 1 19 ? -6.125 2.768 2.93 1 95.38 19 HIS B N 1
ATOM 2274 C CA . HIS B 1 19 ? -6.188 1.671 1.97 1 95.38 19 HIS B CA 1
ATOM 2275 C C . HIS B 1 19 ? -6.238 0.321 2.678 1 95.38 19 HIS B C 1
ATOM 2277 O O . HIS B 1 19 ? -6.754 -0.654 2.127 1 95.38 19 HIS B O 1
ATOM 2283 N N . SER B 1 20 ? -5.652 0.224 3.791 1 95.56 20 SER B N 1
ATOM 2284 C CA . SER B 1 20 ? -5.586 -0.986 4.605 1 95.56 20 SER B CA 1
ATOM 2285 C C . SER B 1 20 ? -5.258 -0.659 6.059 1 95.56 20 SER B C 1
ATOM 2287 O O . SER B 1 20 ? -5.176 0.513 6.434 1 95.56 20 SER B O 1
ATOM 2289 N N . ARG B 1 21 ? -5.098 -1.656 6.859 1 96.31 21 ARG B N 1
ATOM 2290 C CA . ARG B 1 21 ? -4.711 -1.549 8.266 1 96.31 21 ARG B CA 1
ATOM 2291 C C . ARG B 1 21 ? -3.266 -1.088 8.398 1 96.31 21 ARG B C 1
ATOM 2293 O O . ARG B 1 21 ? -2.477 -1.212 7.461 1 96.31 21 ARG B O 1
ATOM 2300 N N . GLY B 1 22 ? -2.926 -0.545 9.531 1 97.44 22 GLY B N 1
ATOM 2301 C CA . GLY B 1 22 ? -1.539 -0.257 9.867 1 97.44 22 GLY B CA 1
ATOM 2302 C C . GLY B 1 22 ? -1.343 1.122 10.461 1 97.44 22 GLY B C 1
ATOM 2303 O O . GLY B 1 22 ? -0.633 1.276 11.461 1 97.44 22 GLY B O 1
ATOM 2304 N N . LEU B 1 23 ? -2.043 2.078 9.945 1 98.44 23 LEU B N 1
ATOM 2305 C CA . LEU B 1 23 ? -1.842 3.471 10.328 1 98.44 23 LEU B CA 1
ATOM 2306 C C . LEU B 1 23 ? -2.293 3.709 11.766 1 98.44 23 LEU B C 1
ATOM 2308 O O . LEU B 1 23 ? -1.783 4.605 12.438 1 98.44 23 LEU B O 1
ATOM 2312 N N . GLU B 1 24 ? -3.27 2.924 12.242 1 98.5 24 GLU B N 1
ATOM 2313 C CA . GLU B 1 24 ? -3.793 3.104 13.594 1 98.5 24 GLU B CA 1
ATOM 2314 C C . GLU B 1 24 ? -2.717 2.834 14.641 1 98.5 24 GLU B C 1
ATOM 2316 O O . GLU B 1 24 ? -2.867 3.211 15.805 1 98.5 24 GLU B O 1
ATOM 2321 N N . LYS B 1 25 ? -1.632 2.297 14.242 1 98.44 25 LYS B N 1
ATOM 2322 C CA . LYS B 1 25 ? -0.551 1.964 15.164 1 98.44 25 LYS B CA 1
ATOM 2323 C C . LYS B 1 25 ? 0.409 3.137 15.336 1 98.44 25 LYS B C 1
ATOM 2325 O O . LYS B 1 25 ? 1.244 3.137 16.234 1 98.44 25 LYS B O 1
ATOM 2330 N N . ALA B 1 26 ? 0.336 4.156 14.57 1 98.69 26 ALA B N 1
ATOM 2331 C CA . ALA B 1 26 ? 1.363 5.184 14.43 1 98.69 26 ALA B CA 1
ATOM 2332 C C . ALA B 1 26 ? 1.522 5.98 15.719 1 98.69 26 ALA B C 1
ATOM 2334 O O . ALA B 1 26 ? 2.643 6.184 16.188 1 98.69 26 ALA B O 1
ATOM 2335 N N . PRO B 1 27 ? 0.385 6.438 16.344 1 98.81 27 PRO B N 1
ATOM 2336 C CA . PRO B 1 27 ? 0.585 7.242 17.547 1 98.81 27 PRO B CA 1
ATOM 2337 C C . PRO B 1 27 ? 1.38 6.508 18.625 1 98.81 27 PRO B C 1
ATOM 2339 O O . PRO B 1 27 ? 2.342 7.055 19.172 1 98.81 27 PRO B O 1
ATOM 2342 N N . ALA B 1 28 ? 1.026 5.301 18.859 1 98.69 28 ALA B N 1
ATOM 2343 C CA . ALA B 1 28 ? 1.726 4.516 19.875 1 98.69 28 ALA B CA 1
ATOM 2344 C C . ALA B 1 28 ? 3.174 4.262 19.469 1 98.69 28 ALA B C 1
ATOM 2346 O O . ALA B 1 28 ? 4.082 4.348 20.297 1 98.69 28 ALA B O 1
ATOM 2347 N N . ALA B 1 29 ? 3.365 3.949 18.219 1 98.69 29 ALA B N 1
ATOM 2348 C CA . ALA B 1 29 ? 4.703 3.633 17.719 1 98.69 29 ALA B CA 1
ATOM 2349 C C . ALA B 1 29 ? 5.629 4.84 17.828 1 98.69 29 ALA B C 1
ATOM 2351 O O . ALA B 1 29 ? 6.793 4.707 18.203 1 98.69 29 ALA B O 1
ATOM 2352 N N . LEU B 1 30 ? 5.148 6.012 17.516 1 98.81 30 LEU B N 1
ATOM 2353 C CA . LEU B 1 30 ? 5.961 7.223 17.594 1 98.81 30 LEU B CA 1
ATOM 2354 C C . LEU B 1 30 ? 6.285 7.582 19.031 1 98.81 30 LEU B C 1
ATOM 2356 O O . LEU B 1 30 ? 7.398 8.016 19.344 1 98.81 30 LEU B O 1
ATOM 2360 N N . ARG B 1 31 ? 5.312 7.43 19.938 1 98.81 31 ARG B N 1
ATOM 2361 C CA . ARG B 1 31 ? 5.586 7.629 21.359 1 98.81 31 ARG B CA 1
ATOM 2362 C C . ARG B 1 31 ? 6.656 6.66 21.844 1 98.81 31 ARG B C 1
ATOM 2364 O O . ARG B 1 31 ? 7.586 7.059 22.562 1 98.81 31 ARG B O 1
ATOM 2371 N N . ALA B 1 32 ? 6.465 5.395 21.406 1 98.62 32 ALA B N 1
ATOM 2372 C CA . ALA B 1 32 ? 7.426 4.375 21.812 1 98.62 32 ALA B CA 1
ATOM 2373 C C . ALA B 1 32 ? 8.812 4.672 21.25 1 98.62 32 ALA B C 1
ATOM 2375 O O . ALA B 1 32 ? 9.828 4.352 21.875 1 98.62 32 ALA B O 1
ATOM 2376 N N . ALA B 1 33 ? 8.844 5.328 20.141 1 98.69 33 ALA B N 1
ATOM 2377 C CA . ALA B 1 33 ? 10.109 5.684 19.5 1 98.69 33 ALA B CA 1
ATOM 2378 C C . ALA B 1 33 ? 10.727 6.914 20.156 1 98.69 33 ALA B C 1
ATOM 2380 O O . ALA B 1 33 ? 11.797 7.375 19.75 1 98.69 33 ALA B O 1
ATOM 2381 N N . GLY B 1 34 ? 10.055 7.516 21.125 1 98.69 34 GLY B N 1
ATOM 2382 C CA . GLY B 1 34 ? 10.656 8.555 21.938 1 98.69 34 GLY B CA 1
ATOM 2383 C C . GLY B 1 34 ? 10.219 9.953 21.562 1 98.69 34 GLY B C 1
ATOM 2384 O O . GLY B 1 34 ? 10.938 10.922 21.797 1 98.69 34 GLY B O 1
ATOM 2385 N N . LEU B 1 35 ? 9.078 10.055 20.984 1 98.75 35 LEU B N 1
ATOM 2386 C CA . LEU B 1 35 ? 8.648 11.336 20.438 1 98.75 35 LEU B CA 1
ATOM 2387 C C . LEU B 1 35 ? 8.594 12.398 21.531 1 98.75 35 LEU B C 1
ATOM 2389 O O . LEU B 1 35 ? 9.172 13.477 21.391 1 98.75 35 LEU B O 1
ATOM 2393 N N . LEU B 1 36 ? 7.926 12.125 22.641 1 98.69 36 LEU B N 1
ATOM 2394 C CA . LEU B 1 36 ? 7.734 13.125 23.688 1 98.69 36 LEU B CA 1
ATOM 2395 C C . LEU B 1 36 ? 9.07 13.531 24.297 1 98.69 36 LEU B C 1
ATOM 2397 O O . LEU B 1 36 ? 9.32 14.719 24.531 1 98.69 36 LEU B O 1
ATOM 2401 N N . ASP B 1 37 ? 9.898 12.57 24.516 1 98.62 37 ASP B N 1
ATOM 2402 C CA . ASP B 1 37 ? 11.219 12.867 25.062 1 98.62 37 ASP B CA 1
ATOM 2403 C C . ASP B 1 37 ? 12.031 13.719 24.094 1 98.62 37 ASP B C 1
ATOM 2405 O O . ASP B 1 37 ? 12.727 14.648 24.5 1 98.62 37 ASP B O 1
ATOM 2409 N N . ALA B 1 38 ? 11.953 13.391 22.844 1 98.69 38 ALA B N 1
ATOM 2410 C CA . ALA B 1 38 ? 12.688 14.141 21.828 1 98.69 38 ALA B CA 1
ATOM 2411 C C . ALA B 1 38 ? 12.203 15.586 21.766 1 98.69 38 ALA B C 1
ATOM 2413 O O . ALA B 1 38 ? 13 16.516 21.625 1 98.69 38 ALA B O 1
ATOM 2414 N N . LEU B 1 39 ? 10.906 15.766 21.844 1 98.38 39 LEU B N 1
ATOM 2415 C CA . LEU B 1 39 ? 10.336 17.109 21.812 1 98.38 39 LEU B CA 1
ATOM 2416 C C . LEU B 1 39 ? 10.805 17.922 23.031 1 98.38 39 LEU B C 1
ATOM 2418 O O . LEU B 1 39 ? 11.234 19.062 22.891 1 98.38 39 LEU B O 1
ATOM 2422 N N . ARG B 1 40 ? 10.781 17.344 24.172 1 97.81 40 ARG B N 1
ATOM 2423 C CA . ARG B 1 40 ? 11.234 18.016 25.375 1 97.81 40 ARG B CA 1
ATOM 2424 C C . ARG B 1 40 ? 12.719 18.344 25.297 1 97.81 40 ARG B C 1
ATOM 2426 O O . ARG B 1 40 ? 13.141 19.453 25.672 1 97.81 40 ARG B O 1
ATOM 2433 N N . ALA B 1 41 ? 13.43 17.422 24.797 1 97.75 41 ALA B N 1
ATOM 2434 C CA . ALA B 1 41 ? 14.875 17.625 24.656 1 97.75 41 ALA B CA 1
ATOM 2435 C C . ALA B 1 41 ? 15.172 18.766 23.703 1 97.75 41 ALA B C 1
ATOM 2437 O O . ALA B 1 41 ? 16.172 19.453 23.844 1 97.75 41 ALA B O 1
ATOM 2438 N N . ALA B 1 42 ? 14.297 18.953 22.797 1 96.94 42 ALA B N 1
ATOM 2439 C CA . ALA B 1 42 ? 14.445 20.016 21.812 1 96.94 42 ALA B CA 1
ATOM 2440 C C . ALA B 1 42 ? 13.961 21.359 22.375 1 96.94 42 ALA B C 1
ATOM 2442 O O . ALA B 1 42 ? 13.977 22.375 21.672 1 96.94 42 ALA B O 1
ATOM 2443 N N . GLY B 1 43 ? 13.477 21.375 23.562 1 95.69 43 GLY B N 1
ATOM 2444 C CA . GLY B 1 43 ? 13.055 22.609 24.219 1 95.69 43 GLY B CA 1
ATOM 2445 C C . GLY B 1 43 ? 11.586 22.922 24 1 95.69 43 GLY B C 1
ATOM 2446 O O . GLY B 1 43 ? 11.141 24.031 24.281 1 95.69 43 GLY B O 1
ATOM 2447 N N . VAL B 1 44 ? 10.852 21.938 23.516 1 96.38 44 VAL B N 1
ATOM 2448 C CA . VAL B 1 44 ? 9.43 22.156 23.266 1 96.38 44 VAL B CA 1
ATOM 2449 C C . VAL B 1 44 ? 8.633 21.906 24.547 1 96.38 44 VAL B C 1
ATOM 2451 O O . VAL B 1 44 ? 8.82 20.891 25.219 1 96.38 44 VAL B O 1
ATOM 2454 N N . ASP B 1 45 ? 7.863 22.922 24.938 1 96.38 45 ASP B N 1
ATOM 2455 C CA . ASP B 1 45 ? 6.867 22.672 25.984 1 96.38 45 ASP B CA 1
ATOM 2456 C C . ASP B 1 45 ? 5.723 21.812 25.453 1 96.38 45 ASP B C 1
ATOM 2458 O O . ASP B 1 45 ? 4.898 22.281 24.656 1 96.38 45 ASP B O 1
ATOM 2462 N N . VAL B 1 46 ? 5.734 20.516 25.859 1 97.5 46 VAL B N 1
ATOM 2463 C CA . VAL B 1 46 ? 4.801 19.578 25.234 1 97.5 46 VAL B CA 1
ATOM 2464 C C . VAL B 1 46 ? 4.078 18.781 26.312 1 97.5 46 VAL B C 1
ATOM 2466 O O . VAL B 1 46 ? 4.68 18.375 27.312 1 97.5 46 VAL B O 1
ATOM 2469 N N . ARG B 1 47 ? 2.857 18.609 26.156 1 96.75 47 ARG B N 1
ATOM 2470 C CA . ARG B 1 47 ? 2.039 17.719 26.953 1 96.75 47 ARG B CA 1
ATOM 2471 C C . ARG B 1 47 ? 1.403 16.625 26.094 1 96.75 47 ARG B C 1
ATOM 2473 O O . ARG B 1 47 ? 1.06 16.875 24.938 1 96.75 47 ARG B O 1
ATOM 2480 N N . ASP B 1 48 ? 1.207 15.469 26.672 1 98.56 48 ASP B N 1
ATOM 2481 C CA . ASP B 1 48 ? 0.539 14.367 25.984 1 98.56 48 ASP B CA 1
ATOM 2482 C C . ASP B 1 48 ? -0.956 14.352 26.297 1 98.56 48 ASP B C 1
ATOM 2484 O O . ASP B 1 48 ? -1.354 14.109 27.438 1 98.56 48 ASP B O 1
ATOM 2488 N N . ASP B 1 49 ? -1.724 14.609 25.297 1 98.19 49 ASP B N 1
ATOM 2489 C CA . ASP B 1 49 ? -3.17 14.688 25.484 1 98.19 49 ASP B CA 1
ATOM 2490 C C . ASP B 1 49 ? -3.844 13.375 25.109 1 98.19 49 ASP B C 1
ATOM 2492 O O . ASP B 1 49 ? -5.051 13.336 24.859 1 98.19 49 ASP B O 1
ATOM 2496 N N . GLY B 1 50 ? -3.098 12.336 24.984 1 98.38 50 GLY B N 1
ATOM 2497 C CA . GLY B 1 50 ? -3.605 10.984 24.797 1 98.38 50 GLY B CA 1
ATOM 2498 C C . GLY B 1 50 ? -4.121 10.727 23.406 1 98.38 50 GLY B C 1
ATOM 2499 O O . GLY B 1 50 ? -3.697 11.383 22.453 1 98.38 50 GLY B O 1
ATOM 2500 N N . ASP B 1 51 ? -4.91 9.656 23.266 1 98.69 51 ASP B N 1
ATOM 2501 C CA . ASP B 1 51 ? -5.387 9.18 21.969 1 98.69 51 ASP B CA 1
ATOM 2502 C C . ASP B 1 51 ? -6.91 9.227 21.906 1 98.69 51 ASP B C 1
ATOM 2504 O O . ASP B 1 51 ? -7.59 9.039 22.906 1 98.69 51 ASP B O 1
ATOM 2508 N N . LEU B 1 52 ? -7.352 9.555 20.703 1 98.62 52 LEU B N 1
ATOM 2509 C CA . LEU B 1 52 ? -8.75 9.266 20.391 1 98.62 52 LEU B CA 1
ATOM 2510 C C . LEU B 1 52 ? -8.977 7.758 20.281 1 98.62 52 LEU B C 1
ATOM 2512 O O . LEU B 1 52 ? -8.023 6.98 20.266 1 98.62 52 LEU B O 1
ATOM 2516 N N . PRO B 1 53 ? -10.273 7.328 20.219 1 98.06 53 PRO B N 1
ATOM 2517 C CA . PRO B 1 53 ? -10.539 5.902 20.031 1 98.06 53 PRO B CA 1
ATOM 2518 C C . PRO B 1 53 ? -9.953 5.348 18.734 1 98.06 53 PRO B C 1
ATOM 2520 O O . PRO B 1 53 ? -9.977 6.027 17.719 1 98.06 53 PRO B O 1
ATOM 2523 N N . THR B 1 54 ? -9.461 4.148 18.844 1 98.44 54 THR B N 1
ATOM 2524 C CA . THR B 1 54 ? -8.844 3.498 17.688 1 98.44 54 THR B CA 1
ATOM 2525 C C . THR B 1 54 ? -9.891 3.102 16.656 1 98.44 54 THR B C 1
ATOM 2527 O O . THR B 1 54 ? -10.961 2.604 17.016 1 98.44 54 THR B O 1
ATOM 2530 N N . ALA B 1 55 ? -9.656 3.35 15.422 1 98.31 55 ALA B N 1
ATOM 2531 C CA . ALA B 1 55 ? -10.484 2.902 14.305 1 98.31 55 ALA B CA 1
ATOM 2532 C C . ALA B 1 55 ? -9.656 2.158 13.266 1 98.31 55 ALA B C 1
ATOM 2534 O O . ALA B 1 55 ? -8.984 2.779 12.438 1 98.31 55 ALA B O 1
ATOM 2535 N N . THR B 1 56 ? -9.758 0.832 13.273 1 98.12 56 THR B N 1
ATOM 2536 C CA . THR B 1 56 ? -9 -0.003 12.344 1 98.12 56 THR B CA 1
ATOM 2537 C C . THR B 1 56 ? -9.797 -0.25 11.07 1 98.12 56 THR B C 1
ATOM 2539 O O . THR B 1 56 ? -11.008 -0.5 11.125 1 98.12 56 THR B O 1
ATOM 2542 N N . TRP B 1 57 ? -9.172 -0.227 9.992 1 97.88 57 TRP B N 1
ATOM 2543 C CA . TRP B 1 57 ? -9.797 -0.445 8.695 1 97.88 57 TRP B CA 1
ATOM 2544 C C . TRP B 1 57 ? -10.695 -1.677 8.719 1 97.88 57 TRP B C 1
ATOM 2546 O O . TRP B 1 57 ? -10.344 -2.695 9.32 1 97.88 57 TRP B O 1
ATOM 2556 N N . ARG B 1 58 ? -11.773 -1.62 8.078 1 97.31 58 ARG B N 1
ATOM 2557 C CA . ARG B 1 58 ? -12.68 -2.738 7.84 1 97.31 58 ARG B CA 1
ATOM 2558 C C . ARG B 1 58 ? -13.461 -2.541 6.547 1 97.31 58 ARG B C 1
ATOM 2560 O O . ARG B 1 58 ? -13.656 -1.409 6.098 1 97.31 58 ARG B O 1
ATOM 2567 N N . ALA B 1 59 ? -13.836 -3.623 5.977 1 96.06 59 ALA B N 1
ATOM 2568 C CA . ALA B 1 59 ? -14.719 -3.553 4.812 1 96.06 59 ALA B CA 1
ATOM 2569 C C . ALA B 1 59 ? -16.141 -3.191 5.223 1 96.06 59 ALA B C 1
ATOM 2571 O O . ALA B 1 59 ? -16.828 -3.977 5.887 1 96.06 59 ALA B O 1
ATOM 2572 N N . HIS B 1 60 ? -16.547 -2.057 4.934 1 96 60 HIS B N 1
ATOM 2573 C CA . HIS B 1 60 ? -17.891 -1.557 5.199 1 96 60 HIS B CA 1
ATOM 2574 C C . HIS B 1 60 ? -18.281 -0.479 4.195 1 96 60 HIS B C 1
ATOM 2576 O O . HIS B 1 60 ? -18.266 0.711 4.52 1 96 60 HIS B O 1
ATOM 2582 N N . ARG B 1 61 ? -18.625 -0.917 3.041 1 93.25 61 ARG B N 1
ATOM 2583 C CA . ARG B 1 61 ? -18.969 0.031 1.986 1 93.25 61 ARG B CA 1
ATOM 2584 C C . ARG B 1 61 ? -20.422 -0.107 1.578 1 93.25 61 ARG B C 1
ATOM 2586 O O . ARG B 1 61 ? -20.859 -1.191 1.191 1 93.25 61 ARG B O 1
ATOM 2593 N N . GLY B 1 62 ? -21.141 0.984 1.75 1 88.5 62 GLY B N 1
ATOM 2594 C CA . GLY B 1 62 ? -22.484 1.031 1.193 1 88.5 62 GLY B CA 1
ATOM 2595 C C . GLY B 1 62 ? -22.5 1.348 -0.29 1 88.5 62 GLY B C 1
ATOM 2596 O O . GLY B 1 62 ? -21.484 1.743 -0.859 1 88.5 62 GLY B O 1
ATOM 2597 N N . PRO B 1 63 ? -23.656 1.122 -0.98 1 85.62 63 PRO B N 1
ATOM 2598 C CA . PRO B 1 63 ? -23.75 1.419 -2.412 1 85.62 63 PRO B CA 1
ATOM 2599 C C . PRO B 1 63 ? -23.438 2.879 -2.734 1 85.62 63 PRO B C 1
ATOM 2601 O O . PRO B 1 63 ? -24.078 3.783 -2.191 1 85.62 63 PRO B O 1
ATOM 2604 N N . GLY B 1 64 ? -22.469 3.033 -3.541 1 84.56 64 GLY B N 1
ATOM 2605 C CA . GLY B 1 64 ? -22.141 4.371 -4.008 1 84.56 64 GLY B CA 1
ATOM 2606 C C . GLY B 1 64 ? -21.406 5.199 -2.963 1 84.56 64 GLY B C 1
ATOM 2607 O O . GLY B 1 64 ? -21.25 6.41 -3.129 1 84.56 64 GLY B O 1
ATOM 2608 N N . GLU B 1 65 ? -21.031 4.605 -1.871 1 90.31 65 GLU B N 1
ATOM 2609 C CA . GLU B 1 65 ? -20.375 5.328 -0.786 1 90.31 65 GLU B CA 1
ATOM 2610 C C . GLU B 1 65 ? -18.906 4.949 -0.679 1 90.31 65 GLU B C 1
ATOM 2612 O O . GLU B 1 65 ? -18.516 3.852 -1.076 1 90.31 65 GLU B O 1
ATOM 2617 N N . PRO B 1 66 ? -18.125 5.941 -0.206 1 94.62 66 PRO B N 1
ATOM 2618 C CA . PRO B 1 66 ? -16.781 5.523 0.177 1 94.62 66 PRO B CA 1
ATOM 2619 C C . PRO B 1 66 ? -16.781 4.484 1.295 1 94.62 66 PRO B C 1
ATOM 2621 O O . PRO B 1 66 ? -17.781 4.34 2.012 1 94.62 66 PRO B O 1
ATOM 2624 N N . ASN B 1 67 ? -15.719 3.756 1.423 1 96.12 67 ASN B N 1
ATOM 2625 C CA . ASN B 1 67 ? -15.625 2.703 2.426 1 96.12 67 ASN B CA 1
ATOM 2626 C C . ASN B 1 67 ? -15.633 3.273 3.842 1 96.12 67 ASN B C 1
ATOM 2628 O O . ASN B 1 67 ? -14.891 4.207 4.145 1 96.12 67 ASN B O 1
ATOM 2632 N N . ASP B 1 68 ? -16.531 2.83 4.738 1 96.5 68 ASP B N 1
ATOM 2633 C CA . ASP B 1 68 ? -16.594 3.07 6.176 1 96.5 68 ASP B CA 1
ATOM 2634 C C . ASP B 1 68 ? -16.75 4.559 6.48 1 96.5 68 ASP B C 1
ATOM 2636 O O . ASP B 1 68 ? -16.203 5.055 7.469 1 96.5 68 ASP B O 1
ATOM 2640 N N . VAL B 1 69 ? -17.375 5.312 5.637 1 95.06 69 VAL B N 1
ATOM 2641 C CA . VAL B 1 69 ? -17.453 6.766 5.68 1 95.06 69 VAL B CA 1
ATOM 2642 C C . VAL B 1 69 ? -18.078 7.211 6.996 1 95.06 69 VAL B C 1
ATOM 2644 O O . VAL B 1 69 ? -17.688 8.227 7.57 1 95.06 69 VAL B O 1
ATOM 2647 N N . GLY B 1 70 ? -19.094 6.48 7.535 1 94.5 70 GLY B N 1
ATOM 2648 C CA . GLY B 1 70 ? -19.703 6.84 8.805 1 94.5 70 GLY B CA 1
ATOM 2649 C C . GLY B 1 70 ? -18.703 6.895 9.953 1 94.5 70 GLY B C 1
ATOM 2650 O O . GLY B 1 70 ? -18.688 7.855 10.727 1 94.5 70 GLY B O 1
ATOM 2651 N N . ARG B 1 71 ? -17.938 5.926 10.047 1 96.81 71 ARG B N 1
ATOM 2652 C CA . ARG B 1 71 ? -16.938 5.871 11.117 1 96.81 71 ARG B CA 1
ATOM 2653 C C . ARG B 1 71 ? -15.867 6.938 10.922 1 96.81 71 ARG B C 1
ATOM 2655 O O . ARG B 1 71 ? -15.344 7.492 11.891 1 96.81 71 ARG B O 1
ATOM 2662 N N . VAL B 1 72 ? -15.477 7.246 9.672 1 96.75 72 VAL B N 1
ATOM 2663 C CA . VAL B 1 72 ? -14.523 8.312 9.383 1 96.75 72 VAL B CA 1
ATOM 2664 C C . VAL B 1 72 ? -15.062 9.648 9.891 1 96.75 72 VAL B C 1
ATOM 2666 O O . VAL B 1 72 ? -14.367 10.375 10.594 1 96.75 72 VAL B O 1
ATOM 2669 N N . ILE B 1 73 ? -16.312 9.906 9.625 1 95.56 73 ILE B N 1
ATOM 2670 C CA . ILE B 1 73 ? -16.953 11.156 10.023 1 95.56 73 ILE B CA 1
ATOM 2671 C C . ILE B 1 73 ? -16.969 11.258 11.555 1 95.56 73 ILE B C 1
ATOM 2673 O O . ILE B 1 73 ? -16.641 12.305 12.117 1 95.56 73 ILE B O 1
ATOM 2677 N N . ASP B 1 74 ? -17.312 10.164 12.203 1 96.38 74 ASP B N 1
ATOM 2678 C CA . ASP B 1 74 ? -17.328 10.141 13.664 1 96.38 74 ASP B CA 1
ATOM 2679 C C . ASP B 1 74 ? -15.938 10.438 14.219 1 96.38 74 ASP B C 1
ATOM 2681 O O . ASP B 1 74 ? -15.805 11.188 15.195 1 96.38 74 ASP B O 1
ATOM 2685 N N . GLY B 1 75 ? -14.945 9.844 13.641 1 96.75 75 GLY B N 1
ATOM 2686 C CA . GLY B 1 75 ? -13.57 10.109 14.047 1 96.75 75 GLY B CA 1
ATOM 2687 C C . GLY B 1 75 ? -13.172 11.562 13.883 1 96.75 75 GLY B C 1
ATOM 2688 O O . GLY B 1 75 ? -12.516 12.133 14.75 1 96.75 75 GLY B O 1
ATOM 2689 N N . LEU B 1 76 ? -13.586 12.172 12.797 1 96.19 76 LEU B N 1
ATOM 2690 C CA . LEU B 1 76 ? -13.242 13.555 12.508 1 96.19 76 LEU B CA 1
ATOM 2691 C C . LEU B 1 76 ? -13.938 14.5 13.484 1 96.19 76 LEU B C 1
ATOM 2693 O O . LEU B 1 76 ? -13.367 15.531 13.867 1 96.19 76 LEU B O 1
ATOM 2697 N N . ARG B 1 77 ? -15.148 14.164 13.891 1 96.31 77 ARG B N 1
ATOM 2698 C CA . ARG B 1 77 ? -15.82 14.945 14.922 1 96.31 77 ARG B CA 1
ATOM 2699 C C . ARG B 1 77 ? -15.039 14.898 16.234 1 96.31 77 ARG B C 1
ATOM 2701 O O . ARG B 1 77 ? -14.914 15.906 16.922 1 96.31 77 ARG B O 1
ATOM 2708 N N . GLY B 1 78 ? -14.547 13.688 16.5 1 97.31 78 GLY B N 1
ATOM 2709 C CA . GLY B 1 78 ? -13.688 13.555 17.672 1 97.31 78 GLY B CA 1
ATOM 2710 C C . GLY B 1 78 ? -12.43 14.398 17.594 1 97.31 78 GLY B C 1
ATOM 2711 O O . GLY B 1 78 ? -12.039 15.039 18.578 1 97.31 78 GLY B O 1
ATOM 2712 N N . VAL B 1 79 ? -11.789 14.383 16.453 1 97.75 79 VAL B N 1
ATOM 2713 C CA . VAL B 1 79 ? -10.594 15.18 16.234 1 97.75 79 VAL B CA 1
ATOM 2714 C C . VAL B 1 79 ? -10.906 16.656 16.438 1 97.75 79 VAL B C 1
ATOM 2716 O O . VAL B 1 79 ? -10.172 17.359 17.141 1 97.75 79 VAL B O 1
ATOM 2719 N N . ARG B 1 80 ? -11.984 17.109 15.805 1 97.06 80 ARG B N 1
ATOM 2720 C CA . ARG B 1 80 ? -12.391 18.5 15.93 1 97.06 80 ARG B CA 1
ATOM 2721 C C . ARG B 1 80 ? -12.57 18.891 17.391 1 97.06 80 ARG B C 1
ATOM 2723 O O . ARG B 1 80 ? -12.062 19.922 17.828 1 97.06 80 ARG B O 1
ATOM 2730 N N . HIS B 1 81 ? -13.25 18.047 18.125 1 97.56 81 HIS B N 1
ATOM 2731 C CA . HIS B 1 81 ? -13.531 18.344 19.531 1 97.56 81 HIS B CA 1
ATOM 2732 C C . HIS B 1 81 ? -12.242 18.391 20.344 1 97.56 81 HIS B C 1
ATOM 2734 O O . HIS B 1 81 ? -12.023 19.328 21.109 1 97.56 81 HIS B O 1
ATOM 2740 N N . ARG B 1 82 ? -11.406 17.438 20.156 1 98.38 82 ARG B N 1
ATOM 2741 C CA . ARG B 1 82 ? -10.18 17.344 20.938 1 98.38 82 ARG B CA 1
ATOM 2742 C C . ARG B 1 82 ? -9.227 18.5 20.609 1 98.38 82 ARG B C 1
ATOM 2744 O O . ARG B 1 82 ? -8.641 19.094 21.5 1 98.38 82 ARG B O 1
ATOM 2751 N N . VAL B 1 83 ? -9.039 18.719 19.328 1 98.12 83 VAL B N 1
ATOM 2752 C CA . VAL B 1 83 ? -8.172 19.812 18.922 1 98.12 83 VAL B CA 1
ATOM 2753 C C . VAL B 1 83 ? -8.758 21.156 19.375 1 98.12 83 VAL B C 1
ATOM 2755 O O . VAL B 1 83 ? -8.031 22.031 19.844 1 98.12 83 VAL B O 1
ATOM 2758 N N . GLY B 1 84 ? -10.094 21.281 19.25 1 97.62 84 GLY B N 1
ATOM 2759 C CA . GLY B 1 84 ? -10.75 22.469 19.781 1 97.62 84 GLY B CA 1
ATOM 2760 C C . GLY B 1 84 ? -10.445 22.703 21.25 1 97.62 84 GLY B C 1
ATOM 2761 O O . GLY B 1 84 ? -10.195 23.844 21.656 1 97.62 84 GLY B O 1
ATOM 2762 N N . ALA B 1 85 ? -10.453 21.656 22.031 1 98.38 85 ALA B N 1
ATOM 2763 C CA . ALA B 1 85 ? -10.156 21.766 23.453 1 98.38 85 ALA B CA 1
ATOM 2764 C C . ALA B 1 85 ? -8.711 22.188 23.688 1 98.38 85 ALA B C 1
ATOM 2766 O O . ALA B 1 85 ? -8.43 22.984 24.594 1 98.38 85 ALA B O 1
ATOM 2767 N N . VAL B 1 86 ? -7.797 21.672 22.922 1 98.38 86 VAL B N 1
ATOM 2768 C CA . VAL B 1 86 ? -6.391 22.062 23.016 1 98.38 86 VAL B CA 1
ATOM 2769 C C . VAL B 1 86 ? -6.246 23.562 22.734 1 98.38 86 VAL B C 1
ATOM 2771 O O . VAL B 1 86 ? -5.582 24.266 23.5 1 98.38 86 VAL B O 1
ATOM 2774 N N . LEU B 1 87 ? -6.902 24.016 21.688 1 97.94 87 LEU B N 1
ATOM 2775 C CA . LEU B 1 87 ? -6.824 25.422 21.281 1 97.94 87 LEU B CA 1
ATOM 2776 C C . LEU B 1 87 ? -7.469 26.312 22.344 1 97.94 87 LEU B C 1
ATOM 2778 O O . LEU B 1 87 ? -6.992 27.422 22.594 1 97.94 87 LEU B O 1
ATOM 2782 N N . ALA B 1 88 ? -8.492 25.812 22.984 1 97.38 88 ALA B N 1
ATOM 2783 C CA . ALA B 1 88 ? -9.188 26.562 24.016 1 97.38 88 ALA B CA 1
ATOM 2784 C C . ALA B 1 88 ? -8.281 26.797 25.219 1 97.38 88 ALA B C 1
ATOM 2786 O O . ALA B 1 88 ? -8.438 27.781 25.938 1 97.38 88 ALA B O 1
ATOM 2787 N N . ARG B 1 89 ? -7.359 25.938 25.406 1 96.81 89 ARG B N 1
ATOM 2788 C CA . ARG B 1 89 ? -6.406 26.078 26.5 1 96.81 89 ARG B CA 1
ATOM 2789 C C . ARG B 1 89 ? -5.254 27 26.125 1 96.81 89 ARG B C 1
ATOM 2791 O O . ARG B 1 89 ? -4.336 27.219 26.906 1 96.81 89 ARG B O 1
ATOM 2798 N N . GLY B 1 90 ? -5.262 27.516 24.891 1 96.06 90 GLY B N 1
ATOM 2799 C CA . GLY B 1 90 ? -4.211 28.391 24.422 1 96.06 90 GLY B CA 1
ATOM 2800 C C . GLY B 1 90 ? -2.99 27.656 23.906 1 96.06 90 GLY B C 1
ATOM 2801 O O . GLY B 1 90 ? -1.937 28.266 23.688 1 96.06 90 GLY B O 1
ATOM 2802 N N . GLU B 1 91 ? -3.086 26.359 23.734 1 97.25 91 GLU B N 1
ATOM 2803 C CA . GLU B 1 91 ? -1.988 25.531 23.25 1 97.25 91 GLU B CA 1
ATOM 2804 C C . GLU B 1 91 ? -2.109 25.266 21.75 1 97.25 91 GLU B C 1
ATOM 2806 O O . GLU B 1 91 ? -3.162 25.516 21.156 1 97.25 91 GLU B O 1
ATOM 2811 N N . ARG B 1 92 ? -1.033 24.891 21.125 1 97.88 92 ARG B N 1
ATOM 2812 C CA . ARG B 1 92 ? -1.031 24.375 19.766 1 97.88 92 ARG B CA 1
ATOM 2813 C C . ARG B 1 92 ? -1.148 22.859 19.75 1 97.88 92 ARG B C 1
ATOM 2815 O O . ARG B 1 92 ? -0.76 22.188 20.703 1 97.88 92 ARG B O 1
ATOM 2822 N N . ALA B 1 93 ? -1.689 22.344 18.719 1 98.44 93 ALA B N 1
ATOM 2823 C CA . ALA B 1 93 ? -1.914 20.906 18.656 1 98.44 93 ALA B CA 1
ATOM 2824 C C . ALA B 1 93 ? -0.938 20.234 17.703 1 98.44 93 ALA B C 1
ATOM 2826 O O . ALA B 1 93 ? -0.746 20.703 16.578 1 98.44 93 ALA B O 1
ATOM 2827 N N . LEU B 1 94 ? -0.243 19.219 18.094 1 98.81 94 LEU B N 1
ATOM 2828 C CA . LEU B 1 94 ? 0.411 18.234 17.25 1 98.81 94 LEU B CA 1
ATOM 2829 C C . LEU B 1 94 ? -0.413 16.953 17.156 1 98.81 94 LEU B C 1
ATOM 2831 O O . LEU B 1 94 ? -0.497 16.188 18.125 1 98.81 94 LEU B O 1
ATOM 2835 N N . VAL B 1 95 ? -0.994 16.75 16.031 1 98.88 95 VAL B N 1
ATOM 2836 C CA . VAL B 1 95 ? -1.893 15.617 15.852 1 98.88 95 VAL B CA 1
ATOM 2837 C C . VAL B 1 95 ? -1.153 14.484 15.148 1 98.88 95 VAL B C 1
ATOM 2839 O O . VAL B 1 95 ? -0.686 14.648 14.016 1 98.88 95 VAL B O 1
ATOM 2842 N N . LEU B 1 96 ? -0.938 13.383 15.836 1 98.62 96 LEU B N 1
ATOM 2843 C CA . LEU B 1 96 ? -0.359 12.172 15.266 1 98.62 96 LEU B CA 1
ATOM 2844 C C . LEU B 1 96 ? -1.445 11.266 14.703 1 98.62 96 LEU B C 1
ATOM 2846 O O . LEU B 1 96 ? -2.205 10.656 15.469 1 98.62 96 LEU B O 1
ATOM 2850 N N . GLY B 1 97 ? -1.461 11.328 13.477 1 88.31 97 GLY B N 1
ATOM 2851 C CA . GLY B 1 97 ? -2.686 10.781 12.906 1 88.31 97 GLY B CA 1
ATOM 2852 C C . GLY B 1 97 ? -2.451 9.547 12.055 1 88.31 97 GLY B C 1
ATOM 2853 O O . GLY B 1 97 ? -1.325 9.289 11.625 1 88.31 97 GLY B O 1
ATOM 2854 N N . GLY B 1 98 ? -3.154 8.836 11.883 1 91.25 98 GLY B N 1
ATOM 2855 C CA . GLY B 1 98 ? -3.807 8.016 10.875 1 91.25 98 GLY B CA 1
ATOM 2856 C C . GLY B 1 98 ? -3.594 8.531 9.461 1 91.25 98 GLY B C 1
ATOM 2857 O O . GLY B 1 98 ? -2.463 8.812 9.062 1 91.25 98 GLY B O 1
ATOM 2858 N N . GLU B 1 99 ? -4.664 8.805 8.727 1 96.19 99 GLU B N 1
ATOM 2859 C CA . GLU B 1 99 ? -4.668 9.133 7.309 1 96.19 99 GLU B CA 1
ATOM 2860 C C . GLU B 1 99 ? -5.043 10.594 7.078 1 96.19 99 GLU B C 1
ATOM 2862 O O . GLU B 1 99 ? -5.199 11.352 8.031 1 96.19 99 GLU B O 1
ATOM 2867 N N . CYS B 1 100 ? -5.047 11.078 5.918 1 97.81 100 CYS B N 1
ATOM 2868 C CA . CYS B 1 100 ? -5.012 12.492 5.562 1 97.81 100 CYS B CA 1
ATOM 2869 C C . CYS B 1 100 ? -6.348 13.164 5.852 1 97.81 100 CYS B C 1
ATOM 2871 O O . CYS B 1 100 ? -6.422 14.383 5.969 1 97.81 100 CYS B O 1
ATOM 2873 N N . THR B 1 101 ? -7.461 12.445 6.043 1 97.12 101 THR B N 1
ATOM 2874 C CA . THR B 1 101 ? -8.742 13.086 6.328 1 97.12 101 THR B CA 1
ATOM 2875 C C . THR B 1 101 ? -8.695 13.805 7.676 1 97.12 101 THR B C 1
ATOM 2877 O O . THR B 1 101 ? -9.531 14.664 7.953 1 97.12 101 THR B O 1
ATOM 2880 N N . VAL B 1 102 ? -7.754 13.461 8.531 1 97.25 102 VAL B N 1
ATOM 2881 C CA . VAL B 1 102 ? -7.586 14.062 9.852 1 97.25 102 VAL B CA 1
ATOM 2882 C C . VAL B 1 102 ? -7.477 15.586 9.711 1 97.25 102 VAL B C 1
ATOM 2884 O O . VAL B 1 102 ? -7.949 16.328 10.57 1 97.25 102 VAL B O 1
ATOM 2887 N N . ALA B 1 103 ? -6.914 16.016 8.609 1 97.12 103 ALA B N 1
ATOM 2888 C CA . ALA B 1 103 ? -6.75 17.438 8.336 1 97.12 103 ALA B CA 1
ATOM 2889 C C . ALA B 1 103 ? -8.094 18.156 8.352 1 97.12 103 ALA B C 1
ATOM 2891 O O . ALA B 1 103 ? -8.188 19.312 8.758 1 97.12 103 ALA B O 1
ATOM 2892 N N . LEU B 1 104 ? -9.203 17.469 7.906 1 96.5 104 LEU B N 1
ATOM 2893 C CA . LEU B 1 104 ? -10.531 18.078 7.895 1 96.5 104 LEU B CA 1
ATOM 2894 C C . LEU B 1 104 ? -10.977 18.453 9.305 1 96.5 104 LEU B C 1
ATOM 2896 O O . LEU B 1 104 ? -11.422 19.578 9.539 1 96.5 104 LEU B O 1
ATOM 2900 N N . GLY B 1 105 ? -10.812 17.5 10.227 1 96.44 105 GLY B N 1
ATOM 2901 C CA . GLY B 1 105 ? -11.195 17.75 11.609 1 96.44 105 GLY B CA 1
ATOM 2902 C C . GLY B 1 105 ? -10.359 18.844 12.258 1 96.44 105 GLY B C 1
ATOM 2903 O O . GLY B 1 105 ? -10.891 19.672 13.008 1 96.44 105 GLY B O 1
ATOM 2904 N N . VAL B 1 106 ? -9.07 18.844 11.945 1 97.75 106 VAL B N 1
ATOM 2905 C CA . VAL B 1 106 ? -8.156 19.812 12.539 1 97.75 106 VAL B CA 1
ATOM 2906 C C . VAL B 1 106 ? -8.469 21.203 12.008 1 97.75 106 VAL B C 1
ATOM 2908 O O . VAL B 1 106 ? -8.57 22.172 12.773 1 97.75 106 VAL B O 1
ATOM 2911 N N . VAL B 1 107 ? -8.609 21.328 10.656 1 97.62 107 VAL B N 1
ATOM 2912 C CA . VAL B 1 107 ? -8.922 22.625 10.047 1 97.62 107 VAL B CA 1
ATOM 2913 C C . VAL B 1 107 ? -10.25 23.141 10.586 1 97.62 107 VAL B C 1
ATOM 2915 O O . VAL B 1 107 ? -10.383 24.328 10.875 1 97.62 107 VAL B O 1
ATOM 2918 N N . ASP B 1 108 ? -11.195 22.25 10.703 1 96.5 108 ASP B N 1
ATOM 2919 C CA . ASP B 1 108 ? -12.5 22.625 11.219 1 96.5 108 ASP B CA 1
ATOM 2920 C C . ASP B 1 108 ? -12.383 23.219 12.625 1 96.5 108 ASP B C 1
ATOM 2922 O O . ASP B 1 108 ? -12.984 24.25 12.93 1 96.5 108 ASP B O 1
ATOM 2926 N N . ALA B 1 109 ? -11.633 22.578 13.492 1 97.06 109 ALA B N 1
ATOM 2927 C CA . ALA B 1 109 ? -11.422 23.062 14.852 1 97.06 109 ALA B CA 1
ATOM 2928 C C . ALA B 1 109 ? -10.797 24.453 14.852 1 97.06 109 ALA B C 1
ATOM 2930 O O . ALA B 1 109 ? -11.227 25.328 15.594 1 97.06 109 ALA B O 1
ATOM 2931 N N . VAL B 1 110 ? -9.758 24.641 14.023 1 97.12 110 VAL B N 1
ATOM 2932 C CA . VAL B 1 110 ? -9.062 25.922 13.969 1 97.12 110 VAL B CA 1
ATOM 2933 C C . VAL B 1 110 ? -9.977 26.984 13.375 1 97.12 110 VAL B C 1
ATOM 2935 O O . VAL B 1 110 ? -9.992 28.141 13.828 1 97.12 110 VAL B O 1
ATOM 2938 N N . ALA B 1 111 ? -10.766 26.609 12.383 1 95.75 111 ALA B N 1
ATOM 2939 C CA . ALA B 1 111 ? -11.648 27.531 11.672 1 95.75 111 ALA B CA 1
ATOM 2940 C C . ALA B 1 111 ? -12.703 28.109 12.617 1 95.75 111 ALA B C 1
ATOM 2942 O O . ALA B 1 111 ? -13.156 29.234 12.422 1 95.75 111 ALA B O 1
ATOM 2943 N N . GLU B 1 112 ? -13.117 27.344 13.555 1 93.31 112 GLU B N 1
ATOM 2944 C CA . GLU B 1 112 ? -14.102 27.828 14.516 1 93.31 112 GLU B CA 1
ATOM 2945 C C . GLU B 1 112 ? -13.602 29.062 15.25 1 93.31 112 GLU B C 1
ATOM 2947 O O . GLU B 1 112 ? -14.383 29.969 15.57 1 93.31 112 GLU B O 1
ATOM 2952 N N . ARG B 1 113 ? -12.336 29.156 15.453 1 93.88 113 ARG B N 1
ATOM 2953 C CA . ARG B 1 113 ? -11.727 30.25 16.188 1 93.88 113 ARG B CA 1
ATOM 2954 C C . ARG B 1 113 ? -11.125 31.281 15.242 1 93.88 113 ARG B C 1
ATOM 2956 O O . ARG B 1 113 ? -11.039 32.469 15.586 1 93.88 113 ARG B O 1
ATOM 2963 N N . HIS B 1 114 ? -10.742 30.75 14.148 1 95.25 114 HIS B N 1
ATOM 2964 C CA . HIS B 1 114 ? -10.086 31.562 13.141 1 95.25 114 HIS B CA 1
ATOM 2965 C C . HIS B 1 114 ? -10.703 31.344 11.758 1 95.25 114 HIS B C 1
ATOM 2967 O O . HIS B 1 114 ? -10.18 30.547 10.969 1 95.25 114 HIS B O 1
ATOM 2973 N N . PRO B 1 115 ? -11.711 32.094 11.422 1 94 115 PRO B N 1
ATOM 2974 C CA . PRO B 1 115 ? -12.453 31.875 10.188 1 94 115 PRO B CA 1
ATOM 2975 C C . PRO B 1 115 ? -11.586 32.031 8.938 1 94 115 PRO B C 1
ATOM 2977 O O . PRO B 1 115 ? -11.938 31.531 7.867 1 94 115 PRO B O 1
ATOM 2980 N N . ASP B 1 116 ? -10.469 32.75 9.062 1 95.62 116 ASP B N 1
ATOM 2981 C CA . ASP B 1 116 ? -9.594 32.969 7.918 1 95.62 116 ASP B CA 1
ATOM 2982 C C . ASP B 1 116 ? -8.43 32 7.906 1 95.62 116 ASP B C 1
ATOM 2984 O O . ASP B 1 116 ? -7.387 32.25 7.312 1 95.62 116 ASP B O 1
ATOM 2988 N N . VAL B 1 117 ? -8.625 30.859 8.523 1 97.25 117 VAL B N 1
ATOM 2989 C CA . VAL B 1 117 ? -7.586 29.844 8.641 1 97.25 117 VAL B CA 1
ATOM 2990 C C . VAL B 1 117 ? -7.07 29.469 7.254 1 97.25 117 VAL B C 1
ATOM 2992 O O . VAL B 1 117 ? -7.836 29.422 6.289 1 97.25 117 VAL B O 1
ATOM 2995 N N . ALA B 1 118 ? -5.762 29.234 7.152 1 98.56 118 ALA B N 1
ATOM 2996 C CA . ALA B 1 118 ? -5.133 28.672 5.961 1 98.56 118 ALA B CA 1
ATOM 2997 C C . ALA B 1 118 ? -4.617 27.266 6.223 1 98.56 118 ALA B C 1
ATOM 2999 O O . ALA B 1 118 ? -4.52 26.844 7.375 1 98.56 118 ALA B O 1
ATOM 3000 N N . LEU B 1 119 ? -4.445 26.547 5.176 1 98.75 119 LEU B N 1
ATOM 3001 C CA . LEU B 1 119 ? -3.893 25.203 5.234 1 98.75 119 LEU B CA 1
ATOM 3002 C C . LEU B 1 119 ? -2.643 25.078 4.367 1 98.75 119 LEU B C 1
ATOM 3004 O O . LEU B 1 119 ? -2.693 25.344 3.162 1 98.75 119 LEU B O 1
ATOM 3008 N N . VAL B 1 120 ? -1.514 24.844 4.992 1 98.88 120 VAL B N 1
ATOM 3009 C CA . VAL B 1 120 ? -0.295 24.453 4.293 1 98.88 120 VAL B CA 1
ATOM 3010 C C . VAL B 1 120 ? -0.193 22.922 4.242 1 98.88 120 VAL B C 1
ATOM 3012 O O . VAL B 1 120 ? -0.043 22.281 5.281 1 98.88 120 VAL B O 1
ATOM 3015 N N . TYR B 1 121 ? -0.285 22.406 3.055 1 98.62 121 TYR B N 1
ATOM 3016 C CA . TYR B 1 121 ? -0.458 20.984 2.816 1 98.62 121 TYR B CA 1
ATOM 3017 C C . TYR B 1 121 ? 0.82 20.359 2.264 1 98.62 121 TYR B C 1
ATOM 3019 O O . TYR B 1 121 ? 0.999 20.266 1.048 1 98.62 121 TYR B O 1
ATOM 3027 N N . VAL B 1 122 ? 1.711 19.891 3.164 1 98.75 122 VAL B N 1
ATOM 3028 C CA . VAL B 1 122 ? 2.939 19.188 2.791 1 98.75 122 VAL B CA 1
ATOM 3029 C C . VAL B 1 122 ? 2.654 17.703 2.586 1 98.75 122 VAL B C 1
ATOM 3031 O O . VAL B 1 122 ? 2.57 16.938 3.553 1 98.75 122 VAL B O 1
ATOM 3034 N N . ASP B 1 123 ? 2.539 17.328 1.397 1 97.94 123 ASP B N 1
ATOM 3035 C CA . ASP B 1 123 ? 2.049 16.016 1.027 1 97.94 123 ASP B CA 1
ATOM 3036 C C . ASP B 1 123 ? 2.494 15.633 -0.384 1 97.94 123 ASP B C 1
ATOM 3038 O O . ASP B 1 123 ? 2.562 16.484 -1.268 1 97.94 123 ASP B O 1
ATOM 3042 N N . GLY B 1 124 ? 2.824 14.359 -0.508 1 96.81 124 GLY B N 1
ATOM 3043 C CA . GLY B 1 124 ? 3.145 13.875 -1.84 1 96.81 124 GLY B CA 1
ATOM 3044 C C . GLY B 1 124 ? 1.951 13.867 -2.777 1 96.81 124 GLY B C 1
ATOM 3045 O O . GLY B 1 124 ? 2.115 13.828 -3.998 1 96.81 124 GLY B O 1
ATOM 3046 N N . GLY B 1 125 ? 0.794 13.852 -2.26 1 95.31 125 GLY B N 1
ATOM 3047 C CA . GLY B 1 125 ? -0.45 13.945 -3.008 1 95.31 125 GLY B CA 1
ATOM 3048 C C . GLY B 1 125 ? -1.207 15.234 -2.744 1 95.31 125 GLY B C 1
ATOM 3049 O O . GLY B 1 125 ? -0.838 16 -1.858 1 95.31 125 GLY B O 1
ATOM 3050 N N . GLN B 1 126 ? -2.227 15.469 -3.609 1 96.5 126 GLN B N 1
ATOM 3051 C CA . GLN B 1 126 ? -3.029 16.672 -3.434 1 96.5 126 GLN B CA 1
ATOM 3052 C C . GLN B 1 126 ? -4.414 16.344 -2.885 1 96.5 126 GLN B C 1
ATOM 3054 O O . GLN B 1 126 ? -5.172 17.234 -2.514 1 96.5 126 GLN B O 1
ATOM 3059 N N . ASP B 1 127 ? -4.746 15.055 -2.832 1 96.44 127 ASP B N 1
ATOM 3060 C CA . ASP B 1 127 ? -5.965 14.523 -2.223 1 96.44 127 ASP B CA 1
ATOM 3061 C C . ASP B 1 127 ? -7.203 15.211 -2.783 1 96.44 127 ASP B C 1
ATOM 3063 O O . ASP B 1 127 ? -8.062 15.672 -2.027 1 96.44 127 ASP B O 1
ATOM 3067 N N . LEU B 1 128 ? -7.238 15.273 -4.102 1 96.62 128 LEU B N 1
ATOM 3068 C CA . LEU B 1 128 ? -8.328 15.945 -4.805 1 96.62 128 LEU B CA 1
ATOM 3069 C C . LEU B 1 128 ? -9.188 14.938 -5.559 1 96.62 128 LEU B C 1
ATOM 3071 O O . LEU B 1 128 ? -9.969 15.312 -6.434 1 96.62 128 LEU B O 1
ATOM 3075 N N . GLN B 1 129 ? -8.992 13.633 -5.207 1 94.44 129 GLN B N 1
ATOM 3076 C CA . GLN B 1 129 ? -9.828 12.633 -5.863 1 94.44 129 GLN B CA 1
ATOM 3077 C C . GLN B 1 129 ? -11.297 12.805 -5.488 1 94.44 129 GLN B C 1
ATOM 3079 O O . GLN B 1 129 ? -11.609 13.219 -4.367 1 94.44 129 GLN B O 1
ATOM 3084 N N . LEU B 1 130 ? -12.125 12.547 -6.387 1 93.81 130 LEU B N 1
ATOM 3085 C CA . LEU B 1 130 ? -13.57 12.625 -6.195 1 93.81 130 LEU B CA 1
ATOM 3086 C C . LEU B 1 130 ? -14.219 11.266 -6.43 1 93.81 130 LEU B C 1
ATOM 3088 O O . LEU B 1 130 ? -13.828 10.531 -7.34 1 93.81 130 LEU B O 1
ATOM 3092 N N . PRO B 1 131 ? -15.234 10.953 -5.613 1 90.62 131 PRO B N 1
ATOM 3093 C CA . PRO B 1 131 ? -15.883 9.641 -5.723 1 90.62 131 PRO B CA 1
ATOM 3094 C C . PRO B 1 131 ? -16.375 9.344 -7.137 1 90.62 131 PRO B C 1
ATOM 3096 O O . PRO B 1 131 ? -16.156 8.242 -7.648 1 90.62 131 PRO B O 1
ATOM 3099 N N . PRO B 1 132 ? -16.969 10.242 -7.848 1 90.12 132 PRO B N 1
ATOM 3100 C CA . PRO B 1 132 ? -17.469 9.914 -9.188 1 90.12 132 PRO B CA 1
ATOM 3101 C C . PRO B 1 132 ? -16.344 9.625 -10.188 1 90.12 132 PRO B C 1
ATOM 3103 O O . PRO B 1 132 ? -16.547 8.883 -11.148 1 90.12 132 PRO B O 1
ATOM 3106 N N . ASP B 1 133 ? -15.156 10.266 -9.977 1 90 133 ASP B N 1
ATOM 3107 C CA . ASP B 1 133 ? -14.047 10.117 -10.914 1 90 133 ASP B CA 1
ATOM 3108 C C . ASP B 1 133 ? -13.273 8.82 -10.656 1 90 133 ASP B C 1
ATOM 3110 O O . ASP B 1 133 ? -12.531 8.352 -11.516 1 90 133 ASP B O 1
ATOM 3114 N N . HIS B 1 134 ? -13.422 8.289 -9.492 1 86.62 134 HIS B N 1
ATOM 3115 C CA . HIS B 1 134 ? -12.695 7.086 -9.109 1 86.62 134 HIS B CA 1
ATOM 3116 C C . HIS B 1 134 ? -13.594 6.125 -8.336 1 86.62 134 HIS B C 1
ATOM 3118 O O . HIS B 1 134 ? -13.305 5.789 -7.184 1 86.62 134 HIS B O 1
ATOM 3124 N N . PRO B 1 135 ? -14.633 5.66 -8.992 1 83.38 135 PRO B N 1
ATOM 3125 C CA . PRO B 1 135 ? -15.617 4.836 -8.289 1 83.38 135 PRO B CA 1
ATOM 3126 C C . PRO B 1 135 ? -15.016 3.543 -7.742 1 83.38 135 PRO B C 1
ATOM 3128 O O . PRO B 1 135 ? -15.531 2.98 -6.77 1 83.38 135 PRO B O 1
ATOM 3131 N N . ASP B 1 136 ? -13.945 3.078 -8.305 1 84.75 136 ASP B N 1
ATOM 3132 C CA . ASP B 1 136 ? -13.32 1.822 -7.895 1 84.75 136 ASP B CA 1
ATOM 3133 C C . ASP B 1 136 ? -12.266 2.057 -6.82 1 84.75 136 ASP B C 1
ATOM 3135 O O . ASP B 1 136 ? -11.523 1.142 -6.465 1 84.75 136 ASP B O 1
ATOM 3139 N N . GLU B 1 137 ? -12.164 3.256 -6.371 1 88.75 137 GLU B N 1
ATOM 3140 C CA . GLU B 1 137 ? -11.273 3.623 -5.273 1 88.75 137 GLU B CA 1
ATOM 3141 C C . GLU B 1 137 ? -12.031 4.344 -4.168 1 88.75 137 GLU B C 1
ATOM 3143 O O . GLU B 1 137 ? -11.867 5.551 -3.973 1 88.75 137 GLU B O 1
ATOM 3148 N N . PRO B 1 138 ? -12.797 3.566 -3.398 1 93.12 138 PRO B N 1
ATOM 3149 C CA . PRO B 1 138 ? -13.641 4.164 -2.359 1 93.12 138 PRO B CA 1
ATOM 3150 C C . PRO B 1 138 ? -12.852 4.551 -1.11 1 93.12 138 PRO B C 1
ATOM 3152 O O . PRO B 1 138 ? -13.336 4.367 0.011 1 93.12 138 PRO B O 1
ATOM 3155 N N . VAL B 1 139 ? -11.664 5.012 -1.218 1 95.19 139 VAL B N 1
ATOM 3156 C CA . VAL B 1 139 ? -10.727 5.34 -0.151 1 95.19 139 VAL B CA 1
ATOM 3157 C C . VAL B 1 139 ? -10.758 6.84 0.125 1 95.19 139 VAL B C 1
ATOM 3159 O O . VAL B 1 139 ? -10.391 7.645 -0.734 1 95.19 139 VAL B O 1
ATOM 3162 N N . LEU B 1 140 ? -11.133 7.211 1.255 1 96.62 140 LEU B N 1
ATOM 3163 C CA . LEU B 1 140 ? -11.328 8.617 1.595 1 96.62 140 LEU B CA 1
ATOM 3164 C C . LEU B 1 140 ? -9.992 9.32 1.778 1 96.62 140 LEU B C 1
ATOM 3166 O O . LEU B 1 140 ? -9.914 10.547 1.687 1 96.62 140 LEU B O 1
ATOM 3170 N N . ASP B 1 141 ? -8.984 8.555 2.051 1 96.44 141 ASP B N 1
ATOM 3171 C CA . ASP B 1 141 ? -7.645 9.062 2.334 1 96.44 141 ASP B CA 1
ATOM 3172 C C . ASP B 1 141 ? -7.152 9.969 1.209 1 96.44 141 ASP B C 1
ATOM 3174 O O . ASP B 1 141 ? -6.371 10.898 1.447 1 96.44 141 ASP B O 1
ATOM 3178 N N . SER B 1 142 ? -7.574 9.797 -0.022 1 95.25 142 SER B N 1
ATOM 3179 C CA . SER B 1 142 ? -7.113 10.562 -1.177 1 95.25 142 SER B CA 1
ATOM 3180 C C . SER B 1 142 ? -8.094 11.68 -1.531 1 95.25 142 SER B C 1
ATOM 3182 O O . SER B 1 142 ? -7.934 12.352 -2.553 1 95.25 142 SER B O 1
ATOM 3184 N N . MET B 1 143 ? -9.117 11.93 -0.651 1 96.19 143 MET B N 1
ATOM 3185 C CA . MET B 1 143 ? -10.227 12.797 -1.045 1 96.19 143 MET B CA 1
ATOM 3186 C C . MET B 1 143 ? -10.359 13.977 -0.09 1 96.19 143 MET B C 1
ATOM 3188 O O . MET B 1 143 ? -11.219 14.836 -0.281 1 96.19 143 MET B O 1
ATOM 3192 N N . GLY B 1 144 ? -9.539 14.039 0.901 1 96.06 144 GLY B N 1
ATOM 3193 C CA . GLY B 1 144 ? -9.719 14.969 2.004 1 96.06 144 GLY B CA 1
ATOM 3194 C C . GLY B 1 144 ? -9.805 16.422 1.558 1 96.06 144 GLY B C 1
ATOM 3195 O O . GLY B 1 144 ? -10.695 17.156 1.979 1 96.06 144 GLY B O 1
ATOM 3196 N N . VAL B 1 145 ? -8.883 16.859 0.694 1 97.31 145 VAL B N 1
ATOM 3197 C CA . VAL B 1 145 ? -8.828 18.266 0.294 1 97.31 145 VAL B CA 1
ATOM 3198 C C . VAL B 1 145 ? -10.023 18.594 -0.606 1 97.31 145 VAL B C 1
ATOM 3200 O O . VAL B 1 145 ? -10.609 19.672 -0.503 1 97.31 145 VAL B O 1
ATOM 3203 N N . ALA B 1 146 ? -10.383 17.641 -1.489 1 97 146 ALA B N 1
ATOM 3204 C CA . ALA B 1 146 ? -11.57 17.844 -2.307 1 97 146 ALA B CA 1
ATOM 3205 C C . ALA B 1 146 ? -12.789 18.141 -1.435 1 97 146 ALA B C 1
ATOM 3207 O O . ALA B 1 146 ? -13.586 19.031 -1.756 1 97 146 ALA B O 1
ATOM 3208 N N . HIS B 1 147 ? -12.914 17.453 -0.34 1 96.12 147 HIS B N 1
ATOM 3209 C CA . HIS B 1 147 ? -14.055 17.609 0.553 1 96.12 147 HIS B CA 1
ATOM 3210 C C . HIS B 1 147 ? -13.922 18.875 1.392 1 96.12 147 HIS B C 1
ATOM 3212 O O . HIS B 1 147 ? -14.914 19.562 1.655 1 96.12 147 HIS B O 1
ATOM 3218 N N . LEU B 1 148 ? -12.68 19.141 1.781 1 96.25 148 LEU B N 1
ATOM 3219 C CA . LEU B 1 148 ? -12.398 20.391 2.486 1 96.25 148 LEU B CA 1
ATOM 3220 C C . LEU B 1 148 ? -12.875 21.594 1.677 1 96.25 148 LEU B C 1
ATOM 3222 O O . LEU B 1 148 ? -13.383 22.562 2.24 1 96.25 148 LEU B O 1
ATOM 3226 N N . LEU B 1 149 ? -12.734 21.516 0.352 1 96.94 149 LEU B N 1
ATOM 3227 C CA . LEU B 1 149 ? -13.078 22.594 -0.564 1 96.94 149 LEU B CA 1
ATOM 3228 C C . LEU B 1 149 ? -14.516 22.469 -1.047 1 96.94 149 LEU B C 1
ATOM 3230 O O . LEU B 1 149 ? -15.023 23.359 -1.739 1 96.94 149 LEU B O 1
ATOM 3234 N N . ASP B 1 150 ? -15.125 21.375 -0.706 1 96.25 150 ASP B N 1
ATOM 3235 C CA . ASP B 1 150 ? -16.484 21.047 -1.131 1 96.25 150 ASP B CA 1
ATOM 3236 C C . ASP B 1 150 ? -16.625 21.125 -2.65 1 96.25 150 ASP B C 1
ATOM 3238 O O . ASP B 1 150 ? -17.5 21.828 -3.164 1 96.25 150 ASP B O 1
ATOM 3242 N N . LEU B 1 151 ? -15.727 20.516 -3.355 1 96.38 151 LEU B N 1
ATOM 3243 C CA . LEU B 1 151 ? -15.766 20.516 -4.812 1 96.38 151 LEU B CA 1
ATOM 3244 C C . LEU B 1 151 ? -16.984 19.766 -5.32 1 96.38 151 LEU B C 1
ATOM 3246 O O . LEU B 1 151 ? -17.547 18.922 -4.613 1 96.38 151 LEU B O 1
ATOM 3250 N N . PRO B 1 152 ? -17.422 20.062 -6.574 1 95.25 152 PRO B N 1
ATOM 3251 C CA . PRO B 1 152 ? -18.516 19.25 -7.152 1 95.25 152 PRO B CA 1
ATOM 3252 C C . PRO B 1 152 ? -18.188 17.766 -7.207 1 95.25 152 PRO B C 1
ATOM 3254 O O . PRO B 1 152 ? -17.125 17.391 -7.711 1 95.25 152 PRO B O 1
ATOM 3257 N N . GLY B 1 153 ? -19.031 16.938 -6.625 1 93.25 153 GLY B N 1
ATOM 3258 C CA . GLY B 1 153 ? -18.828 15.5 -6.652 1 93.25 153 GLY B CA 1
ATOM 3259 C C . GLY B 1 153 ? -18.422 14.93 -5.305 1 93.25 153 GLY B C 1
ATOM 3260 O O . GLY B 1 153 ? -18.328 13.711 -5.141 1 93.25 153 GLY B O 1
ATOM 3261 N N . THR B 1 154 ? -18.141 15.781 -4.355 1 94.06 154 THR B N 1
ATOM 3262 C CA . THR B 1 154 ? -17.797 15.32 -3.016 1 94.06 154 THR B CA 1
ATOM 3263 C C . THR B 1 154 ? -18.984 14.625 -2.357 1 94.06 154 THR B C 1
ATOM 3265 O O . THR B 1 154 ? -20.125 14.766 -2.809 1 94.06 154 THR B O 1
ATOM 3268 N N . TRP B 1 155 ? -18.672 13.828 -1.425 1 91.19 155 TRP B N 1
ATOM 3269 C CA . TRP B 1 155 ? -19.688 13.203 -0.588 1 91.19 155 TRP B CA 1
ATOM 3270 C C . TRP B 1 155 ? -20.141 14.156 0.524 1 91.19 155 TRP B C 1
ATOM 3272 O O . TRP B 1 155 ? -19.344 14.477 1.42 1 91.19 155 TRP B O 1
ATOM 3282 N N . GLY B 1 156 ? -21.344 14.602 0.554 1 89.5 156 GLY B N 1
ATOM 3283 C CA . GLY B 1 156 ? -21.891 15.688 1.347 1 89.5 156 GLY B CA 1
ATOM 3284 C C . GLY B 1 156 ? -21.578 15.562 2.826 1 89.5 156 GLY B C 1
ATOM 3285 O O . GLY B 1 156 ? -21.062 16.5 3.443 1 89.5 156 GLY B O 1
ATOM 3286 N N . PRO B 1 157 ? -21.875 14.469 3.375 1 87.56 157 PRO B N 1
ATOM 3287 C CA . PRO B 1 157 ? -21.703 14.328 4.824 1 87.56 157 PRO B CA 1
ATOM 3288 C C . PRO B 1 157 ? -20.25 14.531 5.266 1 87.56 157 PRO B C 1
ATOM 3290 O O . PRO B 1 157 ? -20 14.992 6.379 1 87.56 157 PRO B O 1
ATOM 3293 N N . LEU B 1 158 ? -19.25 14.211 4.43 1 89.75 158 LEU B N 1
ATOM 3294 C CA . LEU B 1 158 ? -17.859 14.43 4.785 1 89.75 158 LEU B CA 1
ATOM 3295 C C . LEU B 1 158 ? -17.469 15.891 4.598 1 89.75 158 LEU B C 1
ATOM 3297 O O . LEU B 1 158 ? -16.656 16.422 5.352 1 89.75 158 LEU B O 1
ATOM 3301 N N . ALA B 1 159 ? -18.094 16.516 3.574 1 88.19 159 ALA B N 1
ATOM 3302 C CA . ALA B 1 159 ? -17.812 17.922 3.297 1 88.19 159 ALA B CA 1
ATOM 3303 C C . ALA B 1 159 ? -18.422 18.828 4.363 1 88.19 159 ALA B C 1
ATOM 3305 O O . ALA B 1 159 ? -18.062 20 4.465 1 88.19 159 ALA B O 1
ATOM 3306 N N . ALA B 1 160 ? -19.406 18.312 5.113 1 79.12 160 ALA B N 1
ATOM 3307 C CA . ALA B 1 160 ? -20.109 19.062 6.145 1 79.12 160 ALA B CA 1
ATOM 3308 C C . ALA B 1 160 ? -19.891 18.453 7.523 1 79.12 160 ALA B C 1
ATOM 3310 O O . ALA B 1 160 ? -20.859 18.047 8.188 1 79.12 160 ALA B O 1
ATOM 3311 N N . VAL B 1 161 ? -18.719 18.391 7.859 1 69.69 161 VAL B N 1
ATOM 3312 C CA . VAL B 1 161 ? -18.453 17.734 9.133 1 69.69 161 VAL B CA 1
ATOM 3313 C C . VAL B 1 161 ? -19.141 18.5 10.266 1 69.69 161 VAL B C 1
ATOM 3315 O O . VAL B 1 161 ? -19.781 17.906 11.125 1 69.69 161 VAL B O 1
ATOM 3318 N N . ASP B 1 162 ? -18.984 19.859 10.289 1 72.94 162 ASP B N 1
ATOM 3319 C CA . ASP B 1 162 ? -19.703 20.516 11.375 1 72.94 162 ASP B CA 1
ATOM 3320 C C . ASP B 1 162 ? -20.016 21.969 11.031 1 72.94 162 ASP B C 1
ATOM 3322 O O . ASP B 1 162 ? -21.172 22.328 10.781 1 72.94 162 ASP B O 1
ATOM 3326 N N . HIS B 1 163 ? -19 22.703 10.781 1 69.38 163 HIS B N 1
ATOM 3327 C CA . HIS B 1 163 ? -19.172 24.125 11.031 1 69.38 163 HIS B CA 1
ATOM 3328 C C . HIS B 1 163 ? -19.609 24.859 9.766 1 69.38 163 HIS B C 1
ATOM 3330 O O . HIS B 1 163 ? -20.547 25.656 9.805 1 69.38 163 HIS B O 1
ATOM 3336 N N . ARG B 1 164 ? -18.844 24.672 8.742 1 84.75 164 ARG B N 1
ATOM 3337 C CA . ARG B 1 164 ? -19.188 25.406 7.535 1 84.75 164 ARG B CA 1
ATOM 3338 C C . ARG B 1 164 ? -18.797 24.625 6.285 1 84.75 164 ARG B C 1
ATOM 3340 O O . ARG B 1 164 ? -17.984 23.703 6.348 1 84.75 164 ARG B O 1
ATOM 3347 N N . ARG B 1 165 ? -19.469 24.984 5.273 1 90.31 165 ARG B N 1
ATOM 3348 C CA . ARG B 1 165 ? -19.281 24.406 3.943 1 90.31 165 ARG B CA 1
ATOM 3349 C C . ARG B 1 165 ? -19.266 25.5 2.873 1 90.31 165 ARG B C 1
ATOM 3351 O O . ARG B 1 165 ? -20.219 26.266 2.744 1 90.31 165 ARG B O 1
ATOM 3358 N N . PRO B 1 166 ? -18.031 25.609 2.098 1 93.94 166 PRO B N 1
ATOM 3359 C CA . PRO B 1 166 ? -16.781 24.859 2.246 1 93.94 166 PRO B CA 1
ATOM 3360 C C . PRO B 1 166 ? -16 25.234 3.498 1 93.94 166 PRO B C 1
ATOM 3362 O O . PRO B 1 166 ? -16.156 26.359 4 1 93.94 166 PRO B O 1
ATOM 3365 N N . LEU B 1 167 ? -15.289 24.359 3.943 1 93.94 167 LEU B N 1
ATOM 3366 C CA . LEU B 1 167 ? -14.469 24.609 5.125 1 93.94 167 LEU B CA 1
ATOM 3367 C C . LEU B 1 167 ? -13.289 25.516 4.801 1 93.94 167 LEU B C 1
ATOM 3369 O O . LEU B 1 167 ? -12.828 26.266 5.66 1 93.94 167 LEU B O 1
ATOM 3373 N N . LEU B 1 168 ? -12.836 25.422 3.602 1 95.12 168 LEU B N 1
ATO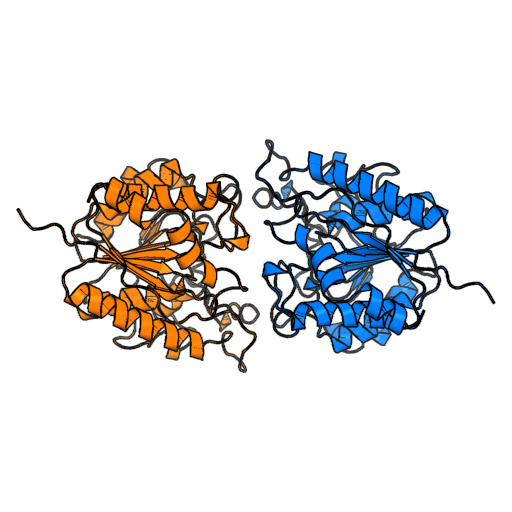M 3374 C CA . LEU B 1 168 ? -11.703 26.188 3.109 1 95.12 168 LEU B CA 1
ATOM 3375 C C . LEU B 1 168 ? -11.914 26.609 1.658 1 95.12 168 LEU B C 1
ATOM 3377 O O . LEU B 1 168 ? -12.57 25.891 0.892 1 95.12 168 LEU B O 1
ATOM 3381 N N . THR B 1 169 ? -11.414 27.797 1.35 1 95.81 169 THR B N 1
ATOM 3382 C CA . THR B 1 169 ? -11.367 28.203 -0.054 1 95.81 169 THR B CA 1
ATOM 3383 C C . THR B 1 169 ? -9.969 27.984 -0.626 1 95.81 169 THR B C 1
ATOM 3385 O O . THR B 1 169 ? -8.984 27.969 0.115 1 95.81 169 THR B O 1
ATOM 3388 N N . ALA B 1 170 ? -9.883 27.75 -1.922 1 97.06 170 ALA B N 1
ATOM 3389 C CA . ALA B 1 170 ? -8.641 27.359 -2.586 1 97.06 170 ALA B CA 1
ATOM 3390 C C . ALA B 1 170 ? -7.543 28.391 -2.357 1 97.06 170 ALA B C 1
ATOM 3392 O O . ALA B 1 170 ? -6.359 28.047 -2.307 1 97.06 170 ALA B O 1
ATOM 3393 N N . ASP B 1 171 ? -7.918 29.641 -2.201 1 96.69 171 ASP B N 1
ATOM 3394 C CA . ASP B 1 171 ? -6.938 30.719 -2.033 1 96.69 171 ASP B CA 1
ATOM 3395 C C . ASP B 1 171 ? -6.301 30.656 -0.646 1 96.69 171 ASP B C 1
ATOM 3397 O O . ASP B 1 171 ? -5.309 31.344 -0.385 1 96.69 171 ASP B O 1
ATOM 3401 N N . ARG B 1 172 ? -6.832 29.812 0.255 1 97.5 172 ARG B N 1
ATOM 3402 C CA . ARG B 1 172 ? -6.285 29.641 1.596 1 97.5 172 ARG B CA 1
ATOM 3403 C C . ARG B 1 172 ? -5.523 28.328 1.711 1 97.5 172 ARG B C 1
ATOM 3405 O O . ARG B 1 172 ? -5.176 27.906 2.812 1 97.5 172 ARG B O 1
ATOM 3412 N N . LEU B 1 173 ? -5.312 27.703 0.578 1 98.38 173 LEU B N 1
ATOM 3413 C CA . LEU B 1 173 ? -4.617 26.422 0.495 1 98.38 173 LEU B CA 1
ATOM 3414 C C . LEU B 1 173 ? -3.277 26.578 -0.216 1 98.38 173 LEU B C 1
ATOM 3416 O O . LEU B 1 173 ? -3.189 27.25 -1.246 1 98.38 173 LEU B O 1
ATOM 3420 N N . VAL B 1 174 ? -2.197 26 0.345 1 98.56 174 VAL B N 1
ATOM 3421 C CA . VAL B 1 174 ? -0.884 25.922 -0.286 1 98.56 174 VAL B CA 1
ATOM 3422 C C . VAL B 1 174 ? -0.402 24.484 -0.324 1 98.56 174 VAL B C 1
ATOM 3424 O O . VAL B 1 174 ? -0.339 23.812 0.711 1 98.56 174 VAL B O 1
ATOM 3427 N N . TYR B 1 175 ? -0.111 23.984 -1.518 1 98.12 175 TYR B N 1
ATOM 3428 C CA . TYR B 1 175 ? 0.478 22.656 -1.674 1 98.12 175 TYR B CA 1
ATOM 3429 C C . TYR B 1 175 ? 2 22.75 -1.688 1 98.12 175 TYR B C 1
ATOM 3431 O O . TYR B 1 175 ? 2.578 23.578 -2.385 1 98.12 175 TYR B O 1
ATOM 3439 N N . LEU B 1 176 ? 2.646 21.859 -0.928 1 98.25 176 LEU B N 1
ATOM 3440 C CA . LEU B 1 176 ? 4.102 21.781 -0.904 1 98.25 176 LEU B CA 1
ATOM 3441 C C . LEU B 1 176 ? 4.562 20.328 -1.072 1 98.25 176 LEU B C 1
ATOM 3443 O O . LEU B 1 176 ? 4.145 19.453 -0.318 1 98.25 176 LEU B O 1
ATOM 3447 N N . GLY B 1 177 ? 5.371 20.094 -2.08 1 97.5 177 GLY B N 1
ATOM 3448 C CA . GLY B 1 177 ? 6.141 18.859 -2.115 1 97.5 177 GLY B CA 1
ATOM 3449 C C . GLY B 1 177 ? 5.477 17.766 -2.924 1 97.5 177 GLY B C 1
ATOM 3450 O O . GLY B 1 177 ? 5.961 16.625 -2.963 1 97.5 177 GLY B O 1
ATOM 3451 N N . TYR B 1 178 ? 4.375 18.016 -3.648 1 94.81 178 TYR B N 1
ATOM 3452 C CA . TYR B 1 178 ? 3.715 17 -4.453 1 94.81 178 TYR B CA 1
ATOM 3453 C C . TYR B 1 178 ? 4.551 16.641 -5.68 1 94.81 178 TYR B C 1
ATOM 3455 O O . TYR B 1 178 ? 5.297 17.484 -6.195 1 94.81 178 TYR B O 1
ATOM 3463 N N . SER B 1 179 ? 4.586 15.344 -6.051 1 86.88 179 SER B N 1
ATOM 3464 C CA . SER B 1 179 ? 5.445 14.914 -7.148 1 86.88 179 SER B CA 1
ATOM 3465 C C . SER B 1 179 ? 4.629 14.328 -8.297 1 86.88 179 SER B C 1
ATOM 3467 O O . SER B 1 179 ? 5.176 13.984 -9.344 1 86.88 179 SER B O 1
ATOM 3469 N N . ASP B 1 180 ? 3.367 14.016 -8.055 1 76.19 180 ASP B N 1
ATOM 3470 C CA . ASP B 1 180 ? 2.594 13.352 -9.094 1 76.19 180 ASP B CA 1
ATOM 3471 C C . ASP B 1 180 ? 1.9 14.367 -10 1 76.19 180 ASP B C 1
ATOM 3473 O O . ASP B 1 180 ? 1.945 15.57 -9.742 1 76.19 180 ASP B O 1
ATOM 3477 N N . ASP B 1 181 ? 1.412 13.703 -11.039 1 75.75 181 ASP B N 1
ATOM 3478 C CA . ASP B 1 181 ? 0.643 14.508 -11.984 1 75.75 181 ASP B CA 1
ATOM 3479 C C . ASP B 1 181 ? -0.5 15.234 -11.273 1 75.75 181 ASP B C 1
ATOM 3481 O O . ASP B 1 181 ? -0.923 14.828 -10.188 1 75.75 181 ASP B O 1
ATOM 3485 N N . GLU B 1 182 ? -0.735 16.312 -11.812 1 79.81 182 GLU B N 1
ATOM 3486 C CA . GLU B 1 182 ? -1.754 17.172 -11.203 1 79.81 182 GLU B CA 1
ATOM 3487 C C . GLU B 1 182 ? -3.066 16.406 -11.016 1 79.81 182 GLU B C 1
ATOM 3489 O O . GLU B 1 182 ? -3.602 15.844 -11.977 1 79.81 182 GLU B O 1
ATOM 3494 N N . GLU B 1 183 ? -3.479 16.25 -9.758 1 89.56 183 GLU B N 1
ATOM 3495 C CA . GLU B 1 183 ? -4.73 15.609 -9.359 1 89.56 183 GLU B CA 1
ATOM 3496 C C . GLU B 1 183 ? -5.918 16.547 -9.586 1 89.56 183 GLU B C 1
ATOM 3498 O O . GLU B 1 183 ? -7.07 16.109 -9.523 1 89.56 183 GLU B O 1
ATOM 3503 N N . ASP B 1 184 ? -5.668 17.828 -9.844 1 92.12 184 ASP B N 1
ATOM 3504 C CA . ASP B 1 184 ? -6.734 18.781 -10.133 1 92.12 184 ASP B CA 1
ATOM 3505 C C . ASP B 1 184 ? -7.238 18.625 -11.562 1 92.12 184 ASP B C 1
ATOM 3507 O O . ASP B 1 184 ? -7.062 19.516 -12.391 1 92.12 184 ASP B O 1
ATOM 3511 N N . VAL B 1 185 ? -8.016 17.625 -11.75 1 88.94 185 VAL B N 1
ATOM 3512 C CA . VAL B 1 185 ? -8.367 17.203 -13.102 1 88.94 185 VAL B CA 1
ATOM 3513 C C . VAL B 1 185 ? -9.406 18.156 -13.688 1 88.94 185 VAL B C 1
ATOM 3515 O O . VAL B 1 185 ? -9.492 18.328 -14.906 1 88.94 185 VAL B O 1
ATOM 3518 N N . HIS B 1 186 ? -10.109 18.906 -12.922 1 92.25 186 HIS B N 1
ATOM 3519 C CA . HIS B 1 186 ? -11.18 19.781 -13.406 1 92.25 186 HIS B CA 1
ATOM 3520 C C . HIS B 1 186 ? -10.758 21.234 -13.391 1 92.25 186 HIS B C 1
ATOM 3522 O O . HIS B 1 186 ? -11.508 22.109 -13.82 1 92.25 186 HIS B O 1
ATOM 3528 N N . GLY B 1 187 ? -9.523 21.469 -12.883 1 93.62 187 GLY B N 1
ATOM 3529 C CA . GLY B 1 187 ? -9.008 22.828 -12.859 1 93.62 187 GLY B CA 1
ATOM 3530 C C . GLY B 1 187 ? -9.781 23.75 -11.922 1 93.62 187 GLY B C 1
ATOM 3531 O O . GLY B 1 187 ? -9.961 24.922 -12.211 1 93.62 187 GLY B O 1
ATOM 3532 N N . LEU B 1 188 ? -10.25 23.234 -10.773 1 94.62 188 LEU B N 1
ATOM 3533 C CA . LEU B 1 188 ? -11.148 23.984 -9.906 1 94.62 188 LEU B CA 1
ATOM 3534 C C . LEU B 1 188 ? -10.422 24.469 -8.664 1 94.62 188 LEU B C 1
ATOM 3536 O O . LEU B 1 188 ? -11.031 25.109 -7.797 1 94.62 188 LEU B O 1
ATOM 3540 N N . VAL B 1 189 ? -9.117 24.25 -8.555 1 97.31 189 VAL B N 1
ATOM 3541 C CA . VAL B 1 189 ? -8.398 24.547 -7.32 1 97.31 189 VAL B CA 1
ATOM 3542 C C . VAL B 1 189 ? -7.215 25.469 -7.621 1 97.31 189 VAL B C 1
ATOM 3544 O O . VAL B 1 189 ? -6.07 25 -7.699 1 97.31 189 VAL B O 1
ATOM 3547 N N . PRO B 1 190 ? -7.465 26.734 -7.707 1 96.5 190 PRO B N 1
ATOM 3548 C CA . PRO B 1 190 ? -6.391 27.688 -7.984 1 96.5 190 PRO B CA 1
ATOM 3549 C C . PRO B 1 190 ? -5.543 28 -6.754 1 96.5 190 PRO B C 1
ATOM 3551 O O . PRO B 1 190 ? -5.348 29.172 -6.414 1 96.5 190 PRO B O 1
ATOM 3554 N N . ALA B 1 191 ? -5.008 27 -6.105 1 96.94 191 ALA B N 1
ATOM 3555 C CA . ALA B 1 191 ? -4.152 27.141 -4.926 1 96.94 191 ALA B CA 1
ATOM 3556 C C . ALA B 1 191 ? -2.699 27.359 -5.328 1 96.94 191 ALA B C 1
ATOM 3558 O O . ALA B 1 191 ? -2.295 27.031 -6.445 1 96.94 191 ALA B O 1
ATOM 3559 N N . VAL B 1 192 ? -1.941 28 -4.434 1 97.25 192 VAL B N 1
ATOM 3560 C CA . VAL B 1 192 ? -0.493 28.062 -4.598 1 97.25 192 VAL B CA 1
ATOM 3561 C C . VAL B 1 192 ? 0.101 26.656 -4.52 1 97.25 192 VAL B C 1
ATOM 3563 O O . VAL B 1 192 ? -0.262 25.875 -3.643 1 97.25 192 VAL B O 1
ATOM 3566 N N . ARG B 1 193 ? 0.957 26.344 -5.496 1 97.06 193 ARG B N 1
ATOM 3567 C CA . ARG B 1 193 ? 1.561 25.016 -5.594 1 97.06 193 ARG B CA 1
ATOM 3568 C C . ARG B 1 193 ? 3.072 25.109 -5.762 1 97.06 193 ARG B C 1
ATOM 3570 O O . ARG B 1 193 ? 3.561 25.859 -6.613 1 97.06 193 ARG B O 1
ATOM 3577 N N . ILE B 1 194 ? 3.777 24.453 -4.918 1 97.88 194 ILE B N 1
ATOM 3578 C CA . ILE B 1 194 ? 5.23 24.344 -4.996 1 97.88 194 ILE B CA 1
ATOM 3579 C C . ILE B 1 194 ? 5.641 22.875 -5.023 1 97.88 194 ILE B C 1
ATOM 3581 O O . ILE B 1 194 ? 5.691 22.219 -3.98 1 97.88 194 ILE B O 1
ATOM 3585 N N . PRO B 1 195 ? 5.922 22.297 -6.184 1 96.94 195 PRO B N 1
ATOM 3586 C CA . PRO B 1 195 ? 6.172 20.859 -6.32 1 96.94 195 PRO B CA 1
ATOM 3587 C C . PRO B 1 195 ? 7.465 20.422 -5.641 1 96.94 195 PRO B C 1
ATOM 3589 O O . PRO B 1 195 ? 8.289 21.25 -5.266 1 96.94 195 PRO B O 1
ATOM 3592 N N . ALA B 1 196 ? 7.641 19.172 -5.531 1 97.38 196 ALA B N 1
ATOM 3593 C CA . ALA B 1 196 ? 8.773 18.562 -4.848 1 97.38 196 ALA B CA 1
ATOM 3594 C C . ALA B 1 196 ? 10.094 19.062 -5.434 1 97.38 196 ALA B C 1
ATOM 3596 O O . ALA B 1 196 ? 11.047 19.328 -4.699 1 97.38 196 ALA B O 1
ATOM 3597 N N . ALA B 1 197 ? 10.164 19.172 -6.727 1 96.31 197 ALA B N 1
ATOM 3598 C CA . ALA B 1 197 ? 11.398 19.578 -7.383 1 96.31 197 ALA B CA 1
ATOM 3599 C C . ALA B 1 197 ? 11.844 20.953 -6.906 1 96.31 197 ALA B C 1
ATOM 3601 O O . ALA B 1 197 ? 13.039 21.188 -6.699 1 96.31 197 ALA B O 1
ATOM 3602 N N . GLN B 1 198 ? 10.852 21.859 -6.746 1 97.81 198 GLN B N 1
ATOM 3603 C CA . GLN B 1 198 ? 11.164 23.203 -6.293 1 97.81 198 GLN B CA 1
ATOM 3604 C C . GLN B 1 198 ? 11.531 23.219 -4.812 1 97.81 198 GLN B C 1
ATOM 3606 O O . GLN B 1 198 ? 12.43 23.953 -4.395 1 97.81 198 GLN B O 1
ATOM 3611 N N . VAL B 1 199 ? 10.875 22.422 -4.004 1 98.75 199 VAL B N 1
ATOM 3612 C CA . VAL B 1 199 ? 11.211 22.328 -2.588 1 98.75 199 VAL B CA 1
ATOM 3613 C C . VAL B 1 199 ? 12.617 21.766 -2.422 1 98.75 199 VAL B C 1
ATOM 3615 O O . VAL B 1 199 ? 13.398 22.25 -1.609 1 98.75 199 VAL B O 1
ATOM 3618 N N . LEU B 1 200 ? 12.945 20.734 -3.209 1 98.12 200 LEU B N 1
ATOM 3619 C CA . LEU B 1 200 ? 14.258 20.109 -3.164 1 98.12 200 LEU B CA 1
ATOM 3620 C C . LEU B 1 200 ? 15.352 21.109 -3.51 1 98.12 200 LEU B C 1
ATOM 3622 O O . LEU B 1 200 ? 16.438 21.094 -2.918 1 98.12 200 LEU B O 1
ATOM 3626 N N . ALA B 1 201 ? 15.031 21.953 -4.441 1 98.19 201 ALA B N 1
ATOM 3627 C CA . ALA B 1 201 ? 16.016 22.938 -4.902 1 98.19 201 ALA B CA 1
ATOM 3628 C C . ALA B 1 201 ? 16.281 23.984 -3.834 1 98.19 201 ALA B C 1
ATOM 3630 O O . ALA B 1 201 ? 17.422 24.422 -3.652 1 98.19 201 ALA B O 1
ATOM 3631 N N . ASP B 1 202 ? 15.203 24.438 -3.129 1 98.69 202 ASP B N 1
ATOM 3632 C CA . ASP B 1 202 ? 15.352 25.484 -2.127 1 98.69 202 ASP B CA 1
ATOM 3633 C C . ASP B 1 202 ? 14.203 25.438 -1.119 1 98.69 202 ASP B C 1
ATOM 3635 O O . ASP B 1 202 ? 13.234 26.188 -1.244 1 98.69 202 ASP B O 1
ATOM 3639 N N . PRO B 1 203 ? 14.375 24.625 -0.065 1 98.56 203 PRO B N 1
ATOM 3640 C CA . PRO B 1 203 ? 13.289 24.453 0.907 1 98.56 203 PRO B CA 1
ATOM 3641 C C . PRO B 1 203 ? 12.961 25.75 1.64 1 98.56 203 PRO B C 1
ATOM 3643 O O . PRO B 1 203 ? 11.805 26 1.99 1 98.56 203 PRO B O 1
ATOM 3646 N N . GLU B 1 204 ? 13.914 26.656 1.844 1 98 204 GLU B N 1
ATOM 3647 C CA . GLU B 1 204 ? 13.656 27.922 2.525 1 98 204 GLU B CA 1
ATOM 3648 C C . GLU B 1 204 ? 12.812 28.844 1.662 1 98 204 GLU B C 1
ATOM 3650 O O . GLU B 1 204 ? 11.914 29.516 2.164 1 98 204 GLU B O 1
ATOM 3655 N N . ASP B 1 205 ? 13.164 28.906 0.398 1 98.62 205 ASP B N 1
ATOM 3656 C CA . ASP B 1 205 ? 12.359 29.703 -0.514 1 98.62 205 ASP B CA 1
ATOM 3657 C C . ASP B 1 205 ? 10.938 29.172 -0.615 1 98.62 205 ASP B C 1
ATOM 3659 O O . ASP B 1 205 ? 9.977 29.938 -0.673 1 98.62 205 ASP B O 1
ATOM 3663 N N . ALA B 1 206 ? 10.812 27.844 -0.721 1 98.81 206 ALA B N 1
ATOM 3664 C CA . ALA B 1 206 ? 9.492 27.219 -0.75 1 98.81 206 ALA B CA 1
ATOM 3665 C C . ALA B 1 206 ? 8.68 27.625 0.478 1 98.81 206 ALA B C 1
ATOM 3667 O O . ALA B 1 206 ? 7.504 27.969 0.36 1 98.81 206 ALA B O 1
ATOM 3668 N N . ALA B 1 207 ? 9.305 27.547 1.663 1 98.75 207 ALA B N 1
ATOM 3669 C CA . ALA B 1 207 ? 8.625 27.922 2.9 1 98.75 207 ALA B CA 1
ATOM 3670 C C . ALA B 1 207 ? 8.219 29.391 2.873 1 98.75 207 ALA B C 1
ATOM 3672 O O . ALA B 1 207 ? 7.102 29.734 3.266 1 98.75 207 ALA B O 1
ATOM 3673 N N . ARG B 1 208 ? 9.141 30.219 2.434 1 98.5 208 ARG B N 1
ATOM 3674 C CA . ARG B 1 208 ? 8.859 31.656 2.354 1 98.5 208 ARG B CA 1
ATOM 3675 C C . ARG B 1 208 ? 7.648 31.922 1.466 1 98.5 208 ARG B C 1
ATOM 3677 O O . ARG B 1 208 ? 6.754 32.688 1.839 1 98.5 208 ARG B O 1
ATOM 3684 N N . ARG B 1 209 ? 7.605 31.312 0.333 1 98.69 209 ARG B N 1
ATOM 3685 C CA . ARG B 1 209 ? 6.496 31.484 -0.599 1 98.69 209 ARG B CA 1
ATOM 3686 C C . ARG B 1 209 ? 5.188 30.984 0.01 1 98.69 209 ARG B C 1
ATOM 3688 O O . ARG B 1 209 ? 4.141 31.625 -0.16 1 98.69 209 ARG B O 1
ATOM 3695 N N . ALA B 1 210 ? 5.25 29.859 0.647 1 98.69 210 ALA B N 1
ATOM 3696 C CA . ALA B 1 210 ? 4.066 29.328 1.312 1 98.69 210 ALA B CA 1
ATOM 3697 C C . ALA B 1 210 ? 3.553 30.297 2.377 1 98.69 210 ALA B C 1
ATOM 3699 O O . ALA B 1 210 ? 2.354 30.578 2.443 1 98.69 210 ALA B O 1
ATOM 3700 N N . LEU B 1 211 ? 4.449 30.828 3.176 1 98.38 211 LEU B N 1
ATOM 3701 C CA . LEU B 1 211 ? 4.082 31.719 4.266 1 98.38 211 LEU B CA 1
ATOM 3702 C C . LEU B 1 211 ? 3.551 33.031 3.727 1 98.38 211 LEU B C 1
ATOM 3704 O O . LEU B 1 211 ? 2.652 33.656 4.32 1 98.38 211 LEU B O 1
ATOM 3708 N N . MET B 1 212 ? 4.152 33.469 2.617 1 98.31 212 MET B N 1
ATOM 3709 C CA . MET B 1 212 ? 3.629 34.656 1.968 1 98.31 212 MET B CA 1
ATOM 3710 C C . MET B 1 212 ? 2.184 34.438 1.527 1 98.31 212 MET B C 1
ATOM 3712 O O . MET B 1 212 ? 1.35 35.344 1.681 1 98.31 212 MET B O 1
ATOM 3716 N N . ALA B 1 213 ? 1.907 33.312 1.017 1 97.19 213 ALA B N 1
ATOM 3717 C CA . ALA B 1 213 ? 0.554 33 0.57 1 97.19 213 ALA B CA 1
ATOM 3718 C C . ALA B 1 213 ? -0.411 32.938 1.751 1 97.19 213 ALA B C 1
ATOM 3720 O O . ALA B 1 213 ? -1.574 33.312 1.635 1 97.19 213 ALA B O 1
ATOM 3721 N N . VAL B 1 214 ? 0.009 32.375 2.869 1 95.94 214 VAL B N 1
ATOM 3722 C CA . VAL B 1 214 ? -0.779 32.281 4.094 1 95.94 214 VAL B CA 1
ATOM 3723 C C . VAL B 1 214 ? -1.087 33.688 4.625 1 95.94 214 VAL B C 1
ATOM 3725 O O . VAL B 1 214 ? -2.16 33.906 5.184 1 95.94 214 VAL B O 1
ATOM 3728 N N . GLY B 1 215 ? -0.141 34.594 4.566 1 95.19 215 GLY B N 1
ATOM 3729 C CA . GLY B 1 215 ? -0.357 36 4.836 1 95.19 215 GLY B CA 1
ATOM 3730 C C . GLY B 1 215 ? -0.457 36.312 6.32 1 95.19 215 GLY B C 1
ATOM 3731 O O . GLY B 1 215 ? -1.225 37.188 6.723 1 95.19 215 GLY B O 1
ATOM 3732 N N . GLY B 1 216 ? 0.132 35.531 7.156 1 94.75 216 GLY B N 1
ATOM 3733 C CA . GLY B 1 216 ? 0.176 35.812 8.578 1 94.75 216 GLY B CA 1
ATOM 3734 C C . GLY B 1 216 ? -1.082 35.375 9.312 1 94.75 216 GLY B C 1
ATOM 3735 O O . GLY B 1 216 ? -1.194 35.594 10.523 1 94.75 216 GLY B O 1
ATOM 3736 N N . THR B 1 217 ? -1.985 34.812 8.609 1 96.69 217 THR B N 1
ATOM 3737 C CA . THR B 1 217 ? -3.197 34.312 9.258 1 96.69 217 THR B CA 1
ATOM 3738 C C . THR B 1 217 ? -2.936 32.969 9.945 1 96.69 217 THR B C 1
ATOM 3740 O O . THR B 1 217 ? -1.958 32.281 9.641 1 96.69 217 THR B O 1
ATOM 3743 N N . PRO B 1 218 ? -3.75 32.719 10.953 1 98.06 218 PRO B N 1
ATOM 3744 C CA . PRO B 1 218 ? -3.598 31.391 11.555 1 98.06 218 PRO B CA 1
ATOM 3745 C C . PRO B 1 218 ? -3.688 30.25 10.531 1 98.06 218 PRO B C 1
ATOM 3747 O O . PRO B 1 218 ? -4.484 30.328 9.594 1 98.06 218 PRO B O 1
ATOM 3750 N N . PHE B 1 219 ? -2.855 29.234 10.688 1 98.56 219 PHE B N 1
ATOM 3751 C CA . PHE B 1 219 ? -2.891 28.172 9.688 1 98.56 219 PHE B CA 1
ATOM 3752 C C . PHE B 1 219 ? -2.594 26.828 10.32 1 98.56 219 PHE B C 1
ATOM 3754 O O . PHE B 1 219 ? -2.137 26.75 11.461 1 98.56 219 PHE B O 1
ATOM 3761 N N . VAL B 1 220 ? -3.025 25.797 9.648 1 98.75 220 VAL B N 1
ATOM 3762 C CA . VAL B 1 220 ? -2.727 24.406 9.938 1 98.75 220 VAL B CA 1
ATOM 3763 C C . VAL B 1 220 ? -1.63 23.906 9 1 98.75 220 VAL B C 1
ATOM 3765 O O . VAL B 1 220 ? -1.638 24.219 7.805 1 98.75 220 VAL B O 1
ATOM 3768 N N . LEU B 1 221 ? -0.645 23.25 9.57 1 98.88 221 LEU B N 1
ATOM 3769 C CA . LEU B 1 221 ? 0.395 22.562 8.797 1 98.88 221 LEU B CA 1
ATOM 3770 C C . LEU B 1 221 ? 0.146 21.062 8.758 1 98.88 221 LEU B C 1
ATOM 3772 O O . LEU B 1 221 ? 0.278 20.375 9.773 1 98.88 221 LEU B O 1
ATOM 3776 N N . HIS B 1 222 ? -0.285 20.594 7.609 1 98.88 222 HIS B N 1
ATOM 3777 C CA . HIS B 1 222 ? -0.504 19.172 7.414 1 98.88 222 HIS B CA 1
ATOM 3778 C C . HIS B 1 222 ? 0.729 18.5 6.816 1 98.88 222 HIS B C 1
ATOM 3780 O O . HIS B 1 222 ? 1.195 18.891 5.742 1 98.88 222 HIS B O 1
ATOM 3786 N N . LEU B 1 223 ? 1.226 17.5 7.48 1 98.88 223 LEU B N 1
ATOM 3787 C CA . LEU B 1 223 ? 2.35 16.719 6.973 1 98.88 223 LEU B CA 1
ATOM 3788 C C . LEU B 1 223 ? 1.938 15.273 6.734 1 98.88 223 LEU B C 1
ATOM 3790 O O . LEU B 1 223 ? 1.58 14.562 7.676 1 98.88 223 LEU B O 1
ATOM 3794 N N . ASP B 1 224 ? 1.896 14.922 5.535 1 98.62 224 ASP B N 1
ATOM 3795 C CA . ASP B 1 224 ? 1.917 13.508 5.156 1 98.62 224 ASP B CA 1
ATOM 3796 C C . ASP B 1 224 ? 3.338 13.047 4.844 1 98.62 224 ASP B C 1
ATOM 3798 O O . ASP B 1 224 ? 3.996 13.602 3.961 1 98.62 224 ASP B O 1
ATOM 3802 N N . VAL B 1 225 ? 3.768 12 5.5 1 98.56 225 VAL B N 1
ATOM 3803 C CA . VAL B 1 225 ? 5.16 11.578 5.387 1 98.56 225 VAL B CA 1
ATOM 3804 C C . VAL B 1 225 ? 5.406 10.977 4.004 1 98.56 225 VAL B C 1
ATOM 3806 O O . VAL B 1 225 ? 6.555 10.773 3.605 1 98.56 225 VAL B O 1
ATOM 3809 N N . ASP B 1 226 ? 4.352 10.734 3.209 1 97.31 226 ASP B N 1
ATOM 3810 C CA . ASP B 1 226 ? 4.562 10.18 1.877 1 97.31 226 ASP B CA 1
ATOM 3811 C C . ASP B 1 226 ? 5.172 11.211 0.936 1 97.31 226 ASP B C 1
ATOM 3813 O O . ASP B 1 226 ? 5.527 10.898 -0.2 1 97.31 226 ASP B O 1
ATOM 3817 N N . VAL B 1 227 ? 5.332 12.453 1.419 1 98.12 227 VAL B N 1
ATOM 3818 C CA . VAL B 1 227 ? 6.043 13.484 0.667 1 98.12 227 VAL B CA 1
ATOM 3819 C C . VAL B 1 227 ? 7.512 13.094 0.522 1 98.12 227 VAL B C 1
ATOM 3821 O O . VAL B 1 227 ? 8.211 13.594 -0.364 1 98.12 227 VAL B O 1
ATOM 3824 N N . LEU B 1 228 ? 7.949 12.211 1.42 1 98.06 228 LEU B N 1
ATOM 3825 C CA . LEU B 1 228 ? 9.328 11.734 1.396 1 98.06 228 LEU B CA 1
ATOM 3826 C C . LEU B 1 228 ? 9.5 10.625 0.362 1 98.06 228 LEU B C 1
ATOM 3828 O O . LEU B 1 228 ? 8.609 9.805 0.17 1 98.06 228 LEU B O 1
ATOM 3832 N N . ASP B 1 229 ? 10.695 10.625 -0.23 1 96.94 229 ASP B N 1
ATOM 3833 C CA . ASP B 1 229 ? 11.117 9.477 -1.023 1 96.94 229 ASP B CA 1
ATOM 3834 C C . ASP B 1 229 ? 11.266 8.234 -0.152 1 96.94 229 ASP B C 1
ATOM 3836 O O . ASP B 1 229 ? 12.062 8.219 0.792 1 96.94 229 ASP B O 1
ATOM 3840 N N . TYR B 1 230 ? 10.531 7.227 -0.484 1 97.38 230 TYR B N 1
ATOM 3841 C CA . TYR B 1 230 ? 10.484 6.008 0.311 1 97.38 230 TYR B CA 1
ATOM 3842 C C . TYR B 1 230 ? 11.859 5.359 0.408 1 97.38 230 TYR B C 1
ATOM 3844 O O . TYR B 1 230 ? 12.156 4.664 1.382 1 97.38 230 TYR B O 1
ATOM 3852 N N . LEU B 1 231 ? 12.75 5.574 -0.562 1 96.56 231 LEU B N 1
ATOM 3853 C CA . LEU B 1 231 ? 14.094 5.004 -0.565 1 96.56 231 LEU B CA 1
ATOM 3854 C C . LEU B 1 231 ? 14.977 5.699 0.465 1 96.56 231 LEU B C 1
ATOM 3856 O O . LEU B 1 231 ? 16.031 5.172 0.842 1 96.56 231 LEU B O 1
ATOM 3860 N N . THR B 1 232 ? 14.547 6.875 0.958 1 97.31 232 THR B N 1
ATOM 3861 C CA . THR B 1 232 ? 15.359 7.629 1.9 1 97.31 232 THR B CA 1
ATOM 3862 C C . THR B 1 232 ? 14.844 7.461 3.324 1 97.31 232 THR B C 1
ATOM 3864 O O . THR B 1 232 ? 15.625 7.41 4.273 1 97.31 232 THR B O 1
ATOM 3867 N N . LEU B 1 233 ? 13.57 7.348 3.484 1 98 233 LEU B N 1
ATOM 3868 C CA . LEU B 1 233 ? 12.922 7.059 4.758 1 98 233 LEU B CA 1
ATOM 3869 C C . LEU B 1 233 ? 11.656 6.23 4.551 1 98 233 LEU B C 1
ATOM 3871 O O . LEU B 1 233 ? 10.586 6.781 4.273 1 98 233 LEU B O 1
ATOM 3875 N N . PRO B 1 234 ? 11.734 4.938 4.676 1 97.44 234 PRO B N 1
ATOM 3876 C CA . PRO B 1 234 ? 10.633 4.035 4.348 1 97.44 234 PRO B CA 1
ATOM 3877 C C . PRO B 1 234 ? 9.633 3.885 5.496 1 97.44 234 PRO B C 1
ATOM 3879 O O . PRO B 1 234 ? 9.664 2.885 6.219 1 97.44 234 PRO B O 1
ATOM 3882 N N . VAL B 1 235 ? 8.68 4.844 5.602 1 98.06 235 VAL B N 1
ATOM 3883 C CA . VAL B 1 235 ? 7.758 4.805 6.73 1 98.06 235 VAL B CA 1
ATOM 3884 C C . VAL B 1 235 ? 6.328 5.004 6.238 1 98.06 235 VAL B C 1
ATOM 3886 O O . VAL B 1 235 ? 5.371 4.703 6.957 1 98.06 235 VAL B O 1
ATOM 3889 N N . ALA B 1 236 ? 6.172 5.574 5.066 1 98 236 ALA B N 1
ATOM 3890 C CA . ALA B 1 236 ? 4.848 5.957 4.578 1 98 236 ALA B CA 1
ATOM 3891 C C . ALA B 1 236 ? 4.004 4.727 4.258 1 98 236 ALA B C 1
ATOM 3893 O O . ALA B 1 236 ? 4.535 3.688 3.859 1 98 236 ALA B O 1
ATOM 3894 N N . ASP B 1 237 ? 2.74 4.84 4.391 1 97 237 ASP B N 1
ATOM 3895 C CA . ASP B 1 237 ? 1.786 3.791 4.051 1 97 237 ASP B CA 1
ATOM 3896 C C . ASP B 1 237 ? 1.765 3.533 2.545 1 97 237 ASP B C 1
ATOM 3898 O O . ASP B 1 237 ? 1.8 2.383 2.105 1 97 237 ASP B O 1
ATOM 3902 N N . VAL B 1 238 ? 1.705 4.562 1.788 1 93.62 238 VAL B N 1
ATOM 3903 C CA . VAL B 1 238 ? 1.776 4.516 0.331 1 93.62 238 VAL B CA 1
ATOM 3904 C C . VAL B 1 238 ? 3.102 5.109 -0.141 1 93.62 238 VAL B C 1
ATOM 3906 O O . VAL B 1 238 ? 3.301 6.324 -0.083 1 93.62 238 VAL B O 1
ATOM 3909 N N . PRO B 1 239 ? 3.945 4.301 -0.669 1 93.56 239 PRO B N 1
ATOM 3910 C CA . PRO B 1 239 ? 5.301 4.758 -0.986 1 93.56 239 PRO B CA 1
ATOM 3911 C C . PRO B 1 239 ? 5.363 5.555 -2.285 1 93.56 239 PRO B C 1
ATOM 3913 O O . PRO B 1 239 ? 4.598 5.293 -3.215 1 93.56 239 PRO B O 1
ATOM 3916 N N . THR B 1 240 ? 6.211 6.512 -2.336 1 91.88 240 THR B N 1
ATOM 3917 C CA . THR B 1 240 ? 6.688 7.199 -3.531 1 91.88 240 THR B CA 1
ATOM 3918 C C . THR B 1 240 ? 8.195 7.004 -3.705 1 91.88 240 THR B C 1
ATOM 3920 O O . THR B 1 240 ? 8.961 7.195 -2.762 1 91.88 240 THR B O 1
ATOM 3923 N N . TYR B 1 241 ? 8.586 6.594 -4.922 1 93.5 241 TYR B N 1
ATOM 3924 C CA . TYR B 1 241 ? 9.992 6.273 -5.121 1 93.5 241 TYR B CA 1
ATOM 3925 C C . TYR B 1 241 ? 10.656 7.273 -6.066 1 93.5 241 TYR B C 1
ATOM 3927 O O . TYR B 1 241 ? 10.195 7.469 -7.191 1 93.5 241 TYR B O 1
ATOM 3935 N N . GLY B 1 242 ? 11.672 7.883 -5.613 1 89.88 242 GLY B N 1
ATOM 3936 C CA . GLY B 1 242 ? 12.578 8.617 -6.484 1 89.88 242 GLY B CA 1
ATOM 3937 C C . GLY B 1 242 ? 12.094 10.023 -6.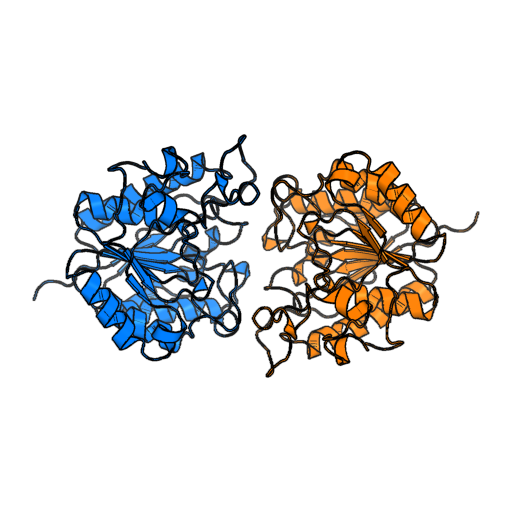797 1 89.88 242 GLY B C 1
ATOM 3938 O O . GLY B 1 242 ? 12.773 10.773 -7.5 1 89.88 242 GLY B O 1
ATOM 3939 N N . ARG B 1 243 ? 10.992 10.359 -6.285 1 90.31 243 ARG B N 1
ATOM 3940 C CA . ARG B 1 243 ? 10.43 11.648 -6.664 1 90.31 243 ARG B CA 1
ATOM 3941 C C . ARG B 1 243 ? 10.062 12.469 -5.434 1 90.31 243 ARG B C 1
ATOM 3943 O O . ARG B 1 243 ? 9.664 13.633 -5.555 1 90.31 243 ARG B O 1
ATOM 3950 N N . GLY B 1 244 ? 10.156 11.914 -4.289 1 95.94 244 GLY B N 1
ATOM 3951 C CA . GLY B 1 244 ? 9.805 12.617 -3.068 1 95.94 244 GLY B CA 1
ATOM 3952 C C . GLY B 1 244 ? 10.953 13.422 -2.49 1 95.94 244 GLY B C 1
ATOM 3953 O O . GLY B 1 244 ? 12.055 13.438 -3.053 1 95.94 244 GLY B O 1
ATOM 3954 N N . LEU B 1 245 ? 10.68 14.18 -1.457 1 98.12 245 LEU B N 1
ATOM 3955 C CA . LEU B 1 245 ? 11.695 14.914 -0.716 1 98.12 245 LEU B CA 1
ATOM 3956 C C . LEU B 1 245 ? 12.625 13.953 0.025 1 98.12 245 LEU B C 1
ATOM 3958 O O . LEU B 1 245 ? 12.352 12.758 0.104 1 98.12 245 LEU B O 1
ATOM 3962 N N . VAL B 1 246 ? 13.734 14.445 0.487 1 98.06 246 VAL B N 1
ATOM 3963 C CA . VAL B 1 246 ? 14.617 13.711 1.393 1 98.06 246 VAL B CA 1
ATOM 3964 C C . VAL B 1 246 ? 14.516 14.305 2.797 1 98.06 246 VAL B C 1
ATOM 3966 O O . VAL B 1 246 ? 14.117 15.453 2.967 1 98.06 246 VAL B O 1
ATOM 3969 N N . PRO B 1 247 ? 14.859 13.57 3.801 1 98.5 247 PRO B N 1
ATOM 3970 C CA . PRO B 1 247 ? 14.656 14 5.184 1 98.5 247 PRO B CA 1
ATOM 3971 C C . PRO B 1 247 ? 15.312 15.344 5.488 1 98.5 247 PRO B C 1
ATOM 3973 O O . PRO B 1 247 ? 14.711 16.188 6.148 1 98.5 247 PRO B O 1
ATOM 3976 N N . ALA B 1 248 ? 16.469 15.609 4.973 1 98.44 248 ALA B N 1
ATOM 3977 C CA . ALA B 1 248 ? 17.156 16.859 5.25 1 98.44 248 ALA B CA 1
ATOM 3978 C C . ALA B 1 248 ? 16.391 18.062 4.707 1 98.44 248 ALA B C 1
ATOM 3980 O O . ALA B 1 248 ? 16.297 19.094 5.359 1 98.44 248 ALA B O 1
ATOM 3981 N N . THR B 1 249 ? 15.891 17.906 3.52 1 98.75 249 THR B N 1
ATOM 3982 C CA . THR B 1 249 ? 15.109 18.984 2.895 1 98.75 249 THR B CA 1
ATOM 3983 C C . THR B 1 249 ? 13.805 19.203 3.652 1 98.75 249 THR B C 1
ATOM 3985 O O . THR B 1 249 ? 13.43 20.359 3.914 1 98.75 249 THR B O 1
ATOM 3988 N N . LEU B 1 250 ? 13.156 18.125 3.988 1 98.81 250 LEU B N 1
ATOM 3989 C CA . LEU B 1 250 ? 11.906 18.234 4.727 1 98.81 250 LEU B CA 1
ATOM 3990 C C . LEU B 1 250 ? 12.133 18.891 6.086 1 98.81 250 LEU B C 1
ATOM 3992 O O . LEU B 1 250 ? 11.312 19.688 6.539 1 98.81 250 LEU B O 1
ATOM 3996 N N . ASP B 1 251 ? 13.188 18.516 6.703 1 98.38 251 ASP B N 1
ATOM 3997 C CA . ASP B 1 251 ? 13.539 19.094 7.992 1 98.38 251 ASP B CA 1
ATOM 3998 C C . ASP B 1 251 ? 13.648 20.609 7.891 1 98.38 251 ASP B C 1
ATOM 4000 O O . ASP B 1 251 ? 13.078 21.344 8.711 1 98.38 251 ASP B O 1
ATOM 4004 N N . ARG B 1 252 ? 14.344 21.109 6.906 1 98.31 252 ARG B N 1
ATOM 4005 C CA . ARG B 1 252 ? 14.523 22.547 6.699 1 98.31 252 ARG B CA 1
ATOM 4006 C C . ARG B 1 252 ? 13.195 23.219 6.402 1 98.31 252 ARG B C 1
ATOM 4008 O O . ARG B 1 252 ? 12.914 24.312 6.926 1 98.31 252 ARG B O 1
ATOM 4015 N N . LEU B 1 253 ? 12.438 22.594 5.574 1 98.81 253 LEU B N 1
ATOM 4016 C CA . LEU B 1 253 ? 11.125 23.125 5.219 1 98.81 253 LEU B CA 1
ATOM 4017 C C . LEU B 1 253 ? 10.242 23.25 6.457 1 98.81 253 LEU B C 1
ATOM 4019 O O . LEU B 1 253 ? 9.664 24.312 6.703 1 98.81 253 LEU B O 1
ATOM 4023 N N . LEU B 1 254 ? 10.188 22.188 7.254 1 98.69 254 LEU B N 1
ATOM 4024 C CA . LEU B 1 254 ? 9.297 22.156 8.406 1 98.69 254 LEU B CA 1
ATOM 4025 C C . LEU B 1 254 ? 9.742 23.141 9.477 1 98.69 254 LEU B C 1
ATOM 4027 O O . LEU B 1 254 ? 8.906 23.797 10.117 1 98.69 254 LEU B O 1
ATOM 4031 N N . ARG B 1 255 ? 11.008 23.266 9.672 1 97.69 255 ARG B N 1
ATOM 4032 C CA . ARG B 1 255 ? 11.523 24.219 10.648 1 97.69 255 ARG B CA 1
ATOM 4033 C C . ARG B 1 255 ? 11.102 25.641 10.297 1 97.69 255 ARG B C 1
ATOM 4035 O O . ARG B 1 255 ? 10.68 26.406 11.172 1 97.69 255 ARG B O 1
ATOM 4042 N N . ALA B 1 256 ? 11.25 25.938 9.023 1 97.69 256 ALA B N 1
ATOM 4043 C CA . ALA B 1 256 ? 10.883 27.266 8.562 1 97.69 256 ALA B CA 1
ATOM 4044 C C . ALA B 1 256 ? 9.391 27.516 8.742 1 97.69 256 ALA B C 1
ATOM 4046 O O . ALA B 1 256 ? 8.984 28.594 9.203 1 97.69 256 ALA B O 1
ATOM 4047 N N . LEU B 1 257 ? 8.555 26.562 8.445 1 98.12 257 LEU B N 1
ATOM 4048 C CA . LEU B 1 257 ? 7.105 26.703 8.523 1 98.12 257 LEU B CA 1
ATOM 4049 C C . LEU B 1 257 ? 6.645 26.734 9.977 1 98.12 257 LEU B C 1
ATOM 4051 O O . LEU B 1 257 ? 5.793 27.547 10.344 1 98.12 257 LEU B O 1
ATOM 4055 N N . ALA B 1 258 ? 7.227 25.859 10.773 1 97.19 258 ALA B N 1
ATOM 4056 C CA . ALA B 1 258 ? 6.75 25.656 12.141 1 97.19 258 ALA B CA 1
ATOM 4057 C C . ALA B 1 258 ? 7.18 26.812 13.039 1 97.19 258 ALA B C 1
ATOM 4059 O O . ALA B 1 258 ? 6.652 26.984 14.141 1 97.19 258 ALA B O 1
ATOM 4060 N N . ALA B 1 259 ? 8.125 27.625 12.609 1 95 259 ALA B N 1
ATOM 4061 C CA . ALA B 1 259 ? 8.602 28.766 13.375 1 95 259 ALA B CA 1
ATOM 4062 C C . ALA B 1 259 ? 7.605 29.922 13.32 1 95 259 ALA B C 1
ATOM 4064 O O . ALA B 1 259 ? 7.695 30.859 14.102 1 95 259 ALA B O 1
ATOM 4065 N N . GLU B 1 260 ? 6.668 29.812 12.43 1 95.56 260 GLU B N 1
ATOM 4066 C CA . GLU B 1 260 ? 5.703 30.891 12.258 1 95.56 260 GLU B CA 1
ATOM 4067 C C . GLU B 1 260 ? 4.738 30.969 13.438 1 95.56 260 GLU B C 1
ATOM 4069 O O . GLU B 1 260 ? 4.078 29.969 13.766 1 95.56 260 GLU B O 1
ATOM 4074 N N . PRO B 1 261 ? 4.566 32.125 14.047 1 94.62 261 PRO B N 1
ATOM 4075 C CA . PRO B 1 261 ? 3.74 32.25 15.25 1 94.62 261 PRO B CA 1
ATOM 4076 C C . PRO B 1 261 ? 2.262 31.984 14.977 1 94.62 261 PRO B C 1
ATOM 4078 O O . PRO B 1 261 ? 1.515 31.656 15.898 1 94.62 261 PRO B O 1
ATOM 4081 N N . SER B 1 262 ? 1.866 32.125 13.758 1 96.38 262 SER B N 1
ATOM 4082 C CA . SER B 1 262 ? 0.454 31.984 13.43 1 96.38 262 SER B CA 1
ATOM 4083 C C . SER B 1 262 ? 0.086 30.516 13.242 1 96.38 262 SER B C 1
ATOM 4085 O O . SER B 1 262 ? -1.084 30.188 13.039 1 96.38 262 SER B O 1
ATOM 4087 N N . LEU B 1 263 ? 1.047 29.562 13.375 1 97.81 263 LEU B N 1
ATOM 4088 C CA . LEU B 1 263 ? 0.754 28.141 13.32 1 97.81 263 LEU B CA 1
ATOM 4089 C C . LEU B 1 263 ? -0.069 27.703 14.523 1 97.81 263 LEU B C 1
ATOM 4091 O O . LEU B 1 263 ? 0.303 27.969 15.664 1 97.81 263 LEU B O 1
ATOM 4095 N N . ARG B 1 264 ? -1.17 27.047 14.258 1 98 264 ARG B N 1
ATOM 4096 C CA . ARG B 1 264 ? -2.068 26.672 15.344 1 98 264 ARG B CA 1
ATOM 4097 C C . ARG B 1 264 ? -2.043 25.156 15.578 1 98 264 ARG B C 1
ATOM 4099 O O . ARG B 1 264 ? -2.254 24.703 16.703 1 98 264 ARG B O 1
ATOM 4106 N N . ALA B 1 265 ? -1.875 24.406 14.539 1 98.44 265 ALA B N 1
ATOM 4107 C CA . ALA B 1 265 ? -1.864 22.953 14.625 1 98.44 265 ALA B CA 1
ATOM 4108 C C . ALA B 1 265 ? -1.027 22.344 13.5 1 98.44 265 ALA B C 1
ATOM 4110 O O . ALA B 1 265 ? -0.906 22.922 12.422 1 98.44 265 ALA B O 1
ATOM 4111 N N . MET B 1 266 ? -0.438 21.25 13.758 1 98.69 266 MET B N 1
ATOM 4112 C CA . MET B 1 266 ? 0.316 20.453 12.797 1 98.69 266 MET B CA 1
ATOM 4113 C C . MET B 1 266 ? -0.112 18.984 12.844 1 98.69 266 MET B C 1
ATOM 4115 O O . MET B 1 266 ? -0.342 18.438 13.922 1 98.69 266 MET B O 1
ATOM 4119 N N . THR B 1 267 ? -0.313 18.422 11.719 1 98.81 267 THR B N 1
ATOM 4120 C CA . THR B 1 267 ? -0.567 16.984 11.664 1 98.81 267 THR B CA 1
ATOM 4121 C C . THR B 1 267 ? 0.656 16.234 11.133 1 98.81 267 THR B C 1
ATOM 4123 O O . THR B 1 267 ? 1.446 16.797 10.367 1 98.81 267 THR B O 1
ATOM 4126 N N . CYS B 1 268 ? 0.907 15.086 11.57 1 98.88 268 CYS B N 1
ATOM 4127 C CA . CYS B 1 268 ? 1.788 14.086 10.977 1 98.88 268 CYS B CA 1
ATOM 4128 C C . CYS B 1 268 ? 1.04 12.773 10.734 1 98.88 268 CYS B C 1
ATOM 4130 O O . CYS B 1 268 ? 0.694 12.07 11.68 1 98.88 268 CYS B O 1
ATOM 4132 N N . VAL B 1 269 ? 0.811 12.531 9.43 1 98.75 269 VAL B N 1
ATOM 4133 C CA . VAL B 1 269 ? -0.059 11.398 9.117 1 98.75 269 VAL B CA 1
ATOM 4134 C C . VAL B 1 269 ? 0.66 10.438 8.172 1 98.75 269 VAL B C 1
ATOM 4136 O O . VAL B 1 269 ? 1.737 10.75 7.66 1 98.75 269 VAL B O 1
ATOM 4139 N N . GLU B 1 270 ? 0.126 9.234 8.039 1 98.5 270 GLU B N 1
ATOM 4140 C CA . GLU B 1 270 ? 0.458 8.203 7.066 1 98.5 270 GLU B CA 1
ATOM 4141 C C . GLU B 1 270 ? 1.739 7.469 7.457 1 98.5 270 GLU B C 1
ATOM 4143 O O . GLU B 1 270 ? 2.346 6.785 6.629 1 98.5 270 GLU B O 1
ATOM 4148 N N . VAL B 1 271 ? 2.203 7.664 8.695 1 98.75 271 VAL B N 1
ATOM 4149 C CA . VAL B 1 271 ? 3.242 6.773 9.203 1 98.75 271 VAL B CA 1
ATOM 4150 C C . VAL B 1 271 ? 2.664 5.375 9.422 1 98.75 271 VAL B C 1
ATOM 4152 O O . VAL B 1 271 ? 1.676 5.215 10.141 1 98.75 271 VAL B O 1
ATOM 4155 N N . ASN B 1 272 ? 3.195 4.418 8.781 1 98.5 272 ASN B N 1
ATOM 4156 C CA . ASN B 1 272 ? 2.775 3.033 8.984 1 98.5 272 ASN B CA 1
ATOM 4157 C C . ASN B 1 272 ? 3.881 2.201 9.633 1 98.5 272 ASN B C 1
ATOM 4159 O O . ASN B 1 272 ? 4.836 1.803 8.961 1 98.5 272 ASN B O 1
ATOM 4163 N N . PRO B 1 273 ? 3.775 1.891 10.891 1 98.12 273 PRO B N 1
ATOM 4164 C CA . PRO B 1 273 ? 4.824 1.159 11.602 1 98.12 273 PRO B CA 1
ATOM 4165 C C . PRO B 1 273 ? 5.102 -0.214 11 1 98.12 273 PRO B C 1
ATOM 4167 O O . PRO B 1 273 ? 6.188 -0.768 11.195 1 98.12 273 PRO B O 1
ATOM 4170 N N . ASP B 1 274 ? 4.133 -0.776 10.25 1 97.38 274 ASP B N 1
ATOM 4171 C CA . ASP B 1 274 ? 4.336 -2.076 9.617 1 97.38 274 ASP B CA 1
ATOM 4172 C C . ASP B 1 274 ? 5.289 -1.965 8.43 1 97.38 274 ASP B C 1
ATOM 4174 O O . ASP B 1 274 ? 5.809 -2.975 7.949 1 97.38 274 ASP B O 1
ATOM 4178 N N . HIS B 1 275 ? 5.492 -0.786 7.926 1 96.81 275 HIS B N 1
ATOM 4179 C CA . HIS B 1 275 ? 6.406 -0.545 6.816 1 96.81 275 HIS B CA 1
ATOM 4180 C C . HIS B 1 275 ? 7.773 -0.098 7.312 1 96.81 275 HIS B C 1
ATOM 4182 O O . HIS B 1 275 ? 8.719 0.02 6.527 1 96.81 275 HIS B O 1
ATOM 4188 N N . ALA B 1 276 ? 7.895 0.131 8.586 1 96.75 276 ALA B N 1
ATOM 4189 C CA . ALA B 1 276 ? 9.062 0.827 9.117 1 96.75 276 ALA B CA 1
ATOM 4190 C C . ALA B 1 276 ? 9.852 -0.072 10.062 1 96.75 276 ALA B C 1
ATOM 4192 O O . ALA B 1 276 ? 9.305 -1.011 10.641 1 96.75 276 ALA B O 1
ATOM 4193 N N . ASP B 1 277 ? 11.094 0.17 10.156 1 96.25 277 ASP B N 1
ATOM 4194 C CA . ASP B 1 277 ? 11.875 -0.336 11.281 1 96.25 277 ASP B CA 1
ATOM 4195 C C . ASP B 1 277 ? 12.102 0.754 12.328 1 96.25 277 ASP B C 1
ATOM 4197 O O . ASP B 1 277 ? 11.539 1.846 12.227 1 96.25 277 ASP B O 1
ATOM 4201 N N . GLU B 1 278 ? 12.844 0.418 13.305 1 97.06 278 GLU B N 1
ATOM 4202 C CA . GLU B 1 278 ? 13.078 1.357 14.398 1 97.06 278 GLU B CA 1
ATOM 4203 C C . GLU B 1 278 ? 13.758 2.631 13.898 1 97.06 278 GLU B C 1
ATOM 4205 O O . GLU B 1 278 ? 13.398 3.734 14.312 1 97.06 278 GLU B O 1
ATOM 4210 N N . ALA B 1 279 ? 14.695 2.51 13.047 1 97.5 279 ALA B N 1
ATOM 4211 C CA . ALA B 1 279 ? 15.422 3.656 12.508 1 97.5 279 ALA B CA 1
ATOM 4212 C C . ALA B 1 279 ? 14.484 4.59 11.742 1 97.5 279 ALA B C 1
ATOM 4214 O O . ALA B 1 279 ? 14.633 5.812 11.805 1 97.5 279 ALA B O 1
ATOM 4215 N N . GLY B 1 280 ? 13.57 3.992 11.016 1 98.19 280 GLY B N 1
ATOM 4216 C CA . GLY B 1 280 ? 12.586 4.793 10.297 1 98.19 280 GLY B CA 1
ATOM 4217 C C . GLY B 1 280 ? 11.695 5.605 11.211 1 98.19 280 GLY B C 1
ATOM 4218 O O . GLY B 1 280 ? 11.5 6.801 10.992 1 98.19 280 GLY B O 1
ATOM 4219 N N . LEU B 1 281 ? 11.18 4.977 12.266 1 98.62 281 LEU B N 1
ATOM 4220 C CA . LEU B 1 281 ? 10.312 5.668 13.219 1 98.62 281 LEU B CA 1
ATOM 4221 C C . LEU B 1 281 ? 11.078 6.773 13.938 1 98.62 281 LEU B C 1
ATOM 4223 O O . LEU B 1 281 ? 10.555 7.875 14.133 1 98.62 281 LEU B O 1
ATOM 4227 N N . ARG B 1 282 ? 12.312 6.516 14.273 1 98.69 282 ARG B N 1
ATOM 4228 C CA . ARG B 1 282 ? 13.141 7.531 14.906 1 98.69 282 ARG B CA 1
ATOM 4229 C C . ARG B 1 282 ? 13.406 8.695 13.953 1 98.69 282 ARG B C 1
ATOM 4231 O O . ARG B 1 282 ? 13.531 9.844 14.391 1 98.69 282 ARG B O 1
ATOM 4238 N N . GLY B 1 283 ? 13.508 8.344 12.695 1 98.75 283 GLY B N 1
ATOM 4239 C CA . GLY B 1 283 ? 13.641 9.398 11.695 1 98.75 283 GLY B CA 1
ATOM 4240 C C . GLY B 1 283 ? 12.477 10.375 11.703 1 98.75 283 GLY B C 1
ATOM 4241 O O . GLY B 1 283 ? 12.68 11.586 11.617 1 98.75 283 GLY B O 1
ATOM 4242 N N . VAL B 1 284 ? 11.281 9.859 11.828 1 98.81 284 VAL B N 1
ATOM 4243 C CA . VAL B 1 284 ? 10.094 10.703 11.898 1 98.81 284 VAL B CA 1
ATOM 4244 C C . VAL B 1 284 ? 10.133 11.547 13.172 1 98.81 284 VAL B C 1
ATOM 4246 O O . VAL B 1 284 ? 9.844 12.742 13.133 1 98.81 284 VAL B O 1
ATOM 4249 N N . VAL B 1 285 ? 10.5 10.914 14.258 1 98.81 285 VAL B N 1
ATOM 4250 C CA . VAL B 1 285 ? 10.602 11.594 15.539 1 98.81 285 VAL B CA 1
ATOM 4251 C C . VAL B 1 285 ? 11.586 12.758 15.438 1 98.81 285 VAL B C 1
ATOM 4253 O O . VAL B 1 285 ? 11.305 13.867 15.898 1 98.81 285 VAL B O 1
ATOM 4256 N N . ARG B 1 286 ? 12.703 12.531 14.805 1 98.5 286 ARG B N 1
ATOM 4257 C CA . ARG B 1 286 ? 13.703 13.578 14.625 1 98.5 286 ARG B CA 1
ATOM 4258 C C . ARG B 1 286 ? 13.156 14.734 13.797 1 98.5 286 ARG B C 1
ATOM 4260 O O . ARG B 1 286 ? 13.406 15.898 14.109 1 98.5 286 ARG B O 1
ATOM 4267 N N . LEU B 1 287 ? 12.461 14.414 12.773 1 98.62 287 LEU B N 1
ATOM 4268 C CA . LEU B 1 287 ? 11.883 15.445 11.922 1 98.62 287 LEU B CA 1
ATOM 4269 C C . LEU B 1 287 ? 10.906 16.312 12.711 1 98.62 287 LEU B C 1
ATOM 4271 O O . LEU B 1 287 ? 10.953 17.547 12.609 1 98.62 287 LEU B O 1
ATOM 4275 N N . LEU B 1 288 ? 10.047 15.688 13.5 1 98.69 288 LEU B N 1
ATOM 4276 C CA . LEU B 1 288 ? 9.039 16.422 14.258 1 98.69 288 LEU B CA 1
ATOM 4277 C C . LEU B 1 288 ? 9.688 17.25 15.352 1 98.69 288 LEU B C 1
ATOM 4279 O O . LEU B 1 288 ? 9.32 18.422 15.547 1 98.69 288 LEU B O 1
ATOM 4283 N N . ALA B 1 289 ? 10.648 16.672 16.031 1 98.31 289 ALA B N 1
ATOM 4284 C CA . ALA B 1 289 ? 11.359 17.406 17.078 1 98.31 289 ALA B CA 1
ATOM 4285 C C . ALA B 1 289 ? 12.117 18.594 16.484 1 98.31 289 ALA B C 1
ATOM 4287 O O . ALA B 1 289 ? 12.102 19.688 17.047 1 98.31 289 ALA B O 1
ATOM 4288 N N . GLY B 1 290 ? 12.766 18.359 15.406 1 97.31 290 GLY B N 1
ATOM 4289 C CA . GLY B 1 290 ? 13.469 19.438 14.727 1 97.31 290 GLY B CA 1
ATOM 4290 C C . GLY B 1 290 ? 12.555 20.547 14.273 1 97.31 290 GLY B C 1
ATOM 4291 O O . GLY B 1 290 ? 12.883 21.734 14.422 1 97.31 290 GLY B O 1
ATOM 4292 N N . ALA B 1 291 ? 11.453 20.156 13.734 1 96.5 291 ALA B N 1
ATOM 4293 C CA . ALA B 1 291 ? 10.492 21.109 13.203 1 96.5 291 ALA B CA 1
ATOM 4294 C C . ALA B 1 291 ? 9.977 22.047 14.305 1 96.5 291 ALA B C 1
ATOM 4296 O O . ALA B 1 291 ? 9.805 23.234 14.086 1 96.5 291 ALA B O 1
ATOM 4297 N N . LEU B 1 292 ? 9.734 21.516 15.516 1 95.94 292 LEU B N 1
ATOM 4298 C CA . LEU B 1 292 ? 9.031 22.266 16.547 1 95.94 292 LEU B CA 1
ATOM 4299 C C . LEU B 1 292 ? 10.016 22.906 17.531 1 95.94 292 LEU B C 1
ATOM 4301 O O . LEU B 1 292 ? 9.617 23.672 18.406 1 95.94 292 LEU B O 1
ATOM 4305 N N . ALA B 1 293 ? 11.367 22.531 17.453 1 89.5 293 ALA B N 1
ATOM 4306 C CA . ALA B 1 293 ? 12.391 23.109 18.328 1 89.5 293 ALA B CA 1
ATOM 4307 C C . ALA B 1 293 ? 12.461 24.625 18.141 1 89.5 293 ALA B C 1
ATOM 4309 O O . ALA B 1 293 ? 12.711 25.359 19.094 1 89.5 293 ALA B O 1
ATOM 4310 N N . ALA B 1 294 ? 12.57 25.094 16.891 1 64.5 294 ALA B N 1
ATOM 4311 C CA . ALA B 1 294 ? 12.852 26.5 16.578 1 64.5 294 ALA B CA 1
ATOM 4312 C C . ALA B 1 294 ? 11.711 27.406 17.031 1 64.5 294 ALA B C 1
ATOM 4314 O O . ALA B 1 294 ? 11.844 28.625 17.031 1 64.5 294 ALA B O 1
ATOM 4315 N N . GLY B 1 295 ? 10.539 26.859 17.344 1 53.91 295 GLY B N 1
ATOM 4316 C CA . GLY B 1 295 ? 9.453 27.75 17.703 1 53.91 295 GLY B CA 1
ATOM 4317 C C . GLY B 1 295 ? 9.484 28.156 19.172 1 53.91 295 GLY B C 1
ATOM 4318 O O . GLY B 1 295 ? 10.133 27.5 19.984 1 53.91 295 GLY B O 1
#

Organism: NCBI:txid88382

Foldseek 3Di:
DPPQAAEEEEEALEQQLPPFFFFSCQVVLLVVLPLVVLLVVLVGRYHYPYYDDHYGYDAADDVLAFGNVVVVLVSLCVLLVSLLVCVVVVHFYEYEHAAQLNVLSNLLNVCVVFVLAAEEAEDQAPLCDACVVCVVHSRNRSNNVVLLQVPPRHDPCSVPSDDDHNSDALLRYEYPQHQDDDPPPVPRRPHHYDHNVNLQVPLLVSLVVNVVSNPLAAYEYEDEPLLAACVQAPFFQDHDHPRHHHLVSLLVNLQSNLLRSSYRYYYYYRGGVVRHDSVNSNSVSNSVSSSNSND/DPPQAAEEEEEALEQQLPPFFFFSCQVVLLVVLPLVVLLVVLVGRYHYPYYDDHYGYDAADDVLAFGNVVVVLVSLCVLLVSLLVCVVVVHFYEYEHAAQLNVLSNLLNVCVVFVLAAEEAEDQAPLCDACVVCVVHSRNRSNNVVLLQVPPRHDPCSVPSDDDHNSDALLRYEYEQHQDDDPPPVVRRPHHYDHNVNLQVPLLVSLVVNVVSNPLAAYEYEDEPLLAACVQAPFFQDHDHPGHHHLVSLLVNLQSNLLRSSYRYYYYGRGGVVRHDSVNSNSVSNSVSSSNSND